Protein AF-A0A835HDX2-F1 (afdb_monomer_lite)

Organism: NCBI:txid261450

Secondary structure (DSSP, 8-state):
----------PPPPHHHHHHHHHHHHHHHHHHHHHHHHHHHHHHHHHHHHHHHHHHHHHHHHHHHHHHHHHHHHHHHHHHHHHHHHHHHHHHTTTTSSS--S------------------PPP----------------------PPP-PPPPPPPP----------------------PPPPPPPPPPS-------S------HHHHHHHHHHHTTTT--S---------THHHHHHHHHHHHHHHHHHHHHHHHHHSHHHHHHHHHHHHH---SSHHHHHHHHHHHHHHHTTSS-HHHHHTTTT--HHHHHHHHHHHHHHHHHHHHHHHHHH----TTTS-HHHHHHHHHHHHHHHHHHHHHHHHHHHHHHHHHHHTT---GGGSTHHHHHHHHHHHHHHHHHHHHHHHHSPSSHHHHHHHHHHHHHHHHHHHHHTS--HHHHHHHHHHHHHHHHHHHHHHHHHS--

Radius of gyration: 39.76 Å; chains: 1; bounding box: 101×126×122 Å

InterPro domains:
  IPR040265 Protein CHUP1/IPGA1-like [PTHR31342] (20-457)
  IPR060071 IPGAL1-like, C-terminal [PF26700] (315-457)

pLDDT: mean 71.46, std 24.69, range [24.67, 96.81]

Structure (mmCIF, N/CA/C/O backbone):
data_AF-A0A835HDX2-F1
#
_entry.id   AF-A0A835HDX2-F1
#
loop_
_atom_site.group_PDB
_atom_site.id
_atom_site.type_symbol
_atom_site.label_atom_id
_atom_site.label_alt_id
_atom_site.label_comp_id
_atom_site.label_asym_id
_atom_site.label_entity_id
_atom_site.label_seq_id
_atom_site.pdbx_PDB_ins_code
_atom_site.Cartn_x
_atom_site.Cartn_y
_atom_site.Cartn_z
_atom_site.occupancy
_atom_site.B_iso_or_equiv
_atom_site.auth_seq_id
_atom_site.auth_comp_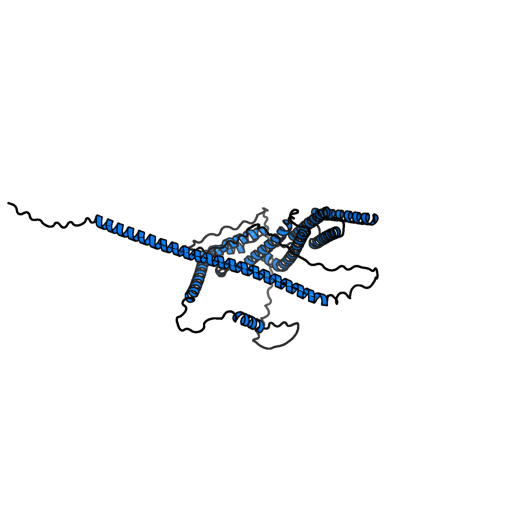id
_atom_site.auth_asym_id
_atom_site.auth_atom_id
_atom_site.pdbx_PDB_model_num
ATOM 1 N N . MET A 1 1 ? -49.239 80.882 80.056 1.00 40.47 1 MET A N 1
ATOM 2 C CA . MET A 1 1 ? -49.852 79.990 79.041 1.00 40.47 1 MET A CA 1
ATOM 3 C C . MET A 1 1 ? -48.914 78.820 78.750 1.00 40.47 1 MET A C 1
ATOM 5 O O . MET A 1 1 ? -47.714 79.039 78.749 1.00 40.47 1 MET A O 1
ATOM 9 N N . GLY A 1 2 ? -49.463 77.619 78.526 1.00 40.16 2 GLY A N 1
ATOM 10 C CA . GLY A 1 2 ? -48.867 76.474 77.805 1.00 40.16 2 GLY A CA 1
ATOM 11 C C . GLY A 1 2 ? -47.381 76.114 77.992 1.00 40.16 2 GLY A C 1
ATOM 12 O O . GLY A 1 2 ? -46.527 76.616 77.268 1.00 40.16 2 GLY A O 1
ATOM 13 N N . LYS A 1 3 ? -47.093 75.097 78.819 1.00 47.12 3 LYS A N 1
ATOM 14 C CA . LYS A 1 3 ? -45.857 74.298 78.695 1.00 47.12 3 LYS A CA 1
ATOM 15 C C . LYS A 1 3 ? -45.895 73.529 77.361 1.00 47.12 3 LYS A C 1
ATOM 17 O O . LYS A 1 3 ? -46.874 72.826 77.119 1.00 47.12 3 LYS A O 1
ATOM 22 N N . LYS A 1 4 ? -44.845 73.589 76.531 1.00 47.78 4 LYS A N 1
ATOM 23 C CA . LYS A 1 4 ? -44.650 72.651 75.405 1.00 47.78 4 LYS A CA 1
ATOM 24 C C . LYS A 1 4 ? -43.565 71.637 75.759 1.00 47.78 4 LYS A C 1
ATOM 26 O O . LYS A 1 4 ? -42.406 71.995 75.935 1.00 47.78 4 LYS A O 1
ATOM 31 N N . ILE A 1 5 ? -43.971 70.377 75.873 1.00 47.69 5 ILE A N 1
ATOM 32 C CA . ILE A 1 5 ? -43.093 69.232 76.122 1.00 47.69 5 ILE A CA 1
ATOM 33 C C . ILE A 1 5 ? -42.511 68.792 74.776 1.00 47.69 5 ILE A C 1
ATOM 35 O O . ILE A 1 5 ? -43.264 68.432 73.873 1.00 47.69 5 ILE A O 1
ATOM 39 N N . PHE A 1 6 ? -41.185 68.814 74.636 1.00 45.31 6 PHE A N 1
ATOM 40 C CA . PHE A 1 6 ? -40.494 68.276 73.462 1.00 45.31 6 PHE A CA 1
ATOM 41 C C . PHE A 1 6 ? -40.129 66.806 73.718 1.00 45.31 6 PHE A C 1
ATOM 43 O O . PHE A 1 6 ? -39.034 66.485 74.178 1.00 45.31 6 PHE A O 1
ATOM 50 N N . SER A 1 7 ? -41.072 65.899 73.462 1.00 46.72 7 SER A N 1
ATOM 51 C CA . SER A 1 7 ? -40.811 64.457 73.539 1.00 46.72 7 SER A CA 1
ATOM 52 C C . SER A 1 7 ? -39.985 64.004 72.334 1.00 46.72 7 SER A C 1
ATOM 54 O O . SER A 1 7 ? -40.396 64.192 71.190 1.00 46.72 7 SER A O 1
ATOM 56 N N . ARG A 1 8 ? -38.829 63.374 72.583 1.00 51.34 8 ARG A N 1
ATOM 57 C CA . ARG A 1 8 ? -38.027 62.703 71.545 1.00 51.34 8 ARG A CA 1
ATOM 58 C C . ARG A 1 8 ? -38.856 61.602 70.873 1.00 51.34 8 ARG A C 1
ATOM 60 O O . ARG A 1 8 ? -39.095 60.562 71.479 1.00 51.34 8 ARG A O 1
ATOM 67 N N . LEU A 1 9 ? -39.217 61.801 69.608 1.00 45.03 9 LEU A N 1
ATOM 68 C CA . LEU A 1 9 ? -39.692 60.735 68.728 1.00 45.03 9 LEU A CA 1
ATOM 69 C C . LEU A 1 9 ? -38.488 60.056 68.071 1.00 45.03 9 LEU A C 1
ATOM 71 O O . LEU A 1 9 ? -37.877 60.591 67.148 1.00 45.03 9 LEU A O 1
ATOM 75 N N . SER A 1 10 ? -38.145 58.866 68.557 1.00 54.44 10 SER A N 1
ATOM 76 C CA . SER A 1 10 ? -37.219 57.958 67.885 1.00 54.44 10 SER A CA 1
ATOM 77 C C . SER A 1 10 ? -37.876 57.400 66.617 1.00 54.44 10 SER A C 1
ATOM 79 O O . SER A 1 10 ? -38.695 56.482 66.693 1.00 54.44 10 SER A O 1
ATOM 81 N N . PHE A 1 11 ? -37.530 57.949 65.453 1.00 53.75 11 PHE A N 1
ATOM 82 C CA . PHE A 1 11 ? -37.959 57.401 64.166 1.00 53.75 11 PHE A CA 1
ATOM 83 C C . PHE A 1 11 ? -37.337 56.014 63.943 1.00 53.75 11 PHE A C 1
ATOM 85 O O . PHE A 1 11 ? -36.117 55.873 63.872 1.00 53.75 11 PHE A O 1
ATOM 92 N N . SER A 1 12 ? -38.182 54.989 63.825 1.00 60.31 12 SER A N 1
ATOM 93 C CA . SER A 1 12 ? -37.763 53.649 63.404 1.00 60.31 12 SER A CA 1
ATOM 94 C C . SER A 1 12 ? -37.561 53.643 61.884 1.00 60.31 12 SER A C 1
ATOM 96 O O . SER A 1 12 ? -38.440 54.111 61.158 1.00 60.31 12 SER A O 1
ATOM 98 N N . ARG A 1 13 ? -36.412 53.153 61.391 1.00 60.00 13 ARG A N 1
ATOM 99 C CA . ARG A 1 13 ? -36.147 53.067 59.941 1.00 60.00 13 ARG A CA 1
ATOM 100 C C . ARG A 1 13 ? -37.147 52.108 59.263 1.00 60.00 13 ARG A C 1
ATOM 102 O O . ARG A 1 13 ? -37.442 51.056 59.838 1.00 60.00 13 ARG A O 1
ATOM 109 N N . PRO A 1 14 ? -37.638 52.407 58.045 1.00 61.28 14 PRO A N 1
ATOM 110 C CA . PRO A 1 14 ? -38.486 51.484 57.297 1.00 61.28 14 PRO A CA 1
ATOM 111 C C . PRO A 1 14 ? -37.738 50.182 56.982 1.00 61.28 14 PRO A C 1
ATOM 113 O O . PRO A 1 14 ? -36.578 50.197 56.573 1.00 61.28 14 PRO A O 1
ATOM 116 N N . LYS A 1 15 ? -38.418 49.036 57.118 1.00 61.62 15 LYS A N 1
ATOM 117 C CA . LYS A 1 15 ? -37.826 47.706 56.861 1.00 61.62 15 LYS A CA 1
ATOM 118 C C . LYS A 1 15 ? -37.331 47.521 55.418 1.00 61.62 15 LYS A C 1
ATOM 120 O O . LYS A 1 15 ? -36.483 46.670 55.179 1.00 61.62 15 LYS A O 1
ATOM 125 N N . THR A 1 16 ? -37.854 48.300 54.472 1.00 63.88 16 THR A N 1
ATOM 126 C CA . THR A 1 16 ? -37.457 48.291 53.056 1.00 63.88 16 THR A CA 1
ATOM 127 C C . THR A 1 16 ? -36.025 48.765 52.845 1.00 63.88 16 THR A C 1
ATOM 129 O O . THR A 1 16 ? -35.303 48.171 52.049 1.00 63.88 16 THR A O 1
ATOM 132 N N . ASP A 1 17 ? -35.592 49.786 53.585 1.00 66.12 17 ASP A N 1
ATOM 133 C CA . ASP A 1 17 ? -34.292 50.427 53.364 1.00 66.12 17 ASP A CA 1
ATOM 134 C C . ASP A 1 17 ? -33.150 49.495 53.787 1.00 66.12 17 ASP A C 1
ATOM 136 O O . ASP A 1 17 ? -32.137 49.402 53.103 1.00 66.12 17 ASP A O 1
ATOM 140 N N . ILE A 1 18 ? -33.372 48.720 54.856 1.00 73.88 18 ILE A N 1
ATOM 141 C CA . ILE A 1 18 ? -32.441 47.704 55.369 1.00 73.88 18 ILE A CA 1
ATOM 142 C C . ILE A 1 18 ? -32.215 46.595 54.327 1.00 73.88 18 ILE A C 1
ATOM 144 O O . ILE A 1 18 ? -31.082 46.187 54.090 1.00 73.88 18 ILE A O 1
ATOM 148 N N . VAL A 1 19 ? -33.277 46.132 53.657 1.00 79.50 19 VAL A N 1
ATOM 149 C CA . VAL A 1 19 ? -33.172 45.093 52.615 1.00 79.50 19 VAL A CA 1
ATOM 150 C C . VAL A 1 19 ? -32.437 45.616 51.376 1.00 79.50 19 VAL A C 1
ATOM 152 O O . VAL A 1 19 ? -31.663 44.880 50.766 1.00 79.50 19 VAL A O 1
ATOM 155 N N . VAL A 1 20 ? -32.636 46.886 51.009 1.00 80.81 20 VAL A N 1
ATOM 156 C CA . VAL A 1 20 ? -31.916 47.525 49.893 1.00 80.81 20 VAL A CA 1
ATOM 157 C C . VAL A 1 20 ? -30.432 47.734 50.224 1.00 80.81 20 VAL A C 1
ATOM 159 O O . VAL A 1 20 ? -29.585 47.537 49.353 1.00 80.81 20 VAL A O 1
ATOM 162 N N . GLU A 1 21 ? -30.106 48.087 51.470 1.00 83.75 21 GLU A N 1
ATOM 163 C CA . GLU A 1 21 ? -28.729 48.204 51.973 1.00 83.75 21 GLU A CA 1
ATOM 164 C C . GLU A 1 21 ? -28.029 46.827 51.948 1.00 83.75 21 GLU A C 1
ATOM 166 O O . GLU A 1 21 ? -26.989 46.680 51.308 1.00 83.75 21 GLU A O 1
ATOM 171 N N . GLU A 1 22 ? -28.671 45.771 52.466 1.00 83.62 22 GLU A N 1
ATOM 172 C CA . GLU A 1 22 ? -28.162 44.391 52.376 1.00 83.62 22 GLU A CA 1
ATOM 173 C C . GLU A 1 22 ? -27.950 43.891 50.937 1.00 83.62 22 GLU A C 1
ATOM 175 O O . GLU A 1 22 ? -27.016 43.128 50.677 1.00 83.62 22 GLU A O 1
ATOM 180 N N . LEU A 1 23 ? -28.837 44.244 50.000 1.00 87.06 23 LEU A N 1
ATOM 181 C CA . LEU A 1 23 ? -28.697 43.847 48.595 1.00 87.06 23 LEU A CA 1
ATOM 182 C C . LEU A 1 23 ? -27.521 44.565 47.925 1.00 87.06 23 LEU A C 1
ATOM 184 O O . LEU A 1 23 ? -26.780 43.928 47.178 1.00 87.06 23 LEU A O 1
ATOM 188 N N . ARG A 1 24 ? -27.295 45.844 48.246 1.00 88.88 24 ARG A N 1
ATOM 189 C CA . ARG A 1 24 ? -26.133 46.617 47.781 1.00 88.88 24 ARG A CA 1
ATOM 190 C C . ARG A 1 24 ? -24.818 46.061 48.341 1.00 88.88 24 ARG A C 1
ATOM 192 O O . ARG A 1 24 ? -23.828 45.961 47.615 1.00 88.88 24 ARG A O 1
ATOM 199 N N . ASP A 1 25 ? -24.811 45.624 49.596 1.00 90.62 25 ASP A N 1
ATOM 200 C CA . ASP A 1 25 ? -23.651 44.969 50.214 1.00 90.62 25 ASP A CA 1
ATOM 201 C C . ASP A 1 25 ? -23.376 43.583 49.607 1.00 90.62 25 ASP A C 1
ATOM 203 O O . ASP A 1 25 ? -22.223 43.206 49.385 1.00 90.62 25 ASP A O 1
ATOM 207 N N . LYS A 1 26 ? -24.422 42.816 49.269 1.00 91.06 26 LYS A N 1
ATOM 208 C CA . LYS A 1 26 ? -24.283 41.545 48.534 1.00 91.06 26 LYS A CA 1
ATOM 209 C C . LYS A 1 26 ? -23.757 41.777 47.115 1.00 91.06 26 LYS A C 1
ATOM 211 O O . LYS A 1 26 ? -22.843 41.072 46.692 1.00 91.06 26 LYS A O 1
ATOM 216 N N . GLU A 1 27 ? -24.268 42.783 46.407 1.00 89.75 27 GLU A N 1
ATOM 217 C CA . GLU A 1 27 ? -23.805 43.148 45.064 1.00 89.75 27 GLU A CA 1
ATOM 218 C C . GLU A 1 27 ? -22.328 43.570 45.068 1.00 89.75 27 GLU A C 1
ATOM 220 O O . GLU A 1 27 ? -21.539 43.040 44.289 1.00 89.75 27 GLU A O 1
ATOM 225 N N . THR A 1 28 ? -21.915 44.458 45.976 1.00 92.75 28 THR A N 1
ATOM 226 C CA . THR A 1 28 ? -20.510 44.902 46.062 1.00 92.75 28 THR A CA 1
ATOM 227 C C . THR A 1 28 ? -19.554 43.774 46.461 1.00 92.75 28 THR A C 1
ATOM 229 O O . THR A 1 28 ? -18.434 43.719 45.944 1.00 92.75 28 THR A O 1
ATOM 232 N N . ARG A 1 29 ? -19.989 42.826 47.307 1.00 91.81 29 ARG A N 1
ATOM 233 C CA . ARG A 1 29 ? -19.226 41.602 47.611 1.00 91.81 29 ARG A CA 1
ATOM 234 C C . ARG A 1 29 ? -19.065 40.705 46.383 1.00 91.81 29 ARG A C 1
ATOM 236 O O . ARG A 1 29 ? -17.937 40.324 46.083 1.00 91.81 29 ARG A O 1
ATOM 243 N N . LEU A 1 30 ? -20.139 40.441 45.636 1.00 93.06 30 LEU A N 1
ATOM 244 C CA . LEU A 1 30 ? -20.081 39.651 44.398 1.00 93.06 30 LEU A CA 1
ATOM 245 C C . LEU A 1 30 ? -19.228 40.338 43.317 1.00 93.06 30 LEU A C 1
ATOM 247 O O . LEU A 1 30 ? -18.408 39.691 42.674 1.00 93.06 30 LEU A O 1
ATOM 251 N N . GLN A 1 31 ? -19.336 41.661 43.155 1.00 91.62 31 GLN A N 1
ATOM 252 C CA . GLN A 1 31 ? -18.483 42.438 42.243 1.00 91.62 31 GLN A CA 1
ATOM 253 C C . GLN A 1 31 ? -17.002 42.458 42.662 1.00 91.62 31 GLN A C 1
ATOM 255 O O . GLN A 1 31 ? -16.130 42.742 41.835 1.00 91.62 31 GLN A O 1
ATOM 260 N N . LYS A 1 32 ? -16.690 42.213 43.940 1.00 94.69 32 LYS A N 1
ATOM 261 C CA . LYS A 1 32 ? -15.313 41.993 44.392 1.00 94.69 32 LYS A CA 1
ATOM 262 C C . LYS A 1 32 ? -14.860 40.573 44.045 1.00 94.69 32 LYS A C 1
ATOM 264 O O . LYS A 1 32 ? -13.870 40.426 43.345 1.00 94.69 32 LYS A O 1
ATOM 269 N N . GLU A 1 33 ? -15.630 39.560 44.429 1.00 94.06 33 GLU A N 1
ATOM 270 C CA . GLU A 1 33 ? -15.327 38.145 44.170 1.00 94.06 33 GLU A CA 1
ATOM 271 C C . GLU A 1 33 ? -15.140 37.843 42.671 1.00 94.06 33 GLU A C 1
ATOM 273 O O . GLU A 1 33 ? -14.183 37.180 42.287 1.00 94.06 33 GLU A O 1
ATOM 278 N N . VAL A 1 34 ? -15.974 38.418 41.797 1.00 92.81 34 VAL A N 1
ATOM 279 C CA . VAL A 1 34 ? -15.828 38.306 40.333 1.00 92.81 34 VAL A CA 1
ATOM 280 C C . VAL A 1 34 ? -14.546 38.973 39.814 1.00 92.81 34 VAL A C 1
ATOM 282 O O . VAL A 1 34 ? -13.972 38.495 38.837 1.00 92.81 34 VAL A O 1
ATOM 285 N N . ARG A 1 35 ? -14.072 40.059 40.442 1.00 93.44 35 ARG A N 1
ATOM 286 C CA . ARG A 1 35 ? -12.787 40.686 40.079 1.00 93.44 35 ARG A CA 1
ATOM 287 C C . ARG A 1 35 ? -11.608 39.838 40.535 1.00 93.44 35 ARG A C 1
ATOM 289 O O . ARG A 1 35 ? -10.729 39.591 39.718 1.00 93.44 35 ARG A O 1
ATOM 296 N N . ASP A 1 36 ? -11.639 39.364 41.776 1.00 93.81 36 ASP A N 1
ATOM 297 C CA . ASP A 1 36 ? -10.578 38.541 42.362 1.00 93.81 36 ASP A CA 1
ATOM 298 C C . ASP A 1 36 ? -10.432 37.214 41.568 1.00 93.81 36 ASP A C 1
ATOM 300 O O . ASP A 1 36 ? -9.343 36.867 41.109 1.00 93.81 36 ASP A O 1
ATOM 304 N N . LEU A 1 37 ? -11.551 36.544 41.243 1.00 93.19 37 LEU A N 1
ATOM 305 C CA . LEU A 1 37 ? -11.573 35.360 40.367 1.00 93.19 37 LEU A CA 1
ATOM 306 C C . LEU A 1 37 ? -11.081 35.646 38.940 1.00 93.19 37 LEU A C 1
ATOM 308 O O . LEU A 1 37 ? -10.486 34.773 38.302 1.00 93.19 37 LEU A O 1
ATOM 312 N N . LYS A 1 38 ? -11.341 36.847 38.409 1.00 93.06 38 LYS A N 1
ATOM 313 C CA . LYS A 1 38 ? -10.859 37.242 37.081 1.00 93.06 38 LYS A CA 1
ATOM 314 C C . LYS A 1 38 ? -9.339 37.421 37.083 1.00 93.06 38 LYS A C 1
ATOM 316 O O . LYS A 1 38 ? -8.691 36.917 36.169 1.00 93.06 38 LYS A O 1
ATOM 321 N N . THR A 1 39 ? -8.770 38.073 38.099 1.00 93.56 39 THR A N 1
ATOM 322 C CA . THR A 1 39 ? -7.310 38.223 38.222 1.00 93.56 39 THR A CA 1
ATOM 323 C C . THR A 1 39 ? -6.613 36.875 38.391 1.00 93.56 39 THR A C 1
ATOM 325 O O . THR A 1 39 ? -5.655 36.605 37.669 1.00 93.56 39 THR A O 1
ATOM 328 N N . ASP A 1 40 ? -7.157 35.977 39.220 1.00 93.81 40 ASP A N 1
ATOM 329 C CA . ASP A 1 40 ? -6.618 34.622 39.393 1.00 93.81 40 ASP A CA 1
ATOM 330 C C . ASP A 1 40 ? -6.588 33.842 38.066 1.00 93.81 40 ASP A C 1
ATOM 332 O O . ASP A 1 40 ? -5.624 33.135 37.765 1.00 93.81 40 ASP A O 1
ATOM 336 N N . LYS A 1 41 ? -7.629 33.987 37.232 1.00 93.50 41 LYS A N 1
ATOM 337 C CA . LYS A 1 41 ? -7.698 33.339 35.913 1.00 93.50 41 LYS A CA 1
ATOM 338 C C . LYS A 1 41 ? -6.747 33.951 34.889 1.00 93.50 41 LYS A C 1
ATOM 340 O O . LYS A 1 41 ? -6.184 33.208 34.085 1.00 93.50 41 LYS A O 1
ATOM 345 N N . GLU A 1 42 ? -6.544 35.265 34.916 1.00 92.94 42 GLU A N 1
ATOM 346 C CA . GLU A 1 42 ? -5.560 35.938 34.062 1.00 92.94 42 GLU A CA 1
ATOM 347 C C . GLU A 1 42 ? -4.122 35.526 34.415 1.00 92.94 42 GLU A C 1
ATOM 349 O O . GLU A 1 42 ? -3.310 35.310 33.514 1.00 92.94 42 GLU A O 1
ATOM 354 N N . ASP A 1 43 ? -3.803 35.342 35.698 1.00 94.44 43 ASP A N 1
ATOM 355 C CA . ASP A 1 43 ? -2.477 34.887 36.131 1.00 94.44 43 ASP A CA 1
ATOM 356 C C . ASP A 1 43 ? -2.268 33.374 35.925 1.00 94.44 43 ASP A C 1
ATOM 358 O O . ASP A 1 43 ? -1.176 32.949 35.531 1.00 94.44 43 ASP A O 1
ATOM 362 N N . GLU A 1 44 ? -3.316 32.549 36.064 1.00 94.62 44 GLU A N 1
ATOM 363 C CA . GLU A 1 44 ? -3.281 31.137 35.654 1.00 94.62 44 GLU A CA 1
ATOM 364 C C . GLU A 1 44 ? -2.995 30.997 34.145 1.00 94.62 44 GLU A C 1
ATOM 366 O O . GLU A 1 44 ? -2.223 30.122 33.741 1.00 94.62 44 GLU A O 1
ATOM 371 N N . LEU A 1 45 ? -3.575 31.874 33.314 1.00 93.44 45 LEU A N 1
ATOM 372 C CA . LEU A 1 45 ? -3.346 31.903 31.868 1.00 93.44 45 LEU A CA 1
ATOM 373 C C . LEU A 1 45 ? -1.896 32.291 31.537 1.00 93.44 45 LEU A C 1
ATOM 375 O O . LEU A 1 45 ? -1.205 31.511 30.883 1.00 93.44 45 LEU A O 1
ATOM 379 N N . LYS A 1 46 ? -1.385 33.402 32.093 1.00 93.00 46 LYS A N 1
ATOM 380 C CA . LYS A 1 46 ? 0.029 33.814 31.940 1.00 93.00 46 LYS A CA 1
ATOM 381 C C . LYS A 1 46 ? 1.002 32.707 32.367 1.00 93.00 46 LYS A C 1
ATOM 383 O O . LYS A 1 46 ? 2.022 32.488 31.715 1.00 93.00 46 LYS A O 1
ATOM 388 N N . SER A 1 47 ? 0.688 31.977 33.444 1.00 95.25 47 SER A N 1
ATOM 389 C CA . SER A 1 47 ? 1.497 30.841 33.911 1.00 95.25 47 SER A CA 1
ATOM 390 C C . SER A 1 47 ? 1.522 29.679 32.909 1.00 95.25 47 SER A C 1
ATOM 392 O O . SER A 1 47 ? 2.555 29.021 32.753 1.00 95.25 47 SER A O 1
ATOM 394 N N . LYS A 1 48 ? 0.405 29.411 32.221 1.00 91.75 48 LYS A N 1
ATOM 395 C CA . LYS A 1 48 ? 0.327 28.388 31.166 1.00 91.75 48 LYS A CA 1
ATOM 396 C C . LYS A 1 48 ? 1.064 28.823 29.902 1.00 91.75 48 LYS A C 1
ATOM 398 O O . LYS A 1 48 ? 1.822 28.016 29.371 1.00 91.75 48 LYS A O 1
ATOM 403 N N . ASP A 1 49 ? 0.933 30.080 29.488 1.00 91.56 49 ASP A N 1
ATOM 404 C CA . ASP A 1 49 ? 1.638 30.621 28.319 1.00 91.56 49 ASP A CA 1
ATOM 405 C C . ASP A 1 49 ? 3.163 30.600 28.515 1.00 91.56 49 ASP A C 1
ATOM 407 O O . ASP A 1 49 ? 3.896 30.120 27.651 1.00 91.56 49 ASP A O 1
ATOM 411 N N . ALA A 1 50 ? 3.656 30.994 29.696 1.00 95.44 50 ALA A N 1
ATOM 412 C CA . ALA A 1 50 ? 5.082 30.917 30.026 1.00 95.44 50 ALA A CA 1
ATOM 413 C C . ALA A 1 50 ? 5.629 29.473 29.995 1.00 95.44 50 ALA A C 1
ATOM 415 O O . ALA A 1 50 ? 6.749 29.233 29.539 1.00 95.44 50 ALA A O 1
ATOM 416 N N . LYS A 1 51 ? 4.836 28.488 30.444 1.00 94.00 51 LYS A N 1
ATOM 417 C CA . LYS A 1 51 ? 5.193 27.061 30.335 1.00 94.00 51 LYS A CA 1
ATOM 418 C C . LYS A 1 51 ? 5.183 26.588 28.883 1.00 94.00 51 LYS A C 1
ATOM 420 O O . LYS A 1 51 ? 6.069 25.833 28.492 1.00 94.00 51 LYS A O 1
ATOM 425 N N . LEU A 1 52 ? 4.206 27.028 28.090 1.00 93.12 52 LEU A N 1
ATOM 426 C CA . LEU A 1 52 ? 4.083 26.676 26.678 1.00 93.12 52 LEU A CA 1
ATOM 427 C C . LEU A 1 52 ? 5.287 27.171 25.864 1.00 93.12 52 LEU A C 1
ATOM 429 O O . LEU A 1 52 ? 5.827 26.401 25.071 1.00 93.12 52 LEU A O 1
ATOM 433 N N . GLU A 1 53 ? 5.749 28.404 26.085 1.00 94.06 53 GLU A N 1
ATOM 434 C CA . GLU A 1 53 ? 6.957 28.914 25.421 1.00 94.06 53 GLU A CA 1
ATOM 435 C C . GLU A 1 53 ? 8.220 28.151 25.836 1.00 94.06 53 GLU A C 1
ATOM 437 O O . GLU A 1 53 ? 9.004 27.765 24.970 1.00 94.06 53 GLU A O 1
ATOM 442 N N . ASN A 1 54 ? 8.371 27.806 27.119 1.00 94.44 54 ASN A N 1
ATOM 443 C CA . ASN A 1 54 ? 9.483 26.968 27.582 1.00 94.44 54 ASN A CA 1
ATOM 444 C C . ASN A 1 54 ? 9.477 25.579 26.900 1.00 94.44 54 ASN A C 1
ATOM 446 O O . ASN A 1 54 ? 10.504 25.119 26.396 1.00 94.44 54 ASN A O 1
ATOM 450 N N . PHE A 1 55 ? 8.307 24.937 26.770 1.00 94.75 55 PHE A N 1
ATOM 451 C CA . PHE A 1 55 ? 8.182 23.685 26.014 1.00 94.75 55 PHE A CA 1
ATOM 452 C C . PHE A 1 55 ? 8.516 23.854 24.520 1.00 94.75 55 PHE A C 1
ATOM 454 O O . PHE A 1 55 ? 9.219 23.009 23.963 1.00 94.75 55 PHE A O 1
ATOM 461 N N . LYS A 1 56 ? 8.080 24.943 23.870 1.00 90.94 56 LYS A N 1
ATOM 462 C CA . LYS A 1 56 ? 8.433 25.252 22.469 1.00 90.94 56 LYS A CA 1
ATOM 463 C C . LYS A 1 56 ? 9.934 25.488 22.286 1.00 90.94 56 LYS A C 1
ATOM 465 O O . LYS A 1 56 ? 10.500 25.066 21.280 1.00 90.94 56 LYS A O 1
ATOM 470 N N . GLU A 1 57 ? 10.592 26.160 23.226 1.00 95.56 57 GLU A N 1
ATOM 471 C CA . GLU A 1 57 ? 12.050 26.336 23.229 1.00 95.56 57 GLU A CA 1
ATOM 472 C C . GLU A 1 57 ? 12.779 25.008 23.414 1.00 95.56 57 GLU A C 1
ATOM 474 O O . GLU A 1 57 ? 13.725 24.721 22.678 1.00 95.56 57 GLU A O 1
ATOM 479 N N . ARG A 1 58 ? 12.296 24.149 24.319 1.00 94.25 58 ARG A N 1
ATOM 480 C CA . ARG A 1 58 ? 12.865 22.813 24.512 1.00 94.25 58 ARG A CA 1
ATOM 481 C C . ARG A 1 58 ? 12.735 21.944 23.261 1.00 94.25 58 ARG A C 1
ATOM 483 O O . ARG A 1 58 ? 13.696 21.260 22.920 1.00 94.25 58 ARG A O 1
ATOM 490 N N . ILE A 1 59 ? 11.599 22.000 22.563 1.00 92.62 59 ILE A N 1
ATOM 491 C CA . ILE A 1 59 ? 11.394 21.306 21.281 1.00 92.62 59 ILE A CA 1
ATOM 492 C C . ILE A 1 59 ? 12.378 21.828 20.228 1.00 92.62 59 ILE A C 1
ATOM 494 O O . ILE A 1 59 ? 13.149 21.033 19.698 1.00 92.62 59 ILE A O 1
ATOM 498 N N . ARG A 1 60 ? 12.451 23.150 20.005 1.00 93.81 60 ARG A N 1
ATOM 499 C CA . ARG A 1 60 ? 13.405 23.756 19.052 1.00 93.81 60 ARG A CA 1
ATOM 500 C C . ARG A 1 60 ? 14.860 23.382 19.358 1.00 93.81 60 ARG A C 1
ATOM 502 O O . ARG A 1 60 ? 15.627 23.077 18.449 1.00 93.81 60 ARG A O 1
ATOM 509 N N . SER A 1 61 ? 15.245 23.366 20.635 1.00 94.25 61 SER A N 1
ATOM 510 C CA . SER A 1 61 ? 16.588 22.956 21.063 1.00 94.25 61 SER A CA 1
ATOM 511 C C . SER A 1 61 ? 16.872 21.481 20.755 1.00 94.25 61 SER A C 1
ATOM 513 O O . SER A 1 61 ? 17.953 21.173 20.256 1.00 94.25 61 SER A O 1
ATOM 515 N N . LEU A 1 62 ? 15.911 20.584 21.001 1.00 92.75 62 LEU A N 1
ATOM 516 C CA . LEU A 1 62 ? 16.035 19.158 20.680 1.00 92.75 62 LEU A CA 1
ATOM 517 C C . LEU A 1 62 ? 16.043 18.901 19.167 1.00 92.75 62 LEU A C 1
ATOM 519 O O . LEU A 1 62 ? 16.740 18.001 18.709 1.00 92.75 62 LEU A O 1
ATOM 523 N N . GLU A 1 63 ? 15.305 19.678 18.373 1.00 91.06 63 GLU A N 1
ATOM 524 C CA . GLU A 1 63 ? 15.320 19.592 16.906 1.00 91.06 63 GLU A CA 1
ATOM 525 C C . GLU A 1 63 ? 16.697 19.951 16.334 1.00 91.06 63 GLU A C 1
ATOM 527 O O . GLU A 1 63 ? 17.225 19.210 15.501 1.00 91.06 63 GLU A O 1
ATOM 532 N N . ILE A 1 64 ? 17.315 21.030 16.831 1.00 94.19 64 ILE A N 1
ATOM 533 C CA . ILE A 1 64 ? 18.680 21.437 16.463 1.00 94.19 64 ILE A CA 1
ATOM 534 C C . ILE A 1 64 ? 19.691 20.342 16.839 1.00 94.19 64 ILE A C 1
ATOM 536 O O . ILE A 1 64 ? 20.493 19.937 15.996 1.00 94.19 64 ILE A O 1
ATOM 540 N N . GLU A 1 65 ? 19.614 19.802 18.059 1.00 92.19 65 GLU A N 1
ATOM 541 C CA . GLU A 1 65 ? 20.474 18.698 18.509 1.00 92.19 65 GLU A CA 1
ATOM 542 C C . GLU A 1 65 ? 20.308 17.448 17.623 1.00 92.19 65 GLU A C 1
ATOM 544 O O . GLU A 1 65 ? 21.288 16.821 17.223 1.00 92.19 65 GLU A O 1
ATOM 549 N N . ASN A 1 66 ? 19.075 17.108 17.237 1.00 90.12 66 ASN A N 1
ATOM 550 C CA . ASN A 1 66 ? 18.780 15.958 16.379 1.00 90.12 66 ASN A CA 1
ATOM 551 C C . ASN A 1 66 ? 19.339 16.144 14.953 1.00 90.12 66 ASN A C 1
ATOM 553 O O . ASN A 1 66 ? 19.835 15.190 14.350 1.00 90.12 66 ASN A O 1
ATOM 557 N N . ILE A 1 67 ? 19.314 17.371 14.420 1.00 93.19 67 ILE A N 1
ATOM 558 C CA . ILE A 1 67 ? 19.968 17.725 13.150 1.00 93.19 67 ILE A CA 1
ATOM 559 C C . ILE A 1 67 ? 21.493 17.585 13.272 1.00 93.19 67 ILE A C 1
ATOM 561 O O . ILE A 1 67 ? 22.124 16.993 12.393 1.00 93.19 67 ILE A O 1
ATOM 565 N N . GLU A 1 68 ? 22.094 18.059 14.366 1.00 92.19 68 GLU A N 1
ATOM 566 C CA . GLU A 1 68 ? 23.541 17.954 14.580 1.00 92.19 68 GLU A CA 1
ATOM 567 C C . GLU A 1 68 ? 23.997 16.496 14.769 1.00 92.19 68 GLU A C 1
ATOM 569 O O . GLU A 1 68 ? 24.992 16.080 14.174 1.00 92.19 68 GLU A O 1
ATOM 574 N N . LEU A 1 69 ? 23.242 15.682 15.512 1.00 88.88 69 LEU A N 1
ATOM 575 C CA . LEU A 1 69 ? 23.503 14.247 15.676 1.00 88.88 69 LEU A CA 1
ATOM 576 C C . LEU A 1 69 ? 23.352 13.471 14.360 1.00 88.88 69 LEU A C 1
ATOM 578 O O . LEU A 1 69 ? 24.155 12.580 14.081 1.00 88.88 69 LEU A O 1
ATOM 582 N N . LYS A 1 70 ? 22.373 13.820 13.513 1.00 91.38 70 LYS A N 1
ATOM 583 C CA . LYS A 1 70 ? 22.260 13.261 12.153 1.00 91.38 70 LYS A CA 1
ATOM 584 C C . LYS A 1 70 ? 23.462 13.639 11.288 1.00 91.38 70 LYS A C 1
ATOM 586 O O . LYS A 1 70 ? 23.976 12.781 10.575 1.00 91.38 70 LYS A O 1
ATOM 591 N N . ARG A 1 71 ? 23.947 14.882 11.385 1.00 90.50 71 ARG A N 1
ATOM 592 C CA . ARG A 1 71 ? 25.158 15.333 10.683 1.00 90.50 71 ARG A CA 1
ATOM 593 C C . ARG A 1 71 ? 26.409 14.591 11.165 1.00 90.50 71 ARG A C 1
ATOM 595 O O . ARG A 1 71 ? 27.182 14.141 10.327 1.00 90.50 71 ARG A O 1
ATOM 602 N N . LYS A 1 72 ? 26.591 14.425 12.482 1.00 88.94 72 LYS A N 1
ATOM 603 C CA . LYS A 1 72 ? 27.717 13.668 13.064 1.00 88.94 72 LYS A CA 1
ATOM 604 C C . LYS A 1 72 ? 27.702 12.207 12.619 1.00 88.94 72 LYS A C 1
ATOM 606 O O . LYS A 1 72 ? 28.707 11.740 12.104 1.00 88.94 72 LYS A O 1
ATOM 611 N N . ARG A 1 73 ? 26.545 11.536 12.681 1.00 88.00 73 ARG A N 1
ATOM 612 C CA . ARG A 1 73 ? 26.374 10.165 12.166 1.00 88.00 73 ARG A CA 1
ATOM 613 C C . ARG A 1 73 ? 26.743 10.044 10.685 1.00 88.00 73 ARG A C 1
ATOM 615 O O . ARG A 1 73 ? 27.420 9.099 10.307 1.00 88.00 73 ARG A O 1
ATOM 622 N N . PHE A 1 74 ? 26.312 10.989 9.848 1.00 84.06 74 PHE A N 1
ATOM 623 C CA . PHE A 1 74 ? 26.635 10.969 8.418 1.00 84.06 74 PHE A CA 1
ATOM 624 C C . PHE A 1 74 ? 28.141 11.155 8.159 1.00 84.06 74 PHE A C 1
ATOM 626 O O . PHE A 1 74 ? 28.700 10.528 7.263 1.00 84.06 74 PHE A O 1
ATOM 633 N N . GLU A 1 75 ? 28.816 11.976 8.966 1.00 81.12 75 GLU A N 1
ATOM 634 C CA . GLU A 1 75 ? 30.272 12.138 8.910 1.00 81.12 75 GLU A CA 1
ATOM 635 C C . GLU A 1 75 ? 31.011 10.880 9.413 1.00 81.12 75 GLU A C 1
ATOM 637 O O . GLU A 1 75 ? 31.964 10.438 8.780 1.00 81.12 75 GLU A O 1
ATOM 642 N N . GLU A 1 76 ? 30.535 10.238 10.484 1.00 79.69 76 GLU A N 1
ATOM 643 C CA . GLU A 1 76 ? 31.051 8.949 10.978 1.00 79.69 76 GLU A CA 1
ATOM 644 C C . GLU A 1 76 ? 30.886 7.824 9.939 1.00 79.69 76 GLU A C 1
ATOM 646 O O . GLU A 1 76 ? 31.822 7.060 9.694 1.00 79.69 76 GLU A O 1
ATOM 651 N N . GLU A 1 77 ? 29.727 7.745 9.275 1.00 78.25 77 GLU A N 1
ATOM 652 C CA . GLU A 1 77 ? 29.480 6.816 8.165 1.00 78.25 77 GLU A CA 1
ATOM 653 C C . GLU A 1 77 ? 30.415 7.094 6.976 1.00 78.25 77 GLU A C 1
ATOM 655 O O . GLU A 1 77 ? 30.937 6.150 6.376 1.00 78.25 77 GLU A O 1
ATOM 660 N N . ARG A 1 78 ? 30.697 8.370 6.669 1.00 79.88 78 ARG A N 1
ATOM 661 C CA . ARG A 1 78 ? 31.653 8.766 5.622 1.00 79.88 78 ARG A CA 1
ATOM 662 C C . ARG A 1 78 ? 33.084 8.342 5.964 1.00 79.88 78 ARG A C 1
ATOM 664 O O . ARG A 1 78 ? 33.738 7.712 5.134 1.00 79.88 78 ARG A O 1
ATOM 671 N N . MET A 1 79 ? 33.536 8.603 7.191 1.00 71.44 79 MET A N 1
ATOM 672 C CA . MET A 1 79 ? 34.866 8.209 7.674 1.00 71.44 79 MET A CA 1
ATOM 673 C C . MET A 1 79 ? 35.039 6.680 7.681 1.00 71.44 79 MET A C 1
ATOM 675 O O . MET A 1 79 ? 36.054 6.174 7.202 1.00 71.44 79 MET A O 1
ATOM 679 N N . MET A 1 80 ? 34.023 5.918 8.113 1.00 66.81 80 MET A N 1
ATOM 680 C CA . MET A 1 80 ? 34.053 4.450 8.024 1.00 66.81 80 MET A CA 1
ATOM 681 C C . MET A 1 80 ? 34.044 3.927 6.578 1.00 66.81 80 MET A C 1
ATOM 683 O O . MET A 1 80 ? 34.561 2.836 6.315 1.00 66.81 80 MET A O 1
ATOM 687 N N . MET A 1 81 ? 33.481 4.675 5.624 1.00 65.00 81 MET A N 1
ATOM 688 C CA . MET A 1 81 ? 33.503 4.292 4.212 1.00 65.00 81 MET A CA 1
ATOM 689 C C . MET A 1 81 ? 34.897 4.460 3.589 1.00 65.00 81 MET A C 1
ATOM 691 O O . MET A 1 81 ? 35.300 3.596 2.806 1.00 65.00 81 MET A O 1
ATOM 695 N N . ASP A 1 82 ? 35.652 5.493 3.976 1.00 62.81 82 ASP A N 1
ATOM 696 C CA . ASP A 1 82 ? 37.042 5.686 3.538 1.00 62.81 82 ASP A CA 1
ATOM 697 C C . ASP A 1 82 ? 38.020 4.703 4.218 1.00 62.81 82 ASP A C 1
ATOM 699 O O . ASP A 1 82 ? 38.862 4.120 3.530 1.00 62.81 82 ASP A O 1
ATOM 703 N N . ASP A 1 83 ? 37.847 4.374 5.503 1.00 55.94 83 ASP A N 1
ATOM 704 C CA . ASP A 1 83 ? 38.623 3.306 6.171 1.00 55.94 83 ASP A CA 1
ATOM 705 C C . ASP A 1 83 ? 38.410 1.927 5.510 1.00 55.94 83 ASP A C 1
ATOM 707 O O . ASP A 1 83 ? 39.342 1.140 5.309 1.00 55.94 83 ASP A O 1
ATOM 711 N N . ASN A 1 84 ? 37.171 1.621 5.111 1.00 57.03 84 ASN A N 1
ATOM 712 C CA . ASN A 1 84 ? 36.848 0.390 4.386 1.00 57.03 84 ASN A CA 1
ATOM 713 C C . ASN A 1 84 ? 37.390 0.412 2.940 1.00 57.03 84 ASN A C 1
ATOM 715 O O . ASN A 1 84 ? 37.661 -0.637 2.351 1.00 57.03 84 ASN A O 1
ATOM 719 N N . LYS A 1 85 ? 37.598 1.601 2.363 1.00 58.31 85 LYS A N 1
ATOM 720 C CA . LYS A 1 85 ? 38.240 1.788 1.055 1.00 58.31 85 LYS A CA 1
ATOM 721 C C . LYS A 1 85 ? 39.743 1.511 1.138 1.00 58.31 85 LYS A C 1
ATOM 723 O O . LYS A 1 85 ? 40.245 0.764 0.301 1.00 58.31 85 LYS A O 1
ATOM 728 N N . LEU A 1 86 ? 40.408 1.994 2.193 1.00 49.78 86 LEU A N 1
ATOM 729 C CA . LEU A 1 86 ? 41.820 1.722 2.487 1.00 49.78 86 LEU A CA 1
ATOM 730 C C . LEU A 1 86 ? 42.085 0.224 2.740 1.00 49.78 86 LEU A C 1
ATOM 732 O O . LEU A 1 86 ? 43.068 -0.327 2.251 1.00 49.78 86 LEU A O 1
ATOM 736 N N . ARG A 1 87 ? 41.162 -0.483 3.409 1.00 51.72 87 ARG A N 1
ATOM 737 C CA . ARG A 1 87 ? 41.243 -1.951 3.578 1.00 51.72 87 ARG A CA 1
ATOM 738 C C . ARG A 1 87 ? 40.944 -2.744 2.299 1.00 51.72 87 ARG A C 1
ATOM 740 O O . ARG A 1 87 ? 41.442 -3.857 2.134 1.00 51.72 87 ARG A O 1
ATOM 747 N N . LYS A 1 88 ? 40.131 -2.206 1.382 1.00 49.69 88 LYS A N 1
ATOM 748 C CA . LYS A 1 88 ? 39.819 -2.868 0.102 1.00 49.69 88 LYS A CA 1
ATOM 749 C C . LYS A 1 88 ? 40.944 -2.767 -0.922 1.00 49.69 88 LYS A C 1
ATOM 751 O O . LYS A 1 88 ? 41.052 -3.676 -1.743 1.00 49.69 88 LYS A O 1
ATOM 756 N N . THR A 1 89 ? 41.788 -1.737 -0.872 1.00 45.28 89 THR A N 1
ATOM 757 C CA . THR A 1 89 ? 42.965 -1.641 -1.752 1.00 45.28 89 THR A CA 1
ATOM 758 C C . THR A 1 89 ? 43.942 -2.804 -1.555 1.00 45.28 89 THR A C 1
ATOM 760 O O . THR A 1 89 ? 44.402 -3.359 -2.551 1.00 45.28 89 THR A O 1
ATOM 763 N N . ASP A 1 90 ? 44.143 -3.276 -0.321 1.00 40.44 90 ASP A N 1
ATOM 764 C CA . ASP A 1 90 ? 45.027 -4.420 -0.044 1.00 40.44 90 ASP A CA 1
ATOM 765 C C . ASP A 1 90 ? 44.406 -5.773 -0.435 1.00 40.44 90 ASP A C 1
ATOM 767 O O . ASP A 1 90 ? 45.104 -6.687 -0.875 1.00 40.44 90 ASP A O 1
ATOM 771 N N . HIS A 1 91 ? 43.080 -5.924 -0.324 1.00 41.06 91 HIS A N 1
ATOM 772 C CA . HIS A 1 91 ? 42.416 -7.194 -0.650 1.00 41.06 91 HIS A CA 1
ATOM 773 C C . HIS A 1 91 ? 42.102 -7.366 -2.150 1.00 41.06 91 HIS A C 1
ATOM 775 O O . HIS A 1 91 ? 41.965 -8.492 -2.634 1.00 41.06 91 HIS A O 1
ATOM 781 N N . CYS A 1 92 ? 42.037 -6.271 -2.917 1.00 37.88 92 CYS A N 1
ATOM 782 C CA . CYS A 1 92 ? 41.744 -6.307 -4.354 1.00 37.88 92 CYS A CA 1
ATOM 783 C C . CYS A 1 92 ? 42.889 -6.912 -5.197 1.00 37.88 92 CYS A C 1
ATOM 785 O O . CYS A 1 92 ? 42.646 -7.431 -6.287 1.00 37.88 92 CYS A O 1
ATOM 787 N N . PHE A 1 93 ? 44.127 -6.937 -4.687 1.00 38.31 93 PHE A N 1
ATOM 788 C CA . PHE A 1 93 ? 45.270 -7.504 -5.420 1.00 38.31 93 PHE A CA 1
ATOM 789 C C . PHE A 1 93 ? 45.297 -9.048 -5.448 1.00 38.31 93 PHE A C 1
ATOM 791 O O . PHE A 1 93 ? 46.017 -9.638 -6.251 1.00 38.31 93 PHE A O 1
ATOM 798 N N . SER A 1 94 ? 44.502 -9.721 -4.606 1.00 48.75 94 SER A N 1
ATOM 799 C CA . SER A 1 94 ? 44.536 -11.188 -4.452 1.00 48.75 94 SER A CA 1
ATOM 800 C C . SER A 1 94 ? 43.506 -11.937 -5.316 1.00 48.75 94 SER A C 1
ATOM 802 O O . SER A 1 94 ? 43.732 -13.078 -5.717 1.00 48.75 94 SER A O 1
ATOM 804 N N . GLN A 1 95 ? 42.373 -11.311 -5.661 1.00 39.47 95 GLN A N 1
ATOM 805 C CA . GLN A 1 95 ? 41.233 -12.023 -6.268 1.00 39.47 95 GLN A CA 1
ATOM 806 C C . GLN A 1 95 ? 41.133 -11.911 -7.806 1.00 39.47 95 GLN A C 1
ATOM 808 O O . GLN A 1 95 ? 40.240 -12.504 -8.406 1.00 39.47 95 GLN A O 1
ATOM 813 N N . SER A 1 96 ? 42.072 -11.220 -8.465 1.00 35.53 96 SER A N 1
ATOM 814 C CA . SER A 1 96 ? 42.078 -11.018 -9.930 1.00 35.53 96 SER A CA 1
ATOM 815 C C . SER A 1 96 ? 42.876 -12.077 -10.723 1.00 35.53 96 SER A C 1
ATOM 817 O O . SER A 1 96 ? 43.027 -11.980 -11.937 1.00 35.53 96 SER A O 1
ATOM 819 N N . GLN A 1 97 ? 43.399 -13.121 -10.065 1.00 43.00 97 GLN A N 1
ATOM 820 C CA . GLN A 1 97 ? 44.350 -14.066 -10.678 1.00 43.00 97 GLN A CA 1
ATOM 821 C C . GLN A 1 97 ? 43.751 -15.405 -11.161 1.00 43.00 97 GLN A C 1
ATOM 823 O O . GLN A 1 97 ? 44.495 -16.362 -11.369 1.00 43.00 97 GLN A O 1
ATOM 828 N N . ARG A 1 98 ? 42.420 -15.516 -11.341 1.00 44.34 98 ARG A N 1
ATOM 829 C CA . ARG A 1 98 ? 41.776 -16.808 -11.689 1.00 44.34 98 ARG A CA 1
ATOM 830 C C . ARG A 1 98 ? 40.955 -16.890 -12.977 1.00 44.34 98 ARG A C 1
ATOM 832 O O . ARG A 1 98 ? 40.527 -17.989 -13.310 1.00 44.34 98 ARG A O 1
ATOM 839 N N . PHE A 1 99 ? 40.788 -15.802 -13.730 1.00 39.00 99 PHE A N 1
ATOM 840 C CA . PHE A 1 99 ? 40.164 -15.846 -15.061 1.00 39.00 99 PHE A CA 1
ATOM 841 C C . PHE A 1 99 ? 40.786 -14.831 -16.029 1.00 39.00 99 PHE A C 1
ATOM 843 O O . PHE A 1 99 ? 40.241 -13.752 -16.233 1.00 39.00 99 PHE A O 1
ATOM 850 N N . GLN A 1 100 ? 41.904 -15.212 -16.655 1.00 34.41 100 GLN A N 1
ATOM 851 C CA . GLN A 1 100 ? 42.206 -14.928 -18.068 1.00 34.41 100 GLN A CA 1
ATOM 852 C C . GLN A 1 100 ? 43.515 -15.614 -18.480 1.00 34.41 100 GLN A C 1
ATOM 854 O O . GLN A 1 100 ? 44.599 -15.255 -18.031 1.00 34.41 100 GLN A O 1
ATOM 859 N N . GLY A 1 101 ? 43.408 -16.603 -19.365 1.00 30.67 101 GLY A N 1
ATOM 860 C CA . GLY A 1 101 ? 44.542 -17.158 -20.094 1.00 30.67 101 GLY A CA 1
ATOM 861 C C . GLY A 1 101 ? 44.257 -17.070 -21.587 1.00 30.67 101 GLY A C 1
ATOM 862 O O . GLY A 1 101 ? 43.238 -17.605 -22.018 1.00 30.67 101 GLY A O 1
ATOM 863 N N . LYS A 1 102 ? 45.195 -16.476 -22.348 1.00 33.00 102 LYS A N 1
ATOM 864 C CA . LYS A 1 102 ? 45.134 -16.198 -23.806 1.00 33.00 102 LYS A CA 1
ATOM 865 C C . LYS A 1 102 ? 44.166 -15.030 -24.135 1.00 33.00 102 LYS A C 1
ATOM 867 O O . LYS A 1 102 ? 43.047 -15.027 -23.648 1.00 33.00 102 LYS A O 1
ATOM 872 N N . VAL A 1 103 ? 44.509 -14.002 -24.924 1.00 31.16 103 VAL A N 1
ATOM 873 C CA . VAL A 1 103 ? 45.662 -13.753 -25.825 1.00 31.16 103 VAL A CA 1
ATOM 874 C C . VAL A 1 103 ? 46.242 -12.338 -25.600 1.00 31.16 103 VAL A C 1
ATOM 876 O O . VAL A 1 103 ? 45.583 -11.453 -25.067 1.00 31.16 103 VAL A O 1
ATOM 879 N N . SER A 1 104 ? 47.507 -12.149 -25.978 1.00 27.12 104 SER A N 1
ATOM 880 C CA . SER A 1 104 ? 48.354 -10.973 -25.749 1.00 27.12 104 SER A CA 1
ATOM 881 C C . SER A 1 104 ? 48.214 -9.809 -26.748 1.00 27.12 104 SER A C 1
ATOM 883 O O . SER A 1 104 ? 47.999 -10.036 -27.934 1.00 27.12 104 SER A O 1
ATOM 885 N N . SER A 1 105 ? 48.603 -8.618 -26.269 1.00 27.61 105 SER A N 1
ATOM 886 C CA . SER A 1 105 ? 49.179 -7.476 -27.015 1.00 27.61 105 SER A CA 1
ATOM 887 C C . SER A 1 105 ? 48.266 -6.585 -27.872 1.00 27.61 105 SER A C 1
ATOM 889 O O . SER A 1 105 ? 48.016 -6.877 -29.033 1.00 27.61 105 SER A O 1
ATOM 891 N N . PHE A 1 106 ? 48.037 -5.357 -27.390 1.00 25.31 106 PHE A N 1
ATOM 892 C CA . PHE A 1 106 ? 48.753 -4.189 -27.934 1.00 25.31 106 PHE A CA 1
ATOM 893 C C . PHE A 1 106 ? 49.044 -3.164 -26.816 1.00 25.31 106 PHE A C 1
ATOM 895 O O . PHE A 1 106 ? 48.509 -3.276 -25.715 1.00 25.31 106 PHE A O 1
ATOM 902 N N . ARG A 1 107 ? 49.991 -2.242 -27.041 1.00 32.62 107 ARG A N 1
ATOM 903 C CA . ARG A 1 107 ? 50.664 -1.438 -25.994 1.00 32.62 107 ARG A CA 1
ATOM 904 C C . ARG A 1 107 ? 50.424 0.070 -26.165 1.00 32.62 107 ARG A C 1
ATOM 906 O O . ARG A 1 107 ? 50.264 0.518 -27.294 1.00 32.62 107 ARG A O 1
ATOM 913 N N . LYS A 1 108 ? 50.661 0.810 -25.067 1.00 30.52 108 LYS A N 1
ATOM 914 C CA . LYS A 1 108 ? 50.742 2.285 -24.918 1.00 30.52 108 LYS A CA 1
ATOM 915 C C . LYS A 1 108 ? 49.396 3.024 -24.906 1.00 30.52 108 LYS A C 1
ATOM 917 O O . LYS A 1 108 ? 48.479 2.613 -25.594 1.00 30.52 108 LYS A O 1
ATOM 922 N N . SER A 1 109 ? 49.243 4.178 -24.251 1.00 29.83 109 SER A N 1
ATOM 923 C CA . SER A 1 109 ? 49.852 4.779 -23.037 1.00 29.83 109 SER A CA 1
ATOM 924 C C . SER A 1 109 ? 49.262 6.188 -22.918 1.00 29.83 109 SER A C 1
ATOM 926 O O . SER A 1 109 ? 49.276 6.896 -23.918 1.00 29.83 109 SER A O 1
ATOM 928 N N . ASN A 1 110 ? 48.848 6.624 -21.724 1.00 29.08 110 ASN A N 1
ATOM 929 C CA . ASN A 1 110 ? 49.319 7.874 -21.099 1.00 29.08 110 ASN A CA 1
ATOM 930 C C . ASN A 1 110 ? 48.610 8.133 -19.762 1.00 29.08 110 ASN A C 1
ATOM 932 O O . ASN A 1 110 ? 47.399 7.982 -19.642 1.00 29.08 110 ASN A O 1
ATOM 936 N N . ASN A 1 111 ? 49.395 8.551 -18.768 1.00 29.20 111 ASN A N 1
ATOM 937 C CA . ASN A 1 111 ? 48.907 9.086 -17.499 1.00 29.20 111 ASN A CA 1
ATOM 938 C C . ASN A 1 111 ? 48.809 10.609 -17.612 1.00 29.20 111 ASN A C 1
ATOM 940 O O . ASN A 1 111 ? 49.748 11.207 -18.127 1.00 29.20 111 ASN A O 1
ATOM 944 N N . ILE A 1 112 ? 47.790 11.222 -17.008 1.00 28.73 112 ILE A N 1
ATOM 945 C CA . ILE A 1 112 ? 47.872 12.551 -16.376 1.00 28.73 112 ILE A CA 1
ATOM 946 C C . ILE A 1 112 ? 47.123 12.444 -15.041 1.00 28.73 112 ILE A C 1
ATOM 948 O O . ILE A 1 112 ? 46.098 11.769 -14.952 1.00 28.73 112 ILE A O 1
ATOM 952 N N . ALA A 1 113 ? 47.663 13.071 -13.999 1.00 29.41 113 ALA A N 1
ATOM 953 C CA . ALA A 1 113 ? 47.144 13.008 -12.640 1.00 29.41 113 ALA A CA 1
ATOM 954 C C . ALA A 1 113 ? 46.717 14.396 -12.136 1.00 29.41 113 ALA A C 1
ATOM 956 O O . ALA A 1 113 ? 47.308 15.396 -12.527 1.00 29.41 113 ALA A O 1
ATOM 957 N N . LEU A 1 114 ? 45.765 14.391 -11.196 1.00 28.72 114 LEU A N 1
ATOM 958 C CA . LEU A 1 114 ? 45.508 15.416 -10.173 1.00 28.72 114 LEU A CA 1
ATOM 959 C C . LEU A 1 114 ? 45.229 16.866 -10.620 1.00 28.72 114 LEU A C 1
ATOM 961 O O . LEU A 1 114 ? 46.140 17.629 -10.926 1.00 28.72 114 LEU A O 1
ATOM 965 N N . PHE A 1 115 ? 44.000 17.321 -10.353 1.00 24.91 115 PHE A N 1
ATOM 966 C CA . PHE A 1 115 ? 43.830 18.564 -9.592 1.00 24.91 115 PHE A CA 1
ATOM 967 C C . PHE A 1 115 ? 42.584 18.508 -8.693 1.00 24.91 115 PHE A C 1
ATOM 969 O O . PHE A 1 115 ? 41.568 17.923 -9.061 1.00 24.91 115 PHE A O 1
ATOM 976 N N . VAL A 1 116 ? 42.678 19.106 -7.504 1.00 29.25 116 VAL A N 1
ATOM 977 C CA . VAL A 1 116 ? 41.595 19.260 -6.517 1.00 29.25 116 VAL A CA 1
ATOM 978 C C . VAL A 1 116 ? 41.479 20.749 -6.205 1.00 29.25 116 VAL A C 1
ATOM 980 O O . VAL A 1 116 ? 42.501 21.379 -5.943 1.00 29.25 116 VAL A O 1
ATOM 983 N N . GLY A 1 117 ? 40.268 21.317 -6.175 1.00 25.23 117 GLY A N 1
ATOM 984 C CA . GLY A 1 117 ? 40.102 22.694 -5.701 1.00 25.23 117 GLY A CA 1
ATOM 985 C C . GLY A 1 117 ? 38.697 23.298 -5.802 1.00 25.23 117 GLY A C 1
ATOM 986 O O . GLY A 1 117 ? 38.203 23.539 -6.894 1.00 25.23 117 GLY A O 1
ATOM 987 N N . SER A 1 118 ? 38.150 23.651 -4.634 1.00 27.67 118 SER A N 1
ATOM 988 C CA . SER A 1 118 ? 37.230 24.782 -4.392 1.00 27.67 118 SER A CA 1
ATOM 989 C C . SER A 1 118 ? 35.772 24.741 -4.882 1.00 27.67 118 SER A C 1
ATOM 991 O O . SER A 1 118 ? 35.395 25.324 -5.892 1.00 27.67 118 SER A O 1
ATOM 993 N N . ASN A 1 119 ? 34.926 24.182 -4.013 1.00 26.09 119 ASN A N 1
ATOM 994 C CA . ASN A 1 119 ? 33.760 24.828 -3.383 1.00 26.09 119 ASN A CA 1
ATOM 995 C C . ASN A 1 119 ? 33.339 26.242 -3.859 1.00 26.09 119 ASN A C 1
ATOM 997 O O . ASN A 1 119 ? 34.122 27.187 -3.766 1.00 26.09 119 ASN A O 1
ATOM 1001 N N . ASN A 1 120 ? 32.029 26.431 -4.067 1.00 28.41 120 ASN A N 1
ATOM 1002 C CA . ASN A 1 120 ? 31.280 27.546 -3.460 1.00 28.41 120 ASN A CA 1
ATOM 1003 C C . ASN A 1 120 ? 29.791 27.143 -3.266 1.00 28.41 120 ASN A C 1
ATOM 1005 O O . ASN A 1 120 ? 29.359 26.179 -3.899 1.00 28.41 120 ASN A O 1
ATOM 1009 N N . PRO A 1 121 ? 29.015 27.781 -2.363 1.00 30.53 121 PRO A N 1
ATOM 1010 C CA . PRO A 1 121 ? 27.747 27.230 -1.878 1.00 30.53 121 PRO A CA 1
ATOM 1011 C C . PRO A 1 121 ? 26.514 27.689 -2.670 1.00 30.53 121 PRO A C 1
ATOM 1013 O O . PRO A 1 121 ? 26.383 28.861 -3.024 1.00 30.53 121 PRO A O 1
ATOM 1016 N N . GLU A 1 122 ? 25.543 26.790 -2.833 1.00 26.30 122 GLU A N 1
ATOM 1017 C CA . GLU A 1 122 ? 24.206 27.143 -3.314 1.00 26.30 122 GLU A CA 1
ATOM 1018 C C . GLU A 1 122 ? 23.302 27.625 -2.170 1.00 26.30 122 GLU A C 1
ATOM 1020 O O . GLU A 1 122 ? 23.183 26.991 -1.119 1.00 26.30 122 GLU A O 1
ATOM 1025 N N . LYS A 1 123 ? 22.613 28.750 -2.399 1.00 29.14 123 LYS A N 1
ATOM 1026 C CA . LYS A 1 123 ? 21.448 29.157 -1.604 1.00 29.14 123 LYS A CA 1
ATOM 1027 C C . LYS A 1 123 ? 20.307 28.180 -1.876 1.00 29.14 123 LYS A C 1
ATOM 1029 O O . LYS A 1 123 ? 19.818 28.141 -3.003 1.00 29.14 123 LYS A O 1
ATOM 1034 N N . LEU A 1 124 ? 19.811 27.492 -0.851 1.00 27.23 124 LEU A N 1
ATOM 1035 C CA . LEU A 1 124 ? 18.567 26.735 -0.973 1.00 27.23 124 LEU A CA 1
ATOM 1036 C C . LEU A 1 124 ? 17.389 27.595 -0.502 1.00 27.23 124 LEU A C 1
ATOM 1038 O O . LEU A 1 124 ? 17.319 28.014 0.651 1.00 27.23 124 LEU A O 1
ATOM 1042 N N . VAL A 1 125 ? 16.500 27.905 -1.444 1.00 29.09 125 VAL A N 1
ATOM 1043 C CA . VAL A 1 125 ? 15.278 28.687 -1.227 1.00 29.09 125 VAL A CA 1
ATOM 1044 C C . VAL A 1 125 ? 14.213 27.775 -0.621 1.00 29.09 125 VAL A C 1
ATOM 1046 O O . VAL A 1 125 ? 13.989 26.675 -1.125 1.00 29.09 125 VAL A O 1
ATOM 1049 N N . SER A 1 126 ? 13.548 28.230 0.442 1.00 29.45 126 SER A N 1
ATOM 1050 C CA . SER A 1 126 ? 12.436 27.503 1.059 1.00 29.45 126 SER A CA 1
ATOM 1051 C C . SER A 1 126 ? 11.298 27.272 0.065 1.00 29.45 126 SER A C 1
ATOM 1053 O O . SER A 1 126 ? 10.837 28.209 -0.585 1.00 29.45 126 SER A O 1
ATOM 1055 N N . VAL A 1 127 ? 10.805 26.036 0.003 1.00 29.14 127 VAL A N 1
ATOM 1056 C CA . VAL A 1 127 ? 9.510 25.703 -0.596 1.00 29.14 127 VAL A CA 1
ATOM 1057 C C . VAL A 1 127 ? 8.767 24.824 0.398 1.00 29.14 127 VAL A C 1
ATOM 1059 O O . VAL A 1 127 ? 9.179 23.696 0.669 1.00 29.14 127 VAL A O 1
ATOM 1062 N N . ASP A 1 128 ? 7.688 25.365 0.952 1.00 24.67 128 ASP A N 1
ATOM 1063 C CA . ASP A 1 128 ? 6.784 24.648 1.840 1.00 24.67 128 ASP A CA 1
ATOM 1064 C C . ASP A 1 128 ? 6.086 23.483 1.129 1.00 24.67 128 ASP A C 1
ATOM 1066 O O . ASP A 1 128 ? 5.655 23.600 -0.020 1.00 24.67 128 ASP A O 1
ATOM 1070 N N . ASN A 1 129 ? 5.871 22.387 1.860 1.00 26.03 129 ASN A N 1
ATOM 1071 C CA . ASN A 1 129 ? 4.555 21.752 1.890 1.00 26.03 129 ASN A CA 1
ATOM 1072 C C . ASN A 1 129 ? 4.382 20.885 3.156 1.00 26.03 129 ASN A C 1
ATOM 1074 O O . ASN A 1 129 ? 5.361 20.328 3.660 1.00 26.03 129 ASN A O 1
ATOM 1078 N N . PRO A 1 130 ? 3.159 20.793 3.713 1.00 29.30 130 PRO A N 1
ATOM 1079 C CA . PRO A 1 130 ? 2.964 20.399 5.105 1.00 29.30 130 PRO A CA 1
ATOM 1080 C C . PRO A 1 130 ? 2.767 18.889 5.291 1.00 29.30 130 PRO A C 1
ATOM 1082 O O . PRO A 1 130 ? 2.000 18.256 4.566 1.00 29.30 130 PRO A O 1
ATOM 1085 N N . ILE A 1 131 ? 3.356 18.330 6.353 1.00 27.47 131 ILE A N 1
ATOM 1086 C CA . ILE A 1 131 ? 2.940 17.030 6.900 1.00 27.47 131 ILE A CA 1
ATOM 1087 C C . ILE A 1 131 ? 2.109 17.272 8.160 1.00 27.47 131 ILE A C 1
ATOM 1089 O O . ILE A 1 131 ? 2.533 17.921 9.111 1.00 27.47 131 ILE A O 1
ATOM 1093 N N . HIS A 1 132 ? 0.890 16.748 8.126 1.00 32.28 132 HIS A N 1
ATOM 1094 C CA . HIS A 1 132 ? -0.171 17.014 9.084 1.00 32.28 132 HIS A CA 1
ATOM 1095 C C . HIS A 1 132 ? -0.033 16.117 10.330 1.00 32.28 132 HIS A C 1
ATOM 1097 O O . HIS A 1 132 ? -0.639 15.049 10.408 1.00 32.28 132 HIS A O 1
ATOM 1103 N N . THR A 1 133 ? 0.752 16.532 11.329 1.00 26.12 133 THR A N 1
ATOM 1104 C CA . THR A 1 133 ? 0.764 15.890 12.657 1.00 26.12 133 THR A CA 1
ATOM 1105 C C . THR A 1 133 ? -0.349 16.458 13.535 1.00 26.12 133 THR A C 1
ATOM 1107 O O . THR A 1 133 ? -0.195 17.454 14.241 1.00 26.12 133 THR A O 1
ATOM 1110 N N . ARG A 1 134 ? -1.507 15.792 13.484 1.00 27.81 134 ARG A N 1
ATOM 1111 C CA . ARG A 1 134 ? -2.694 16.084 14.297 1.00 27.81 134 ARG A CA 1
ATOM 1112 C C . ARG A 1 134 ? -2.407 15.798 15.777 1.00 27.81 134 ARG A C 1
ATOM 1114 O O . ARG A 1 134 ? -2.614 14.684 16.249 1.00 27.81 134 ARG A O 1
ATOM 1121 N N . SER A 1 135 ? -1.918 16.805 16.497 1.00 25.91 135 SER A N 1
ATOM 1122 C CA . SER A 1 135 ? -1.670 16.721 17.938 1.00 25.91 135 SER A CA 1
ATOM 1123 C C . SER A 1 135 ? -2.993 16.613 18.701 1.00 25.91 135 SER A C 1
ATOM 1125 O O . SER A 1 135 ? -3.809 17.537 18.687 1.00 25.91 135 SER A O 1
ATOM 1127 N N . THR A 1 136 ? -3.229 15.475 19.353 1.00 26.47 136 THR A N 1
ATOM 1128 C CA . THR A 1 136 ? -4.369 15.271 20.253 1.00 26.47 136 THR A CA 1
ATOM 1129 C C . THR A 1 136 ? -4.131 16.023 21.558 1.00 26.47 136 THR A C 1
ATOM 1131 O O . THR A 1 136 ? -3.480 15.516 22.471 1.00 26.47 136 THR A O 1
ATOM 1134 N N . SER A 1 137 ? -4.660 17.245 21.634 1.00 26.17 137 SER A N 1
ATOM 1135 C CA . SER A 1 137 ? -4.733 18.002 22.884 1.00 26.17 137 SER A CA 1
ATOM 1136 C C . SER A 1 137 ? -5.642 17.282 23.885 1.00 26.17 137 SER A C 1
ATOM 1138 O O . SER A 1 137 ? -6.712 16.795 23.520 1.00 26.17 137 SER A O 1
ATOM 1140 N N . LEU A 1 138 ? -5.213 17.221 25.146 1.00 33.78 138 LEU A N 1
ATOM 1141 C CA . LEU A 1 138 ? -5.964 16.602 26.235 1.00 33.78 138 LEU A CA 1
ATOM 1142 C C . LEU A 1 138 ? -7.122 17.512 26.660 1.00 33.78 138 LEU A C 1
ATOM 1144 O O . LEU A 1 138 ? -6.947 18.394 27.501 1.00 33.78 138 LEU A O 1
ATOM 1148 N N . GLU A 1 139 ? -8.312 17.281 26.108 1.00 28.00 139 GLU A N 1
ATOM 1149 C CA . GLU A 1 139 ? -9.536 17.847 26.673 1.00 28.00 139 GLU A CA 1
ATOM 1150 C C . GLU A 1 139 ? -10.000 17.024 27.880 1.00 28.00 139 GLU A C 1
ATOM 1152 O O . GLU A 1 139 ? -10.133 15.799 27.842 1.00 28.00 139 GLU A O 1
ATOM 1157 N N . GLN A 1 140 ? -10.222 17.724 28.988 1.00 32.53 140 GLN A N 1
ATOM 1158 C CA . GLN A 1 140 ? -10.520 17.154 30.293 1.00 32.53 140 GLN A CA 1
ATOM 1159 C C . GLN A 1 140 ? -12.000 16.737 30.359 1.00 32.53 140 GLN A C 1
ATOM 1161 O O . GLN A 1 140 ? -12.855 17.492 30.823 1.00 32.53 140 GLN A O 1
ATOM 1166 N N . VAL A 1 141 ? -12.318 15.541 29.854 1.00 28.14 141 VAL A N 1
ATOM 1167 C CA . VAL A 1 141 ? -13.705 15.058 29.757 1.00 28.14 141 VAL A CA 1
ATOM 1168 C C . VAL A 1 141 ? -14.302 14.797 31.141 1.00 28.14 141 VAL A C 1
ATOM 1170 O O . VAL A 1 141 ? -14.009 13.802 31.805 1.00 28.14 141 VAL A O 1
ATOM 1173 N N . TYR A 1 142 ? -15.230 15.668 31.538 1.00 29.50 142 TYR A N 1
ATOM 1174 C CA . TYR A 1 142 ? -16.215 15.382 32.578 1.00 29.50 142 TYR A CA 1
ATOM 1175 C C . TYR A 1 142 ? -17.023 14.145 32.156 1.00 29.50 142 TYR A C 1
ATOM 1177 O O . TYR A 1 142 ? -17.748 14.185 31.158 1.00 29.50 142 TYR A O 1
ATOM 1185 N N . VAL A 1 143 ? -16.905 13.036 32.893 1.00 30.59 143 VAL A N 1
ATOM 1186 C CA . VAL A 1 143 ? -17.604 11.784 32.561 1.00 30.59 143 VAL A CA 1
ATOM 1187 C C . VAL A 1 143 ? -19.097 11.927 32.859 1.00 30.59 143 VAL A C 1
ATOM 1189 O O . VAL A 1 143 ? -19.591 11.587 33.933 1.00 30.59 143 VAL A O 1
ATOM 1192 N N . ARG A 1 144 ? -19.840 12.426 31.869 1.00 29.78 144 ARG A N 1
ATOM 1193 C CA . ARG A 1 144 ? -21.285 12.221 31.773 1.00 29.78 144 ARG A CA 1
ATOM 1194 C C . ARG A 1 144 ? -21.528 10.733 31.475 1.00 29.78 144 ARG A C 1
ATOM 1196 O O . ARG A 1 144 ? -20.842 10.205 30.598 1.00 29.78 144 ARG A O 1
ATOM 1203 N N . PRO A 1 145 ? -22.492 10.055 32.126 1.00 36.31 145 PRO A N 1
ATOM 1204 C CA . PRO A 1 145 ? -22.828 8.676 31.783 1.00 36.31 145 PRO A CA 1
ATOM 1205 C C . PRO A 1 145 ? -23.184 8.563 30.293 1.00 36.31 145 PRO A C 1
ATOM 1207 O O . PRO A 1 145 ? -24.160 9.168 29.839 1.00 36.31 145 PRO A O 1
ATOM 1210 N N . LYS A 1 146 ? -22.377 7.825 29.520 1.00 44.62 146 LYS A N 1
ATOM 1211 C CA . LYS A 1 146 ? -22.701 7.488 28.129 1.00 44.62 146 LYS A CA 1
ATOM 1212 C C . LYS A 1 146 ? -23.835 6.462 28.151 1.00 44.62 146 LYS A C 1
ATOM 1214 O O . LYS A 1 146 ? -23.690 5.385 28.719 1.00 44.62 146 LYS A O 1
ATOM 1219 N N . VAL A 1 147 ? -24.963 6.812 27.541 1.00 38.81 147 VAL A N 1
ATOM 1220 C CA . VAL A 1 147 ? -26.072 5.880 27.291 1.00 38.81 147 VAL A CA 1
ATOM 1221 C C . VAL A 1 147 ? -25.602 4.827 26.285 1.00 38.81 147 VAL A C 1
ATOM 1223 O O . VAL A 1 147 ? -24.901 5.182 25.334 1.00 38.81 147 VAL A O 1
ATOM 1226 N N . ALA A 1 148 ? -25.997 3.565 26.477 1.00 40.53 148 ALA A N 1
ATOM 1227 C CA . ALA A 1 148 ? -25.744 2.494 25.516 1.00 40.53 148 ALA A CA 1
ATOM 1228 C C . ALA A 1 148 ? -26.204 2.920 24.110 1.00 40.53 148 ALA A C 1
ATOM 1230 O O . ALA A 1 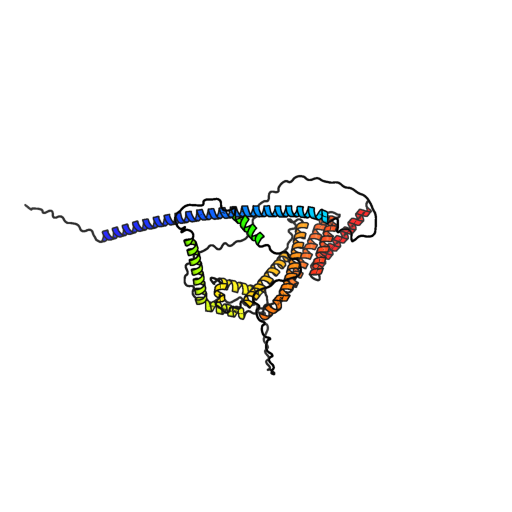148 ? -27.336 3.376 23.926 1.00 40.53 148 ALA A O 1
ATOM 1231 N N . ARG A 1 149 ? -25.310 2.816 23.124 1.00 54.84 149 ARG A N 1
ATOM 1232 C CA . ARG A 1 149 ? -25.603 3.134 21.725 1.00 54.84 149 ARG A CA 1
ATOM 1233 C C . ARG A 1 149 ? -25.661 1.865 20.897 1.00 54.84 149 ARG A C 1
ATOM 1235 O O . ARG A 1 149 ? -24.884 0.940 21.106 1.00 54.84 149 ARG A O 1
ATOM 1242 N N . LEU A 1 150 ? -26.565 1.875 19.924 1.00 46.22 150 LEU A N 1
ATOM 1243 C CA . LEU A 1 150 ? -26.542 0.911 18.838 1.00 46.22 150 LEU A CA 1
ATOM 1244 C C . LEU A 1 150 ? -25.393 1.291 17.879 1.00 46.22 150 LEU A C 1
ATOM 1246 O O . LEU A 1 150 ? -25.283 2.475 17.544 1.00 46.22 150 LEU A O 1
ATOM 1250 N N . PRO A 1 151 ? -24.548 0.331 17.465 1.00 53.16 151 PRO A N 1
ATOM 1251 C CA . PRO A 1 151 ? -23.496 0.555 16.470 1.00 53.16 151 PRO A CA 1
ATOM 1252 C C . PRO A 1 151 ? -24.090 0.960 15.118 1.00 53.16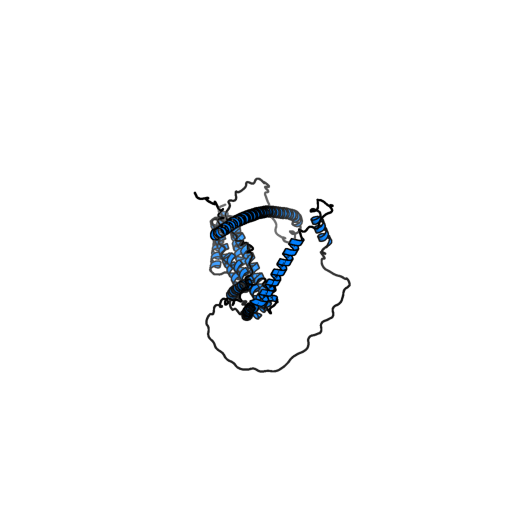 151 PRO A C 1
ATOM 1254 O O . PRO A 1 151 ? -25.223 0.585 14.790 1.00 53.16 151 PRO A O 1
ATOM 1257 N N . ASN A 1 152 ? -23.329 1.700 14.306 1.00 64.12 152 ASN A N 1
ATOM 1258 C CA . ASN A 1 152 ? -23.747 1.952 12.928 1.00 64.12 152 ASN A CA 1
ATOM 1259 C C . ASN A 1 152 ? -23.664 0.644 12.123 1.00 64.12 152 ASN A C 1
ATOM 1261 O O . ASN A 1 152 ? -22.753 -0.148 12.356 1.00 64.12 152 ASN A O 1
ATOM 1265 N N . PRO A 1 153 ? -24.572 0.396 11.164 1.00 60.31 153 PRO A N 1
ATOM 1266 C CA . PRO A 1 153 ? -24.475 -0.789 10.322 1.00 60.31 153 PRO A CA 1
ATOM 1267 C C . PRO A 1 153 ? -23.198 -0.734 9.461 1.00 60.31 153 PRO A C 1
ATOM 1269 O O . PRO A 1 153 ? -22.882 0.334 8.925 1.00 60.31 153 PRO A O 1
ATOM 1272 N N . PRO A 1 154 ? -22.494 -1.863 9.271 1.00 64.94 154 PRO A N 1
ATOM 1273 C CA . PRO A 1 154 ? -21.290 -1.906 8.448 1.00 64.94 154 PRO A CA 1
ATOM 1274 C C . PRO A 1 154 ? -21.590 -1.566 6.978 1.00 64.94 154 PRO A C 1
ATOM 1276 O O . PRO A 1 154 ? -22.723 -1.744 6.503 1.00 64.94 154 PRO A O 1
ATOM 1279 N N . PRO A 1 155 ? -20.579 -1.114 6.212 1.00 65.50 155 PRO A N 1
ATOM 1280 C CA . PRO A 1 155 ? -20.721 -0.911 4.776 1.00 65.50 155 PRO A CA 1
ATOM 1281 C C . PRO A 1 155 ? -21.108 -2.231 4.094 1.00 65.50 155 PRO A C 1
ATOM 1283 O O . PRO A 1 155 ? -20.410 -3.237 4.209 1.00 65.50 155 PRO A O 1
ATOM 1286 N N . LYS A 1 156 ? -22.240 -2.233 3.379 1.00 58.97 156 LYS A N 1
ATOM 1287 C CA . LYS A 1 156 ? -22.720 -3.423 2.661 1.00 58.97 156 LYS A CA 1
ATOM 1288 C C . LYS A 1 156 ? -21.734 -3.789 1.541 1.00 58.97 156 LYS A C 1
ATOM 1290 O O . LYS A 1 156 ? -21.422 -2.902 0.744 1.00 58.97 156 LYS A O 1
ATOM 1295 N N . PRO A 1 157 ? -21.306 -5.061 1.418 1.00 45.19 157 PRO A N 1
ATOM 1296 C CA . PRO A 1 157 ? -20.475 -5.491 0.299 1.00 45.19 157 PRO A CA 1
ATOM 1297 C C . PRO A 1 157 ? -21.229 -5.327 -1.026 1.00 45.19 157 PRO A C 1
ATOM 1299 O O . PRO A 1 157 ? -22.458 -5.452 -1.082 1.00 45.19 157 PRO A O 1
ATOM 1302 N N . SER A 1 158 ? -20.494 -5.046 -2.102 1.00 38.16 158 SER A N 1
ATOM 1303 C CA . SER A 1 158 ? -21.087 -4.782 -3.420 1.00 38.16 158 SER A CA 1
ATOM 1304 C C . SER A 1 158 ? -21.720 -6.041 -4.032 1.00 38.16 158 SER A C 1
ATOM 1306 O O . SER A 1 158 ? -21.045 -6.866 -4.648 1.00 38.16 158 SER A O 1
ATOM 1308 N N . SER A 1 159 ? -23.040 -6.184 -3.885 1.00 34.38 159 SER A N 1
ATOM 1309 C CA . SER A 1 159 ? -23.800 -7.326 -4.406 1.00 34.38 159 SER A CA 1
ATOM 1310 C C . SER A 1 159 ? -24.062 -7.234 -5.912 1.00 34.38 159 SER A C 1
ATOM 1312 O O . SER A 1 159 ? -25.059 -6.654 -6.347 1.00 34.38 159 SER A O 1
ATOM 1314 N N . THR A 1 160 ? -23.233 -7.906 -6.712 1.00 29.39 160 THR A N 1
ATOM 1315 C CA . THR A 1 160 ? -23.618 -8.297 -8.076 1.00 29.39 160 THR A CA 1
ATOM 1316 C C . THR A 1 160 ? -24.682 -9.391 -8.003 1.00 29.39 160 THR A C 1
ATOM 1318 O O . THR A 1 160 ? -24.449 -10.473 -7.466 1.00 29.39 160 THR A O 1
ATOM 1321 N N . VAL A 1 161 ? -25.867 -9.099 -8.536 1.00 36.94 161 VAL A N 1
ATOM 1322 C CA . VAL A 1 161 ? -27.043 -9.976 -8.488 1.00 36.94 161 VAL A CA 1
ATOM 1323 C C . VAL A 1 161 ? -26.846 -11.203 -9.384 1.00 36.94 161 VAL A C 1
ATOM 1325 O O . VAL A 1 161 ? -26.713 -11.035 -10.591 1.00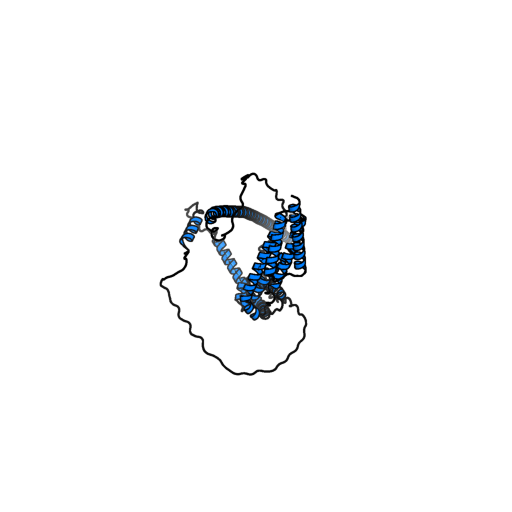 36.94 161 VAL A O 1
ATOM 1328 N N . LEU A 1 162 ? -26.922 -12.423 -8.838 1.00 31.00 162 LEU A N 1
ATOM 1329 C CA . LEU A 1 162 ? -27.293 -13.629 -9.594 1.00 31.00 162 LEU A CA 1
ATOM 1330 C C . LEU A 1 162 ? -28.095 -14.609 -8.725 1.00 31.00 162 LEU A C 1
ATOM 1332 O O . LEU A 1 162 ? -28.041 -14.583 -7.497 1.00 31.00 162 LEU A O 1
ATOM 1336 N N . LEU A 1 163 ? -28.920 -15.407 -9.403 1.00 30.88 163 LEU A N 1
ATOM 1337 C CA . LEU A 1 163 ? -30.108 -16.052 -8.848 1.00 30.88 163 LEU A CA 1
ATOM 1338 C C . LEU A 1 163 ? -29.855 -17.411 -8.178 1.00 30.88 163 LEU A C 1
ATOM 1340 O O . LEU A 1 163 ? -28.885 -18.118 -8.437 1.00 30.88 163 LEU A O 1
ATOM 1344 N N . SER A 1 164 ? -30.824 -17.781 -7.347 1.00 28.36 164 SER A N 1
ATOM 1345 C CA . SER A 1 164 ? -30.971 -19.068 -6.673 1.00 28.36 164 SER A CA 1
ATOM 1346 C C . SER A 1 164 ? -31.008 -20.281 -7.613 1.00 28.36 164 SER A C 1
ATOM 1348 O O . SER A 1 164 ? -31.730 -20.267 -8.609 1.00 28.36 164 SER A O 1
ATOM 1350 N N . SER A 1 165 ? -30.447 -21.404 -7.164 1.00 30.02 165 SER A N 1
ATOM 1351 C CA . SER A 1 165 ? -31.141 -22.695 -7.262 1.00 30.02 165 SER A CA 1
ATOM 1352 C C . SER A 1 165 ? -30.712 -23.611 -6.115 1.00 30.02 165 SER A C 1
ATOM 1354 O O . SER A 1 165 ? -29.539 -23.643 -5.748 1.00 30.02 165 SER A O 1
ATOM 1356 N N . ALA A 1 166 ? -31.666 -24.333 -5.529 1.00 32.72 166 ALA A N 1
ATOM 1357 C CA . ALA A 1 166 ? -31.439 -25.244 -4.415 1.00 32.72 166 ALA A CA 1
ATOM 1358 C C . ALA A 1 166 ? -31.824 -26.669 -4.820 1.00 32.72 166 ALA A C 1
ATOM 1360 O O . ALA A 1 166 ? -32.935 -26.887 -5.296 1.00 32.72 166 ALA A O 1
ATOM 1361 N N . LEU A 1 167 ? -30.955 -27.647 -4.548 1.00 30.03 167 LEU A N 1
ATOM 1362 C CA . LEU A 1 167 ? -31.307 -29.067 -4.574 1.00 30.03 167 LEU A CA 1
ATOM 1363 C C . LEU A 1 167 ? -30.702 -29.786 -3.361 1.00 30.03 167 LEU A C 1
ATOM 1365 O O . LEU A 1 167 ? -29.516 -29.661 -3.066 1.00 30.03 167 LEU A O 1
ATOM 1369 N N . LYS A 1 168 ? -31.554 -30.535 -2.654 1.00 31.30 168 LYS A N 1
ATOM 1370 C CA . LYS A 1 168 ? -31.204 -31.466 -1.570 1.00 31.30 168 LYS A CA 1
ATOM 1371 C C . LYS A 1 168 ? -31.135 -32.887 -2.132 1.00 31.30 168 LYS A C 1
ATOM 1373 O O . LYS A 1 168 ? -31.945 -33.198 -2.997 1.00 31.30 168 LYS A O 1
ATOM 1378 N N . ILE A 1 169 ? -30.299 -33.756 -1.553 1.00 33.69 169 ILE A N 1
ATOM 1379 C CA . ILE A 1 169 ? -30.509 -35.219 -1.430 1.00 33.69 169 ILE A CA 1
ATOM 1380 C C . ILE A 1 169 ? -29.501 -35.790 -0.386 1.00 33.69 169 ILE A C 1
ATOM 1382 O O . ILE A 1 169 ? -28.523 -35.100 -0.090 1.00 33.69 169 ILE A O 1
ATOM 1386 N N . PRO A 1 170 ? -29.783 -36.927 0.296 1.00 36.38 170 PRO A N 1
ATOM 1387 C CA . PRO A 1 170 ? -29.381 -37.143 1.701 1.00 36.38 170 PRO A CA 1
ATOM 1388 C C . PRO A 1 170 ? -28.231 -38.186 1.894 1.00 36.38 170 PRO A C 1
ATOM 1390 O O . PRO A 1 170 ? -27.654 -38.628 0.902 1.00 36.38 170 PRO A O 1
ATOM 1393 N N . PRO A 1 171 ? -27.812 -38.543 3.136 1.00 35.72 171 PRO A N 1
ATOM 1394 C CA . PRO A 1 171 ? -26.467 -39.073 3.405 1.00 35.72 171 PRO A CA 1
ATOM 1395 C C . PRO A 1 171 ? -26.347 -40.608 3.427 1.00 35.72 171 PRO A C 1
ATOM 1397 O O . PRO A 1 171 ? -27.315 -41.327 3.664 1.00 35.72 171 PRO A O 1
ATOM 1400 N N . MET A 1 172 ? -25.104 -41.100 3.337 1.00 34.59 172 MET A N 1
ATOM 1401 C CA . MET A 1 172 ? -24.711 -42.440 3.792 1.00 34.59 172 MET A CA 1
ATOM 1402 C C . MET A 1 172 ? -23.733 -42.346 4.967 1.00 34.59 172 MET A C 1
ATOM 1404 O O . MET A 1 172 ? -22.740 -41.626 4.909 1.00 34.59 172 MET A O 1
ATOM 1408 N N . ALA A 1 173 ? -24.001 -43.116 6.020 1.00 31.62 173 ALA A N 1
ATOM 1409 C CA . ALA A 1 173 ? -23.116 -43.276 7.169 1.00 31.62 173 ALA A CA 1
ATOM 1410 C C . ALA A 1 173 ? -22.344 -44.601 7.092 1.00 31.62 173 ALA A C 1
ATOM 1412 O O . ALA A 1 173 ? -22.907 -45.601 6.642 1.00 31.62 173 ALA A O 1
ATOM 1413 N N . LYS A 1 174 ? -21.111 -44.622 7.626 1.00 33.03 174 LYS A N 1
ATOM 1414 C CA . LYS A 1 174 ? -20.568 -45.722 8.456 1.00 33.03 174 LYS A CA 1
ATOM 1415 C C . LYS A 1 174 ? -19.208 -45.366 9.083 1.00 33.03 174 LYS A C 1
ATOM 1417 O O . LYS A 1 174 ? -18.190 -45.312 8.409 1.00 33.03 174 LYS A O 1
ATOM 1422 N N . SER A 1 175 ? -19.244 -45.143 10.398 1.00 29.53 175 SER A N 1
ATOM 1423 C CA . SER A 1 175 ? -18.269 -45.590 11.412 1.00 29.53 175 SER A CA 1
ATOM 1424 C C . SER A 1 175 ? -16.793 -45.839 11.027 1.00 29.53 175 SER A C 1
ATOM 1426 O O . SER A 1 175 ? -16.477 -46.889 10.467 1.00 29.53 175 SER A O 1
ATOM 1428 N N . SER A 1 176 ? -15.878 -45.026 11.569 1.00 29.56 176 SER A N 1
ATOM 1429 C CA . SER A 1 176 ? -14.838 -45.512 12.505 1.00 29.56 176 SER A CA 1
ATOM 1430 C C . SER A 1 176 ? -14.086 -44.359 13.196 1.00 29.56 176 SER A C 1
ATOM 1432 O O . SER A 1 176 ? -13.708 -43.375 12.570 1.00 29.56 176 SER A O 1
ATOM 1434 N N . ALA A 1 177 ? -13.878 -44.488 14.507 1.00 35.19 177 ALA A N 1
ATOM 1435 C CA . ALA A 1 177 ? -12.985 -43.673 15.337 1.00 35.19 177 ALA A CA 1
ATOM 1436 C C . ALA A 1 177 ? -12.724 -44.437 16.654 1.00 35.19 177 ALA A C 1
ATOM 1438 O O . ALA A 1 177 ? -13.590 -45.228 17.038 1.00 35.19 177 ALA A O 1
ATOM 1439 N N . PRO A 1 178 ? -11.652 -44.158 17.419 1.00 41.91 178 PRO A N 1
ATOM 1440 C CA . PRO A 1 178 ? -10.333 -43.623 17.053 1.00 41.91 178 PRO A CA 1
ATOM 1441 C C . PRO A 1 178 ? -9.188 -44.560 17.537 1.00 41.91 178 PRO A C 1
ATOM 1443 O O . PRO A 1 178 ? -9.448 -45.566 18.196 1.00 41.91 178 PRO A O 1
ATOM 1446 N N . PRO A 1 179 ? -7.907 -44.206 17.327 1.00 36.38 179 PRO A N 1
ATOM 1447 C CA . PRO A 1 179 ? -6.833 -44.559 18.260 1.00 36.38 179 PRO A CA 1
ATOM 1448 C C . PRO A 1 179 ? -6.368 -43.335 19.090 1.00 36.38 179 PRO A C 1
ATOM 1450 O O . PRO A 1 179 ? -6.465 -42.200 18.618 1.00 36.38 179 PRO A O 1
ATOM 1453 N N . PRO A 1 180 ? -5.886 -43.536 20.334 1.00 41.66 180 PRO A N 1
ATOM 1454 C CA . PRO A 1 180 ? -5.568 -42.456 21.274 1.00 41.66 180 PRO A CA 1
ATOM 1455 C C . PRO A 1 180 ? -4.236 -41.733 20.980 1.00 41.66 180 PRO A C 1
ATOM 1457 O O . PRO A 1 180 ? -3.356 -42.295 20.324 1.00 41.66 180 PRO A O 1
ATOM 1460 N N . PRO A 1 181 ? -4.046 -40.502 21.501 1.00 44.88 181 PRO A N 1
ATOM 1461 C CA . PRO A 1 181 ? -2.780 -39.780 21.400 1.00 44.88 181 PRO A CA 1
ATOM 1462 C C . PRO A 1 181 ? -1.673 -40.427 22.261 1.00 44.88 181 PRO A C 1
ATOM 1464 O O . PRO A 1 181 ? -1.959 -40.914 23.358 1.00 44.88 181 PRO A O 1
ATOM 1467 N N . PRO A 1 182 ? -0.400 -40.398 21.819 1.00 44.19 182 PRO A N 1
ATOM 1468 C CA . PRO A 1 182 ? 0.729 -40.820 22.644 1.00 44.19 182 PRO A CA 1
ATOM 1469 C C . PRO A 1 182 ? 0.971 -39.848 23.822 1.00 44.19 182 PRO A C 1
ATOM 1471 O O . PRO A 1 182 ? 0.719 -38.647 23.690 1.00 44.19 182 PRO A O 1
ATOM 1474 N N . PRO A 1 183 ? 1.464 -40.341 24.975 1.00 43.66 183 PRO A N 1
ATOM 1475 C CA . PRO A 1 183 ? 1.605 -39.548 26.197 1.00 43.66 183 PRO A CA 1
ATOM 1476 C C . PRO A 1 183 ? 2.754 -38.519 26.140 1.00 43.66 183 PRO A C 1
ATOM 1478 O O . PRO A 1 183 ? 3.755 -38.742 25.454 1.00 43.66 183 PRO A O 1
ATOM 1481 N N . PRO A 1 184 ? 2.658 -37.410 26.900 1.00 42.00 184 PRO A N 1
ATOM 1482 C CA . PRO A 1 184 ? 3.717 -36.408 26.988 1.00 42.00 184 PRO A CA 1
ATOM 1483 C C . PRO A 1 184 ? 4.931 -36.923 27.794 1.00 42.00 184 PRO A C 1
ATOM 1485 O O . PRO A 1 184 ? 4.748 -37.451 28.894 1.00 42.00 184 PRO A O 1
ATOM 1488 N N . PRO A 1 185 ? 6.175 -36.746 27.308 1.00 43.38 185 PRO A N 1
ATOM 1489 C CA . PRO A 1 185 ? 7.375 -37.058 28.082 1.00 43.38 185 PRO A CA 1
ATOM 1490 C C . PRO A 1 185 ? 7.620 -36.029 29.211 1.00 43.38 185 PRO A C 1
ATOM 1492 O O . PRO A 1 185 ? 7.265 -34.856 29.067 1.00 43.38 185 PRO A O 1
ATOM 1495 N N . PRO A 1 186 ? 8.233 -36.441 30.339 1.00 35.72 186 PRO A N 1
ATOM 1496 C CA . PRO A 1 186 ? 8.377 -35.610 31.536 1.00 35.72 186 PRO A CA 1
ATOM 1497 C C . PRO A 1 186 ? 9.455 -34.519 31.418 1.00 35.72 186 PRO A C 1
ATOM 1499 O O . PRO A 1 186 ? 10.451 -34.665 30.712 1.00 35.72 186 PRO A O 1
ATOM 1502 N N . MET A 1 187 ? 9.282 -33.442 32.191 1.00 37.38 187 MET A N 1
ATOM 1503 C CA . MET A 1 187 ? 10.260 -32.356 32.338 1.00 37.38 187 MET A CA 1
ATOM 1504 C C . MET A 1 187 ? 11.510 -32.816 33.117 1.00 37.38 187 MET A C 1
ATOM 1506 O O . MET A 1 187 ? 11.365 -33.286 34.247 1.00 37.38 187 MET A O 1
ATOM 1510 N N . PRO A 1 188 ? 12.739 -32.588 32.615 1.00 36.59 188 PRO A N 1
ATOM 1511 C CA . PRO A 1 188 ? 13.954 -32.688 33.419 1.00 36.59 188 PRO A CA 1
ATOM 1512 C C . PRO A 1 188 ? 14.277 -31.350 34.099 1.00 36.59 188 PRO A C 1
ATOM 1514 O O . PRO A 1 188 ? 14.417 -30.310 33.452 1.00 36.59 188 PRO A O 1
ATOM 1517 N N . VAL A 1 189 ? 14.450 -31.382 35.419 1.00 36.16 189 VAL A N 1
ATOM 1518 C CA . VAL A 1 189 ? 14.949 -30.246 36.206 1.00 36.16 189 VAL A CA 1
ATOM 1519 C C . VAL A 1 189 ? 16.468 -30.102 36.011 1.00 36.16 189 VAL A C 1
ATOM 1521 O O . VAL A 1 189 ? 17.185 -31.094 36.020 1.00 36.16 189 VAL A O 1
ATOM 1524 N N . LYS A 1 190 ? 16.938 -28.854 35.856 1.00 37.53 190 LYS A N 1
ATOM 1525 C CA . LYS A 1 190 ? 18.329 -28.342 35.967 1.00 37.53 190 LYS A CA 1
ATOM 1526 C C . LYS A 1 190 ? 19.506 -29.348 35.916 1.00 37.53 190 LYS A C 1
ATOM 1528 O O . LYS A 1 190 ? 19.785 -30.020 36.904 1.00 37.53 190 LYS A O 1
ATOM 1533 N N . GLY A 1 191 ? 20.395 -29.157 34.933 1.00 31.17 191 GLY A N 1
ATOM 1534 C CA . GLY A 1 191 ? 21.851 -29.230 35.167 1.00 31.17 191 GLY A CA 1
ATOM 1535 C C . GLY A 1 191 ? 22.694 -29.928 34.092 1.00 31.17 191 GLY A C 1
ATOM 1536 O O . GLY A 1 191 ? 22.296 -30.948 33.551 1.00 31.17 191 GLY A O 1
ATOM 1537 N N . GLY A 1 192 ? 23.906 -29.407 33.851 1.00 31.95 192 GLY A N 1
ATOM 1538 C CA . GLY A 1 192 ? 24.983 -30.123 33.143 1.00 31.95 192 GLY A CA 1
ATOM 1539 C C . GLY A 1 192 ? 25.396 -29.551 31.777 1.00 31.95 192 GLY A C 1
ATOM 1540 O O . GLY A 1 192 ? 24.568 -29.304 30.910 1.00 31.95 192 GLY A O 1
ATOM 1541 N N . LYS A 1 193 ? 26.707 -29.341 31.588 1.00 38.44 193 LYS A N 1
ATOM 1542 C CA . LYS A 1 193 ? 27.363 -28.972 30.309 1.00 38.44 193 LYS A CA 1
ATOM 1543 C C . LYS A 1 193 ? 27.582 -30.262 29.488 1.00 38.44 193 LYS A C 1
ATOM 1545 O O . LYS A 1 193 ? 27.839 -31.288 30.103 1.00 38.44 193 LYS A O 1
ATOM 1550 N N . ALA A 1 194 ? 27.503 -30.292 28.151 1.00 37.72 194 ALA A N 1
ATOM 1551 C CA . ALA A 1 194 ? 28.601 -30.046 27.182 1.00 37.72 194 ALA A CA 1
ATOM 1552 C C . ALA A 1 194 ? 28.240 -30.786 25.848 1.00 37.72 194 ALA A C 1
ATOM 1554 O O . ALA A 1 194 ? 27.379 -31.654 25.903 1.00 37.72 194 ALA A O 1
ATOM 1555 N N . VAL A 1 195 ? 28.808 -30.595 24.641 1.00 41.66 195 VAL A N 1
ATOM 1556 C CA . VAL A 1 195 ? 29.683 -29.579 23.996 1.00 41.66 195 VAL A CA 1
ATOM 1557 C C . VAL A 1 195 ? 29.571 -29.750 22.453 1.00 41.66 195 VAL A C 1
ATOM 1559 O O . VAL A 1 195 ? 29.218 -30.827 21.990 1.00 41.66 195 VAL A O 1
ATOM 1562 N N . GLY A 1 196 ? 29.926 -28.726 21.658 1.00 33.00 196 GLY A N 1
ATOM 1563 C CA . GLY A 1 196 ? 30.063 -28.803 20.183 1.00 33.00 196 GLY A CA 1
ATOM 1564 C C . GLY A 1 196 ? 28.882 -28.199 19.403 1.00 33.00 196 GLY A C 1
ATOM 1565 O O . GLY A 1 196 ? 27.752 -28.225 19.868 1.00 33.00 196 GLY A O 1
ATOM 1566 N N . GLY A 1 197 ? 29.059 -27.551 18.251 1.00 37.47 197 GLY A N 1
ATOM 1567 C CA . GLY A 1 197 ? 30.265 -27.075 17.562 1.00 37.47 197 GLY A CA 1
ATOM 1568 C C . GLY A 1 197 ? 29.813 -26.157 16.414 1.00 37.47 197 GLY A C 1
ATOM 1569 O O . GLY A 1 197 ? 28.793 -26.438 15.798 1.00 37.47 197 GLY A O 1
ATOM 1570 N N . GLY A 1 198 ? 30.488 -25.029 16.181 1.00 40.22 198 GLY A N 1
ATOM 1571 C CA . GLY A 1 198 ? 30.011 -23.980 15.264 1.00 40.22 198 GLY A CA 1
ATOM 1572 C C . GLY A 1 198 ? 30.058 -22.602 15.920 1.00 40.22 198 GLY A C 1
ATOM 1573 O O . GLY A 1 198 ? 29.625 -22.452 17.065 1.00 40.22 198 GLY A O 1
ATOM 1574 N N . ASP A 1 199 ? 30.663 -21.664 15.195 1.00 50.59 199 ASP A N 1
ATOM 1575 C CA . ASP A 1 199 ? 31.199 -20.362 15.607 1.00 50.59 199 ASP A CA 1
ATOM 1576 C C . ASP A 1 199 ? 30.448 -19.635 16.746 1.00 50.59 199 ASP A C 1
ATOM 1578 O O . ASP A 1 199 ? 29.232 -19.438 16.709 1.00 50.59 199 ASP A O 1
ATOM 1582 N N . LYS A 1 200 ? 31.179 -19.258 17.806 1.00 45.00 200 LYS A N 1
ATOM 1583 C CA . LYS A 1 200 ? 30.602 -18.796 19.083 1.00 45.00 200 LYS A CA 1
ATOM 1584 C C . LYS A 1 200 ? 31.043 -17.382 19.441 1.00 45.00 200 LYS A C 1
ATOM 1586 O O . LYS A 1 200 ? 31.790 -17.192 20.404 1.00 45.00 200 LYS A O 1
ATOM 1591 N N . VAL A 1 201 ? 30.459 -16.387 18.775 1.00 52.47 201 VAL A N 1
ATOM 1592 C CA . VAL A 1 201 ? 30.370 -15.029 19.335 1.00 52.47 201 VAL A CA 1
ATOM 1593 C C . VAL A 1 201 ? 29.479 -15.087 20.582 1.00 52.47 201 VAL A C 1
ATOM 1595 O O . VAL A 1 201 ? 28.253 -14.994 20.517 1.00 52.47 201 VAL A O 1
ATOM 1598 N N . LYS A 1 202 ? 30.091 -15.309 21.749 1.00 63.88 202 LYS A N 1
ATOM 1599 C CA . LYS A 1 202 ? 29.387 -15.261 23.034 1.00 63.88 202 LYS A CA 1
ATOM 1600 C C . LYS A 1 202 ? 29.098 -13.803 23.376 1.00 63.88 202 LYS A C 1
ATOM 1602 O O . LYS A 1 202 ? 30.015 -12.987 23.399 1.00 63.88 202 LYS A O 1
ATOM 1607 N N . ARG A 1 203 ? 27.846 -13.483 23.714 1.00 59.06 203 ARG A N 1
ATOM 1608 C CA . ARG A 1 203 ? 27.546 -12.208 24.378 1.00 59.06 203 ARG A CA 1
ATOM 1609 C C . ARG A 1 203 ? 28.289 -12.170 25.708 1.00 59.06 203 ARG A C 1
ATOM 1611 O O . ARG A 1 203 ? 28.134 -13.084 26.513 1.00 59.06 203 ARG A O 1
ATOM 1618 N N . VAL A 1 204 ? 29.063 -11.112 25.915 1.00 75.44 204 VAL A N 1
ATOM 1619 C CA . VAL A 1 204 ? 29.769 -10.815 27.162 1.00 75.44 204 VAL A CA 1
ATOM 1620 C C . VAL A 1 204 ? 28.902 -9.816 27.939 1.00 75.44 204 VAL A C 1
ATOM 1622 O O . VAL A 1 204 ? 28.857 -8.646 27.556 1.00 75.44 204 VAL A O 1
ATOM 1625 N N . PRO A 1 205 ? 28.164 -10.232 28.991 1.00 66.88 205 PRO A N 1
ATOM 1626 C CA . PRO A 1 205 ? 27.270 -9.328 29.722 1.00 66.88 205 PRO A CA 1
ATOM 1627 C C . PRO A 1 205 ? 28.033 -8.186 30.402 1.00 66.88 205 PRO A C 1
ATOM 1629 O O . PRO A 1 205 ? 27.493 -7.095 30.565 1.00 66.88 205 PRO A O 1
ATOM 1632 N N . GLU A 1 206 ? 29.310 -8.412 30.722 1.00 78.56 206 GLU A N 1
ATOM 1633 C CA . GLU A 1 206 ? 30.224 -7.406 31.267 1.00 78.56 206 GLU A CA 1
ATOM 1634 C C . GLU A 1 206 ? 30.424 -6.214 30.321 1.00 78.56 206 GLU A C 1
ATOM 1636 O O . GLU A 1 206 ? 30.626 -5.113 30.810 1.00 78.56 206 GLU A O 1
ATOM 1641 N N . VAL A 1 207 ? 30.303 -6.374 28.994 1.00 82.00 207 VAL A N 1
ATOM 1642 C CA . VAL A 1 207 ? 30.390 -5.243 28.045 1.00 82.00 207 VAL A CA 1
ATOM 1643 C C . VAL A 1 207 ? 29.182 -4.317 28.196 1.00 82.00 207 VAL A C 1
ATOM 1645 O O . VAL A 1 207 ? 29.337 -3.100 28.231 1.00 82.00 207 VAL A O 1
ATOM 1648 N N . VAL A 1 208 ? 27.983 -4.884 28.358 1.00 76.62 208 VAL A N 1
ATOM 1649 C CA . VAL A 1 208 ? 26.751 -4.119 28.622 1.00 76.62 208 VAL A CA 1
ATOM 1650 C C . VAL A 1 208 ? 26.806 -3.485 30.016 1.00 76.62 208 VAL A C 1
ATOM 1652 O O . VAL A 1 208 ? 26.457 -2.317 30.182 1.00 76.62 208 VAL A O 1
ATOM 1655 N N . GLY A 1 209 ? 27.318 -4.221 31.009 1.00 79.56 209 GLY A N 1
ATOM 1656 C CA . GLY A 1 209 ? 27.567 -3.709 32.357 1.00 79.56 209 GLY A CA 1
ATOM 1657 C C . GLY A 1 209 ? 28.557 -2.541 32.373 1.00 79.56 209 GLY A C 1
ATOM 1658 O O . GLY A 1 209 ? 28.257 -1.501 32.952 1.00 79.56 209 GLY A O 1
ATOM 1659 N N . LEU A 1 210 ? 29.698 -2.672 31.694 1.00 81.88 210 LEU A N 1
ATOM 1660 C CA . LEU A 1 210 ? 30.730 -1.641 31.573 1.00 81.88 210 LEU A CA 1
ATOM 1661 C C . LEU A 1 210 ? 30.210 -0.412 30.821 1.00 81.88 210 LEU A C 1
ATOM 1663 O O . LEU A 1 210 ? 30.425 0.705 31.283 1.00 81.88 210 LEU A O 1
ATOM 1667 N N . TYR A 1 211 ? 29.473 -0.607 29.724 1.00 77.38 211 TYR A N 1
ATOM 1668 C CA . TYR A 1 211 ? 28.836 0.471 28.966 1.00 77.38 211 TYR A CA 1
ATOM 1669 C C . TYR A 1 211 ? 27.858 1.277 29.833 1.00 77.38 211 TYR A C 1
ATOM 1671 O O . TYR A 1 211 ? 27.991 2.494 29.943 1.00 77.38 211 TYR A O 1
ATOM 1679 N N . HIS A 1 212 ? 26.932 0.613 30.535 1.00 85.12 212 HIS A N 1
ATOM 1680 C CA . HIS A 1 212 ? 26.034 1.298 31.470 1.00 85.12 212 HIS A CA 1
ATOM 1681 C C . HIS A 1 212 ? 26.769 1.905 32.671 1.00 85.12 212 HIS A C 1
ATOM 1683 O O . HIS A 1 212 ? 26.331 2.924 33.197 1.00 85.12 212 HIS A O 1
ATOM 1689 N N . SER A 1 213 ? 27.878 1.307 33.108 1.00 80.19 213 SER A N 1
ATOM 1690 C CA . SER A 1 213 ? 28.699 1.824 34.202 1.00 80.19 213 SER A CA 1
ATOM 1691 C C . SER A 1 213 ? 29.450 3.098 33.793 1.00 80.19 213 SER A C 1
ATOM 1693 O O . SER A 1 213 ? 29.535 4.026 34.590 1.00 80.19 213 SER A O 1
ATOM 1695 N N . LEU A 1 214 ? 29.966 3.179 32.563 1.00 71.81 214 LEU A N 1
ATOM 1696 C CA . LEU A 1 214 ? 30.563 4.396 32.002 1.00 71.81 214 LEU A CA 1
ATOM 1697 C C . LEU A 1 214 ? 29.496 5.481 31.813 1.00 71.81 214 LEU A C 1
ATOM 1699 O O . LEU A 1 214 ? 29.590 6.535 32.431 1.00 71.81 214 LEU A O 1
ATOM 1703 N N . MET A 1 215 ? 28.413 5.176 31.091 1.00 72.69 215 MET A N 1
ATOM 1704 C CA . MET A 1 215 ? 27.338 6.136 30.787 1.00 72.69 215 MET A CA 1
ATOM 1705 C C . MET A 1 215 ? 26.540 6.627 32.012 1.00 72.69 215 MET A C 1
ATOM 1707 O O . MET A 1 215 ? 25.743 7.550 31.883 1.00 72.69 215 MET A O 1
ATOM 1711 N N . ARG A 1 216 ? 26.720 6.030 33.202 1.00 66.38 216 ARG A N 1
ATOM 1712 C CA . ARG A 1 216 ? 26.121 6.505 34.467 1.00 66.38 216 ARG A CA 1
ATOM 1713 C C . ARG A 1 216 ? 27.082 7.264 35.387 1.00 66.38 216 ARG A C 1
ATOM 1715 O O . ARG A 1 216 ? 26.625 7.759 36.414 1.00 66.38 216 ARG A O 1
ATOM 1722 N N . ARG A 1 217 ? 28.380 7.362 35.069 1.00 53.06 217 ARG A N 1
ATOM 1723 C CA . ARG A 1 217 ? 29.334 8.139 35.889 1.00 53.06 217 ARG A CA 1
ATOM 1724 C C . ARG A 1 217 ? 29.343 9.632 35.559 1.00 53.06 217 ARG A C 1
ATOM 1726 O O . ARG A 1 217 ? 29.589 10.426 36.460 1.00 53.06 217 ARG A O 1
ATOM 1733 N N . ASP A 1 218 ? 28.984 10.017 34.338 1.00 40.78 218 ASP A N 1
ATOM 1734 C CA . ASP A 1 218 ? 29.062 11.416 33.887 1.00 40.78 218 ASP A CA 1
ATOM 1735 C C . ASP A 1 218 ? 27.862 12.299 34.299 1.00 40.78 218 ASP A C 1
ATOM 1737 O O . ASP A 1 218 ? 27.772 13.453 33.888 1.00 40.78 218 ASP A O 1
ATOM 1741 N N . THR A 1 219 ? 26.940 11.804 35.140 1.00 48.53 219 THR A N 1
ATOM 1742 C CA . THR A 1 219 ? 25.763 12.572 35.606 1.00 48.53 219 THR A CA 1
ATOM 1743 C C . THR A 1 219 ? 25.634 12.686 37.132 1.00 48.53 219 THR A C 1
ATOM 1745 O O . THR A 1 219 ? 24.526 12.866 37.636 1.00 48.53 219 THR A O 1
ATOM 1748 N N . GLN A 1 220 ? 26.736 12.605 37.890 1.00 43.59 220 GLN A N 1
ATOM 1749 C CA . GLN A 1 220 ? 26.772 13.080 39.283 1.00 43.59 220 GLN A CA 1
ATOM 1750 C C . GLN A 1 220 ? 28.046 13.873 39.615 1.00 43.59 220 GLN A C 1
ATOM 1752 O O . GLN A 1 220 ? 29.000 13.364 40.198 1.00 43.59 220 GLN A O 1
ATOM 1757 N N . GLN A 1 221 ? 27.985 15.179 39.355 1.00 38.72 221 GLN A N 1
ATOM 1758 C CA . GLN A 1 221 ? 28.591 16.181 40.231 1.00 38.72 221 GLN A CA 1
ATOM 1759 C C . GLN A 1 221 ? 27.534 17.224 40.609 1.00 38.72 221 GLN A C 1
ATOM 1761 O O . GLN A 1 221 ? 27.396 18.238 39.931 1.00 38.72 221 GLN A O 1
ATOM 1766 N N . LYS A 1 222 ? 26.813 16.991 41.713 1.00 37.50 222 LYS A N 1
ATOM 1767 C CA . LYS A 1 222 ? 27.023 17.792 42.929 1.00 37.50 222 LYS A CA 1
ATOM 1768 C C . LYS A 1 222 ? 26.210 17.314 44.138 1.00 37.50 222 LYS A C 1
ATOM 1770 O O . LYS A 1 222 ? 25.132 16.752 43.999 1.00 37.50 222 LYS A O 1
ATOM 1775 N N . ASP A 1 223 ? 26.785 17.626 45.295 1.00 36.88 223 ASP A N 1
ATOM 1776 C CA . ASP A 1 223 ? 26.159 17.829 46.603 1.00 36.88 223 ASP A CA 1
ATOM 1777 C C . ASP A 1 223 ? 25.516 16.610 47.295 1.00 36.88 223 ASP A C 1
ATOM 1779 O O . ASP A 1 223 ? 24.303 16.419 47.361 1.00 36.88 223 ASP A O 1
ATOM 1783 N N . SER A 1 224 ? 26.394 15.837 47.941 1.00 46.06 224 SER A N 1
ATOM 1784 C CA . SER A 1 224 ? 26.055 14.979 49.080 1.00 46.06 224 SER A CA 1
ATOM 1785 C C . SER A 1 224 ? 26.004 15.785 50.383 1.00 46.06 224 SER A C 1
ATOM 1787 O O . SER A 1 224 ? 26.946 16.514 50.685 1.00 46.06 224 SER A O 1
ATOM 1789 N N . GLY A 1 225 ? 24.999 15.521 51.225 1.00 41.16 225 GLY A N 1
ATOM 1790 C CA . GLY A 1 225 ? 25.072 15.761 52.675 1.00 41.16 225 GLY A CA 1
ATOM 1791 C C . GLY A 1 225 ? 24.312 16.981 53.206 1.00 41.16 225 GLY A C 1
ATOM 1792 O O . GLY A 1 225 ? 24.858 18.073 53.305 1.00 41.16 225 GLY A O 1
ATOM 1793 N N . GLY A 1 226 ? 23.081 16.758 53.671 1.00 33.03 226 GLY A N 1
ATOM 1794 C CA . GLY A 1 226 ? 22.310 17.733 54.445 1.00 33.03 226 GLY A CA 1
ATOM 1795 C C . GLY A 1 226 ? 21.065 17.088 55.052 1.00 33.03 226 GLY A C 1
ATOM 1796 O O . GLY A 1 226 ? 20.267 16.488 54.339 1.00 33.03 226 GLY A O 1
ATOM 1797 N N . VAL A 1 227 ? 20.915 17.162 56.376 1.00 42.34 227 VAL A N 1
ATOM 1798 C CA . VAL A 1 227 ? 19.750 16.617 57.093 1.00 42.34 227 VAL A CA 1
ATOM 1799 C C . VAL A 1 227 ? 18.526 17.494 56.830 1.00 42.34 227 VAL A C 1
ATOM 1801 O O . VAL A 1 227 ? 18.577 18.691 57.093 1.00 42.34 227 VAL A O 1
ATOM 1804 N N . GLY A 1 228 ? 17.403 16.897 56.422 1.00 40.56 228 GLY A N 1
ATOM 1805 C CA . GLY A 1 228 ? 16.101 17.557 56.531 1.00 40.56 228 GLY A CA 1
ATOM 1806 C C . GLY A 1 228 ? 15.086 17.210 55.446 1.00 40.56 228 GLY A C 1
ATOM 1807 O O . GLY A 1 228 ? 15.276 17.537 54.284 1.00 40.56 228 GLY A O 1
ATOM 1808 N N . MET A 1 229 ? 13.946 16.683 55.902 1.00 37.34 229 MET A N 1
ATOM 1809 C CA . MET A 1 229 ? 12.650 16.656 55.213 1.00 37.34 229 MET A CA 1
ATOM 1810 C C . MET A 1 229 ? 12.505 15.711 54.004 1.00 37.34 229 MET A C 1
ATOM 1812 O O . MET A 1 229 ? 13.223 15.765 53.011 1.00 37.34 229 MET A O 1
ATOM 1816 N N . LEU A 1 230 ? 11.488 14.848 54.089 1.00 43.69 230 LEU A N 1
ATOM 1817 C CA . LEU A 1 230 ? 11.022 14.015 52.981 1.00 43.69 230 LEU A CA 1
ATOM 1818 C C . LEU A 1 230 ? 10.635 14.908 51.794 1.00 43.69 230 LEU A C 1
ATOM 1820 O O . LEU A 1 230 ? 9.815 15.814 51.948 1.00 43.69 230 LEU A O 1
ATOM 1824 N N . SER A 1 231 ? 11.169 14.623 50.604 1.00 43.09 231 SER A N 1
ATOM 1825 C CA . SER A 1 231 ? 10.722 15.297 49.384 1.00 43.09 231 SER A CA 1
ATOM 1826 C C . SER A 1 231 ? 9.297 14.858 49.036 1.00 43.09 231 SER A C 1
ATOM 1828 O O . SER A 1 231 ? 9.069 13.808 48.435 1.00 43.09 231 SER A O 1
ATOM 1830 N N . VAL A 1 232 ? 8.330 15.708 49.382 1.00 51.12 232 VAL A N 1
ATOM 1831 C CA . VAL A 1 232 ? 6.907 15.596 49.003 1.00 51.12 232 VAL A CA 1
ATOM 1832 C C . VAL A 1 232 ? 6.700 15.807 47.482 1.00 51.12 232 VAL A C 1
ATOM 1834 O O . VAL A 1 232 ? 5.582 15.728 46.980 1.00 51.12 232 VAL A O 1
ATOM 1837 N N . GLY A 1 233 ? 7.775 16.026 46.711 1.00 52.25 233 GLY A N 1
ATOM 1838 C CA . GLY A 1 233 ? 7.726 16.193 45.255 1.00 52.25 233 GLY A CA 1
ATOM 1839 C C . GLY A 1 233 ? 7.327 14.927 44.487 1.00 52.25 233 GLY A C 1
ATOM 1840 O O . GLY A 1 233 ? 6.537 15.015 43.552 1.00 52.25 233 GLY A O 1
ATOM 1841 N N . ASN A 1 234 ? 7.810 13.746 44.892 1.00 57.38 234 ASN A N 1
ATOM 1842 C CA . ASN A 1 234 ? 7.547 12.495 44.161 1.00 57.38 234 ASN A CA 1
ATOM 1843 C C . ASN A 1 234 ? 6.250 11.789 44.570 1.00 57.38 234 ASN A C 1
ATOM 1845 O O . ASN A 1 234 ? 5.682 11.059 43.763 1.00 57.38 234 ASN A O 1
ATOM 1849 N N . THR A 1 235 ? 5.748 11.997 45.791 1.00 56.78 235 THR A N 1
ATOM 1850 C CA . THR A 1 235 ? 4.501 11.349 46.226 1.00 56.78 235 THR A CA 1
ATOM 1851 C C . THR A 1 235 ? 3.305 11.847 45.430 1.00 56.78 235 THR A C 1
ATOM 1853 O O . THR A 1 235 ? 2.447 11.045 45.090 1.00 56.78 235 THR A O 1
ATOM 1856 N N . ARG A 1 236 ? 3.254 13.135 45.069 1.00 62.16 236 ARG A N 1
ATOM 1857 C CA . ARG A 1 236 ? 2.150 13.698 44.275 1.00 62.16 236 ARG A CA 1
ATOM 1858 C C . ARG A 1 236 ? 2.130 13.191 42.829 1.00 62.16 236 ARG A C 1
ATOM 1860 O O . ARG A 1 236 ? 1.048 13.017 42.280 1.00 62.16 236 ARG A O 1
ATOM 1867 N N . ASP A 1 237 ? 3.297 12.919 42.251 1.00 73.00 237 ASP A N 1
ATOM 1868 C CA . ASP A 1 237 ? 3.438 12.331 40.913 1.00 73.00 237 ASP A CA 1
ATOM 1869 C C . ASP A 1 237 ? 3.056 10.840 40.924 1.00 73.00 237 ASP A C 1
ATOM 1871 O O . ASP A 1 237 ? 2.217 10.403 40.143 1.00 73.00 237 ASP A O 1
ATOM 1875 N N . MET A 1 238 ? 3.537 10.079 41.918 1.00 76.44 238 MET A N 1
ATOM 1876 C CA . MET A 1 238 ? 3.114 8.688 42.137 1.00 76.44 238 MET A CA 1
ATOM 1877 C C . MET A 1 238 ? 1.613 8.565 42.446 1.00 76.44 238 MET A C 1
ATOM 1879 O O . MET A 1 238 ? 0.968 7.638 41.965 1.00 76.44 238 MET A O 1
ATOM 1883 N N . ILE A 1 239 ? 1.041 9.484 43.231 1.00 72.44 239 ILE A N 1
ATOM 1884 C CA . ILE A 1 239 ? -0.402 9.529 43.515 1.00 72.44 239 ILE A CA 1
ATOM 1885 C C . ILE A 1 239 ? -1.174 9.875 42.243 1.00 72.44 239 ILE A C 1
ATOM 1887 O O . ILE A 1 239 ? -2.118 9.164 41.931 1.00 72.44 239 ILE A O 1
ATOM 1891 N N . GLY A 1 240 ? -0.749 10.879 41.469 1.00 76.56 240 GLY A N 1
ATOM 1892 C CA . GLY A 1 240 ? -1.375 11.214 40.187 1.00 76.56 240 GLY A CA 1
ATOM 1893 C C . GLY A 1 240 ? -1.319 10.061 39.181 1.00 76.56 240 GLY A C 1
ATOM 1894 O O . GLY A 1 240 ? -2.310 9.779 38.510 1.00 76.56 240 GLY A O 1
ATOM 1895 N N . GLU A 1 241 ? -0.203 9.330 39.120 1.00 76.75 241 GLU A N 1
ATOM 1896 C CA . GLU A 1 241 ? -0.076 8.130 38.292 1.00 76.75 241 GLU A CA 1
ATOM 1897 C C . GLU A 1 241 ? -0.989 6.992 38.784 1.00 76.75 241 GLU A C 1
ATOM 1899 O O . GLU A 1 241 ? -1.663 6.355 37.973 1.00 76.75 241 GLU A O 1
ATOM 1904 N N . ILE A 1 242 ? -1.058 6.738 40.096 1.00 75.69 242 ILE A N 1
ATOM 1905 C CA . ILE A 1 242 ? -1.950 5.726 40.686 1.00 75.69 242 ILE A CA 1
ATOM 1906 C C . ILE A 1 242 ? -3.420 6.101 40.469 1.00 75.69 242 ILE A C 1
ATOM 1908 O O . ILE A 1 242 ? -4.206 5.248 40.062 1.00 75.69 242 ILE A O 1
ATOM 1912 N N . GLU A 1 243 ? -3.796 7.359 40.688 1.00 76.81 243 GLU A N 1
ATOM 1913 C CA . GLU A 1 243 ? -5.148 7.872 40.470 1.00 76.81 243 GLU A CA 1
ATOM 1914 C C . GLU A 1 243 ? -5.539 7.761 38.996 1.00 76.81 243 GLU A C 1
ATOM 1916 O O . GLU A 1 243 ? -6.601 7.211 38.709 1.00 76.81 243 GLU A O 1
ATOM 1921 N N . ASN A 1 244 ? -4.663 8.156 38.066 1.00 78.50 244 ASN A N 1
ATOM 1922 C CA . ASN A 1 244 ? -4.887 8.037 36.624 1.00 78.50 244 ASN A CA 1
ATOM 1923 C C . ASN A 1 244 ? -4.966 6.573 36.149 1.00 78.50 244 ASN A C 1
ATOM 1925 O O . ASN A 1 244 ? -5.839 6.209 35.365 1.00 78.50 244 ASN A O 1
ATOM 1929 N N . ARG A 1 245 ? -4.110 5.684 36.668 1.00 79.69 245 ARG A N 1
ATOM 1930 C CA . ARG A 1 245 ? -4.228 4.236 36.418 1.00 79.69 245 ARG A CA 1
ATOM 1931 C C . ARG A 1 245 ? -5.535 3.681 37.001 1.00 79.69 245 ARG A C 1
ATOM 1933 O O . ARG A 1 245 ? -6.172 2.837 36.376 1.00 79.69 245 ARG A O 1
ATOM 1940 N N . SER A 1 246 ? -5.966 4.160 38.170 1.00 79.12 246 SER A N 1
ATOM 1941 C CA . SER A 1 246 ? -7.210 3.726 38.818 1.00 79.12 246 SER A CA 1
ATOM 1942 C C . SER A 1 246 ? -8.467 4.236 38.106 1.00 79.12 246 SER A C 1
ATOM 1944 O O . SER A 1 246 ? -9.462 3.511 38.045 1.00 79.12 246 SER A O 1
ATOM 1946 N N . SER A 1 247 ? -8.431 5.447 37.540 1.00 85.88 247 SER A N 1
ATOM 1947 C CA . SER A 1 247 ? -9.528 6.015 36.758 1.00 85.88 247 SER A CA 1
ATOM 1948 C C . SER A 1 247 ? -9.636 5.321 35.403 1.00 85.88 247 SER A C 1
ATOM 1950 O O . SER A 1 247 ? -10.743 4.939 35.035 1.00 85.88 247 SER A O 1
ATOM 1952 N N . HIS A 1 248 ? -8.509 5.038 34.735 1.00 87.62 248 HIS A N 1
ATOM 1953 C CA . HIS A 1 248 ? -8.456 4.225 33.512 1.00 87.62 248 HIS A CA 1
ATOM 1954 C C . HIS A 1 248 ? -9.047 2.828 33.735 1.00 87.62 248 HIS A C 1
ATOM 1956 O O . HIS A 1 248 ? -9.971 2.423 33.035 1.00 87.62 248 HIS A O 1
ATOM 1962 N N . LEU A 1 249 ? -8.610 2.116 34.782 1.00 87.06 249 LEU A N 1
ATOM 1963 C CA . LEU A 1 249 ? -9.159 0.799 35.138 1.00 87.06 249 LEU A CA 1
ATOM 1964 C C . LEU A 1 249 ? -10.655 0.847 35.489 1.00 87.06 249 LEU A C 1
ATOM 1966 O O . LEU A 1 249 ? -11.398 -0.077 35.152 1.00 87.06 249 LEU A O 1
ATOM 1970 N N . ARG A 1 250 ? -11.120 1.917 36.147 1.00 85.19 250 ARG A N 1
ATOM 1971 C CA . ARG A 1 250 ? -12.547 2.107 36.443 1.00 85.19 250 ARG A CA 1
ATOM 1972 C C . ARG A 1 250 ? -13.349 2.382 35.171 1.00 85.19 250 ARG A C 1
ATOM 1974 O O . ARG A 1 250 ? -14.428 1.822 35.032 1.00 85.19 250 ARG A O 1
ATOM 1981 N N . ALA A 1 251 ? -12.811 3.173 34.246 1.00 86.25 251 ALA A N 1
ATOM 1982 C CA . ALA A 1 251 ? -13.429 3.468 32.960 1.00 86.25 251 ALA A CA 1
ATOM 1983 C C . ALA A 1 251 ? -13.518 2.216 32.068 1.00 86.25 251 ALA A C 1
ATOM 1985 O O . ALA A 1 251 ? -14.595 1.931 31.555 1.00 86.25 251 ALA A O 1
ATOM 1986 N N . ILE A 1 252 ? -12.454 1.403 31.996 1.00 88.56 252 ILE A N 1
ATOM 1987 C CA . ILE A 1 252 ? -12.474 0.074 31.352 1.00 88.56 252 ILE A CA 1
ATOM 1988 C C . ILE A 1 252 ? -13.594 -0.789 31.934 1.00 88.56 252 ILE A C 1
ATOM 1990 O O . ILE A 1 252 ? -14.387 -1.357 31.188 1.00 88.56 252 ILE A O 1
ATOM 1994 N N . LYS A 1 253 ? -13.687 -0.881 33.267 1.00 88.25 253 LYS A N 1
ATOM 1995 C CA . LYS A 1 253 ? -14.735 -1.672 33.921 1.00 88.25 253 LYS A CA 1
ATOM 1996 C C . LYS A 1 253 ? -16.137 -1.152 33.576 1.00 88.25 253 LYS A C 1
ATOM 1998 O O . LYS A 1 253 ? -17.021 -1.955 33.296 1.00 88.25 253 LYS A O 1
ATOM 2003 N N . THR A 1 254 ? -16.332 0.167 33.554 1.00 87.62 254 THR A N 1
ATOM 2004 C CA . THR A 1 254 ? -17.599 0.786 33.137 1.00 87.62 254 THR A CA 1
ATOM 2005 C C . THR A 1 254 ? -17.937 0.474 31.678 1.00 87.62 254 THR A C 1
ATOM 2007 O O . THR A 1 254 ? -19.081 0.133 31.401 1.00 87.62 254 THR A O 1
ATOM 2010 N N . ASP A 1 255 ? -16.973 0.516 30.755 1.00 88.31 255 ASP A N 1
ATOM 2011 C CA . ASP A 1 255 ? -17.203 0.140 29.353 1.00 88.31 255 ASP A CA 1
ATOM 2012 C C . ASP A 1 255 ? -17.548 -1.351 29.200 1.00 88.31 255 ASP A C 1
ATOM 2014 O O . ASP A 1 255 ? -18.472 -1.682 28.462 1.00 88.31 255 ASP A O 1
ATOM 2018 N N . VAL A 1 256 ? -16.887 -2.253 29.937 1.00 88.00 256 VAL A N 1
ATOM 2019 C CA . VAL A 1 256 ? -17.222 -3.694 29.944 1.00 88.00 256 VAL A CA 1
ATOM 2020 C C . VAL A 1 256 ? -18.652 -3.941 30.448 1.00 88.00 256 VAL A C 1
ATOM 2022 O O . VAL A 1 256 ? -19.353 -4.803 29.918 1.00 88.00 256 VAL A O 1
ATOM 2025 N N . GLU A 1 257 ? -19.108 -3.191 31.455 1.00 86.31 257 GLU A N 1
ATOM 2026 C CA . GLU A 1 257 ? -20.461 -3.320 32.013 1.00 86.31 257 GLU A CA 1
ATOM 2027 C C . GLU A 1 257 ? -21.538 -2.685 31.112 1.00 86.31 257 GLU A C 1
ATOM 2029 O O . GLU A 1 257 ? -22.592 -3.286 30.904 1.00 86.31 257 GLU A O 1
ATOM 2034 N N . VAL A 1 258 ? -21.284 -1.495 30.553 1.00 87.25 258 VAL A N 1
ATOM 2035 C CA . VAL A 1 258 ? -22.278 -0.698 29.803 1.00 87.25 258 VAL A CA 1
ATOM 2036 C C . VAL A 1 258 ? -22.309 -1.032 28.308 1.00 87.25 258 VAL A C 1
ATOM 2038 O O . VAL A 1 258 ? -23.381 -1.034 27.707 1.00 87.25 258 VAL A O 1
ATOM 2041 N N . GLN A 1 259 ? -21.163 -1.326 27.688 1.00 84.31 259 GLN A N 1
ATOM 2042 C CA . GLN A 1 259 ? -21.051 -1.545 26.238 1.00 84.31 259 GLN A CA 1
ATOM 2043 C C . GLN A 1 259 ? -21.114 -3.028 25.835 1.00 84.31 259 GLN A C 1
ATOM 2045 O O . GLN A 1 259 ? -20.828 -3.376 24.690 1.00 84.31 259 GLN A O 1
ATOM 2050 N N . LYS A 1 260 ? -21.541 -3.920 26.741 1.00 87.94 260 LYS A N 1
ATOM 2051 C CA . LYS A 1 260 ? -21.671 -5.360 26.467 1.00 87.94 260 LYS A CA 1
ATOM 2052 C C . LYS A 1 260 ? -22.494 -5.662 25.210 1.00 87.94 260 LYS A C 1
ATOM 2054 O O . LYS A 1 260 ? -22.047 -6.438 24.375 1.00 87.94 260 LYS A O 1
ATOM 2059 N N . GLU A 1 261 ? -23.667 -5.052 25.043 1.00 87.50 261 GLU A N 1
ATOM 2060 C CA . GLU A 1 261 ? -24.528 -5.305 23.872 1.00 87.50 261 GLU A CA 1
ATOM 2061 C C . GLU A 1 261 ? -23.894 -4.822 22.557 1.00 87.50 261 GLU A C 1
ATOM 2063 O O . GLU A 1 261 ? -23.997 -5.497 21.533 1.00 87.50 261 GLU A O 1
ATOM 2068 N N . PHE A 1 262 ? -23.180 -3.695 22.605 1.00 88.94 262 PHE A N 1
ATOM 2069 C CA . PHE A 1 262 ? -22.415 -3.143 21.487 1.00 88.94 262 PHE A CA 1
ATOM 2070 C C . PHE A 1 262 ? -21.267 -4.082 21.074 1.00 88.94 262 PHE A C 1
ATOM 2072 O O . PHE A 1 262 ? -21.136 -4.420 19.900 1.00 88.94 262 PHE A O 1
ATOM 2079 N N . ILE A 1 263 ? -20.497 -4.599 22.036 1.00 90.31 263 ILE A N 1
ATOM 2080 C CA . ILE A 1 263 ? -19.386 -5.526 21.765 1.00 90.31 263 ILE A CA 1
ATOM 2081 C C . ILE A 1 263 ? -19.897 -6.894 21.289 1.00 90.31 263 ILE A C 1
ATOM 2083 O O . ILE A 1 263 ? -19.306 -7.490 20.392 1.00 90.31 263 ILE A O 1
ATOM 2087 N N . GLU A 1 264 ? -21.019 -7.385 21.822 1.00 90.25 264 GLU A N 1
ATOM 2088 C CA . GLU A 1 264 ? -21.675 -8.609 21.337 1.00 90.25 264 GLU A CA 1
ATOM 2089 C C . GLU A 1 264 ? -22.223 -8.455 19.904 1.00 90.25 264 GLU A C 1
ATOM 2091 O O . GLU A 1 264 ? -22.227 -9.429 19.147 1.00 90.25 264 GLU A O 1
ATOM 2096 N N . TYR A 1 265 ? -22.649 -7.252 19.496 1.00 90.88 265 TYR A N 1
ATOM 2097 C CA . TYR A 1 265 ? -22.951 -6.954 18.091 1.00 90.88 265 TYR A CA 1
ATOM 2098 C C . TYR A 1 265 ? -21.679 -6.976 17.237 1.00 90.88 265 TYR A C 1
ATOM 2100 O O . TYR A 1 265 ? -21.630 -7.716 16.256 1.00 90.88 265 TYR A O 1
ATOM 2108 N N . LEU A 1 266 ? -20.632 -6.234 17.629 1.00 91.88 266 LEU A N 1
ATOM 2109 C CA . LEU A 1 266 ? -19.369 -6.197 16.882 1.00 91.88 266 LEU A CA 1
ATOM 2110 C C . LEU A 1 266 ? -18.759 -7.599 16.732 1.00 91.88 266 LEU A C 1
ATOM 2112 O O . LEU A 1 266 ? -18.272 -7.933 15.654 1.00 91.88 266 LEU A O 1
ATOM 2116 N N . ARG A 1 267 ? -18.846 -8.450 17.769 1.00 91.75 267 ARG A N 1
ATOM 2117 C CA . ARG A 1 267 ? -18.404 -9.852 17.702 1.00 91.75 267 ARG A CA 1
ATOM 2118 C C . ARG A 1 267 ? -19.144 -10.598 16.598 1.00 91.75 267 ARG A C 1
ATOM 2120 O O . ARG A 1 267 ? -18.502 -11.171 15.725 1.00 91.75 267 ARG A O 1
ATOM 2127 N N . LYS A 1 268 ? -20.482 -10.568 16.619 1.00 91.12 268 LYS A N 1
ATOM 2128 C CA . LYS A 1 268 ? -21.317 -11.250 15.618 1.00 91.12 268 LYS A CA 1
ATOM 2129 C C . LYS A 1 268 ? -21.024 -10.756 14.211 1.00 91.12 268 LYS A C 1
ATOM 2131 O O . LYS A 1 268 ? -21.001 -11.567 13.292 1.00 91.12 268 LYS A O 1
ATOM 2136 N N . GLU A 1 269 ? -20.783 -9.462 14.040 1.00 92.19 269 GLU A N 1
ATOM 2137 C CA . GLU A 1 269 ? -20.454 -8.909 12.731 1.00 92.19 269 GLU A CA 1
ATOM 2138 C C . GLU A 1 269 ? -19.083 -9.403 12.246 1.00 92.19 269 GLU A C 1
ATOM 2140 O O . GLU A 1 269 ? -18.973 -9.883 11.122 1.00 92.19 269 GLU A O 1
ATOM 2145 N N . VAL A 1 270 ? -18.058 -9.416 13.110 1.00 92.88 270 VAL A N 1
ATOM 2146 C CA . VAL A 1 270 ? -16.744 -9.998 12.782 1.00 92.88 270 VAL A CA 1
ATOM 2147 C C . VAL A 1 270 ? -16.833 -11.504 12.525 1.00 92.88 270 VAL A C 1
ATOM 2149 O O . VAL A 1 270 ? -16.207 -11.983 11.582 1.00 92.88 270 VAL A O 1
ATOM 2152 N N . ASP A 1 271 ? -17.621 -12.265 13.285 1.00 91.25 271 ASP A N 1
ATOM 2153 C CA . ASP A 1 271 ? -17.802 -13.710 13.085 1.00 91.25 271 ASP A CA 1
ATOM 2154 C C . ASP A 1 271 ? -18.541 -14.032 11.778 1.00 91.25 271 ASP A C 1
ATOM 2156 O O . ASP A 1 271 ? -18.105 -14.917 11.034 1.00 91.25 271 ASP A O 1
ATOM 2160 N N . ASN A 1 272 ? -19.579 -13.264 11.437 1.00 90.25 272 ASN A N 1
ATOM 2161 C CA . ASN A 1 272 ? -20.329 -13.406 10.186 1.00 90.25 272 ASN A CA 1
ATOM 2162 C C . ASN A 1 272 ? -19.595 -12.829 8.964 1.00 90.25 272 ASN A C 1
ATOM 2164 O O . ASN A 1 272 ? -19.917 -13.205 7.838 1.00 90.25 272 ASN A O 1
ATOM 2168 N N . ALA A 1 273 ? -18.602 -11.953 9.163 1.00 91.00 273 ALA A N 1
ATOM 2169 C CA . ALA A 1 273 ? -17.864 -11.299 8.088 1.00 91.00 273 ALA A CA 1
ATOM 2170 C C . ALA A 1 273 ? -17.263 -12.312 7.096 1.00 91.00 273 ALA A C 1
ATOM 2172 O O . ALA A 1 273 ? -16.375 -13.097 7.438 1.00 91.00 273 ALA A O 1
ATOM 2173 N N . ALA A 1 274 ? -17.739 -12.286 5.856 1.00 90.75 274 ALA A N 1
ATOM 2174 C CA . ALA A 1 274 ? -17.249 -13.106 4.758 1.00 90.75 274 ALA A CA 1
ATOM 2175 C C . ALA A 1 274 ? -17.275 -12.254 3.489 1.00 90.75 274 ALA A C 1
ATOM 2177 O O . ALA A 1 274 ? -18.318 -11.708 3.129 1.00 90.75 274 ALA A O 1
ATOM 2178 N N . PHE A 1 275 ? -16.128 -12.126 2.825 1.00 91.62 275 PHE A N 1
ATOM 2179 C CA . PHE A 1 275 ? -15.950 -11.176 1.728 1.00 91.62 275 PHE A CA 1
ATOM 2180 C C . PHE A 1 275 ? -15.482 -11.873 0.453 1.00 91.62 275 PHE A C 1
ATOM 2182 O O . PHE A 1 275 ? -14.815 -12.907 0.492 1.00 91.62 275 PHE A O 1
ATOM 2189 N N . THR A 1 276 ? -15.816 -11.280 -0.692 1.00 90.56 276 THR A N 1
ATOM 2190 C CA . THR A 1 276 ? -15.373 -11.717 -2.025 1.00 90.56 276 THR A CA 1
ATOM 2191 C C . THR A 1 276 ? -14.281 -10.811 -2.596 1.00 90.56 276 THR A C 1
ATOM 2193 O O . THR A 1 276 ? -13.369 -11.312 -3.255 1.00 90.56 276 THR A O 1
ATOM 2196 N N . ASN A 1 277 ? -14.321 -9.510 -2.289 1.00 91.44 277 ASN A N 1
ATOM 2197 C CA . ASN A 1 277 ? -13.305 -8.524 -2.664 1.00 91.44 277 ASN A CA 1
ATOM 2198 C C . ASN A 1 277 ? -12.537 -8.048 -1.427 1.00 91.44 277 ASN A C 1
ATOM 2200 O O . ASN A 1 277 ? -13.091 -7.987 -0.330 1.00 91.44 277 ASN A O 1
ATOM 2204 N N . ILE A 1 278 ? -11.260 -7.703 -1.593 1.00 93.19 278 ILE A N 1
ATOM 2205 C CA . ILE A 1 278 ? -10.416 -7.227 -0.486 1.00 93.19 278 ILE A CA 1
ATOM 2206 C C . ILE A 1 278 ? -10.754 -5.778 -0.111 1.00 93.19 278 ILE A C 1
ATOM 2208 O O . ILE A 1 278 ? -10.642 -5.395 1.045 1.00 93.19 278 ILE A O 1
ATOM 2212 N N . GLU A 1 279 ? -11.245 -4.994 -1.066 1.00 93.44 279 GLU A N 1
ATOM 2213 C CA . GLU A 1 279 ? -11.682 -3.610 -0.897 1.00 93.44 279 GLU A CA 1
ATOM 2214 C C . GLU A 1 279 ? -12.849 -3.502 0.102 1.00 93.44 279 GLU A C 1
ATOM 2216 O O . GLU A 1 279 ? -12.852 -2.607 0.949 1.00 93.44 279 GLU A O 1
ATOM 2221 N N . ASP A 1 280 ? -13.782 -4.463 0.073 1.00 93.06 280 ASP A N 1
ATOM 2222 C CA . ASP A 1 280 ? -14.864 -4.574 1.059 1.00 93.06 280 ASP A CA 1
ATOM 2223 C C . ASP A 1 280 ? -14.298 -4.876 2.467 1.00 93.06 280 ASP A C 1
ATOM 2225 O O . ASP A 1 280 ? -14.773 -4.319 3.457 1.00 93.06 280 ASP A O 1
ATOM 2229 N N . VAL A 1 281 ? -13.223 -5.676 2.568 1.00 94.25 281 VAL A N 1
ATOM 2230 C CA . VAL A 1 281 ? -12.507 -5.934 3.837 1.00 94.25 281 VAL A CA 1
ATOM 2231 C C . VAL A 1 281 ? -11.828 -4.667 4.361 1.00 94.25 281 VAL A C 1
ATOM 2233 O O . VAL A 1 281 ? -11.872 -4.408 5.560 1.00 94.25 281 VAL A O 1
ATOM 2236 N N . VAL A 1 282 ? -11.211 -3.862 3.488 1.00 95.12 282 VAL A N 1
ATOM 2237 C CA . VAL A 1 282 ? -10.583 -2.583 3.872 1.00 95.12 282 VAL A CA 1
ATOM 2238 C C . VAL A 1 282 ? -11.635 -1.621 4.429 1.00 95.12 282 VAL A C 1
ATOM 2240 O O . VAL A 1 282 ? -11.410 -1.002 5.469 1.00 95.12 282 VAL A O 1
ATOM 2243 N N . ALA A 1 283 ? -12.799 -1.524 3.778 1.00 95.38 283 ALA A N 1
ATOM 2244 C CA . ALA A 1 283 ? -13.913 -0.705 4.251 1.00 95.38 283 ALA A CA 1
ATOM 2245 C C . ALA A 1 283 ? -14.481 -1.212 5.589 1.00 95.38 283 ALA A C 1
ATOM 2247 O O . ALA A 1 283 ? -14.702 -0.414 6.500 1.00 95.38 283 ALA A O 1
ATOM 2248 N N . PHE A 1 284 ? -14.661 -2.528 5.731 1.00 94.81 284 PHE A N 1
ATOM 2249 C CA . PHE A 1 284 ? -15.117 -3.155 6.971 1.00 94.81 284 PHE A CA 1
ATOM 2250 C C . PHE A 1 284 ? -14.133 -2.957 8.127 1.00 94.81 284 PHE A C 1
ATOM 2252 O O . PHE A 1 284 ? -14.546 -2.578 9.216 1.00 94.81 284 PHE A O 1
ATOM 2259 N N . MET A 1 285 ? -12.837 -3.178 7.899 1.00 94.81 285 MET A N 1
ATOM 2260 C CA . MET A 1 285 ? -11.813 -3.041 8.935 1.00 94.81 285 MET A CA 1
ATOM 2261 C C . MET A 1 285 ? -11.695 -1.590 9.402 1.00 94.81 285 MET A C 1
ATOM 2263 O O . MET A 1 285 ? -11.607 -1.341 10.598 1.00 94.81 285 MET A O 1
ATOM 2267 N N . LYS A 1 286 ? -11.793 -0.628 8.474 1.00 94.56 286 LYS A N 1
ATOM 2268 C CA . LYS A 1 286 ? -11.862 0.795 8.814 1.00 94.56 286 LYS A CA 1
ATOM 2269 C C . LYS A 1 286 ? -13.084 1.117 9.683 1.00 94.56 286 LYS A C 1
ATOM 2271 O O . LYS A 1 286 ? -12.927 1.794 10.690 1.00 94.56 286 LYS A O 1
ATOM 2276 N N . TRP A 1 287 ? -14.274 0.634 9.315 1.00 95.25 287 TRP A N 1
ATOM 2277 C CA . TRP A 1 287 ? -15.480 0.795 10.138 1.00 95.25 287 TRP A CA 1
ATOM 2278 C C . TRP A 1 287 ? -15.310 0.148 11.521 1.00 95.25 287 TRP A C 1
ATOM 2280 O O . TRP A 1 287 ? -15.652 0.755 12.528 1.00 95.25 287 TRP A O 1
ATOM 2290 N N . LEU A 1 288 ? -14.724 -1.049 11.584 1.00 93.94 288 LEU A N 1
ATOM 2291 C CA . LEU A 1 288 ? -14.499 -1.768 12.833 1.00 93.94 288 LEU A CA 1
ATOM 2292 C C . LEU A 1 288 ? -13.523 -1.029 13.758 1.00 93.94 288 LEU A C 1
ATOM 2294 O O . LEU A 1 288 ? -13.799 -0.923 14.946 1.00 93.94 288 LEU A O 1
ATOM 2298 N N . ASP A 1 289 ? -12.415 -0.501 13.235 1.00 92.88 289 ASP A N 1
ATOM 2299 C CA . ASP A 1 289 ? -11.480 0.309 14.024 1.00 92.88 289 ASP A CA 1
ATOM 2300 C C . ASP A 1 289 ? -12.119 1.661 14.435 1.00 92.88 289 ASP A C 1
ATOM 2302 O O . ASP A 1 289 ? -11.894 2.132 15.548 1.00 92.88 289 ASP A O 1
ATOM 2306 N N . GLU A 1 290 ? -12.981 2.264 13.602 1.00 93.62 290 GLU A N 1
ATOM 2307 C CA . GLU A 1 290 ? -13.768 3.456 13.970 1.00 93.62 290 GLU A CA 1
ATOM 2308 C C . GLU A 1 290 ? -14.761 3.167 15.115 1.00 93.62 290 GLU A C 1
ATOM 2310 O O . GLU A 1 290 ? -14.811 3.935 16.077 1.00 93.62 290 GLU A O 1
ATOM 2315 N N . GLU A 1 291 ? -15.499 2.052 15.078 1.00 91.44 291 GLU A N 1
ATOM 2316 C CA . GLU A 1 291 ? -16.419 1.657 16.156 1.00 91.44 291 GLU A CA 1
ATOM 2317 C C . GLU A 1 291 ? -15.661 1.235 17.433 1.00 91.44 291 GLU A C 1
ATOM 2319 O O . GLU A 1 291 ? -16.049 1.615 18.540 1.00 91.44 291 GLU A O 1
ATOM 2324 N N . LEU A 1 292 ? -14.539 0.514 17.315 1.00 89.75 292 LEU A N 1
ATOM 2325 C CA . LEU A 1 292 ? -13.700 0.153 18.465 1.00 89.75 292 LEU A CA 1
ATOM 2326 C C . LEU A 1 292 ? -13.085 1.386 19.149 1.00 89.75 292 LEU A C 1
ATOM 2328 O O . LEU A 1 292 ? -13.007 1.406 20.379 1.00 89.75 292 LEU A O 1
ATOM 2332 N N . SER A 1 293 ? -12.771 2.450 18.401 1.00 90.62 293 SER A N 1
ATOM 2333 C CA . SER A 1 293 ? -12.225 3.701 18.955 1.00 90.62 293 SER A CA 1
ATOM 2334 C C . SER A 1 293 ? -13.146 4.435 19.954 1.00 90.62 293 SER A C 1
ATOM 2336 O O . SER A 1 293 ? -12.710 5.371 20.629 1.00 90.62 293 SER A O 1
ATOM 2338 N N . TYR A 1 294 ? -14.417 4.026 20.089 1.00 87.88 294 TYR A N 1
ATOM 2339 C CA . TYR A 1 294 ? -15.327 4.542 21.121 1.00 87.88 294 TYR A CA 1
ATOM 2340 C C . TYR A 1 294 ? -15.081 3.976 22.531 1.00 87.88 294 TYR A C 1
ATOM 2342 O O . TYR A 1 294 ? -15.600 4.552 23.502 1.00 87.88 294 TYR A O 1
A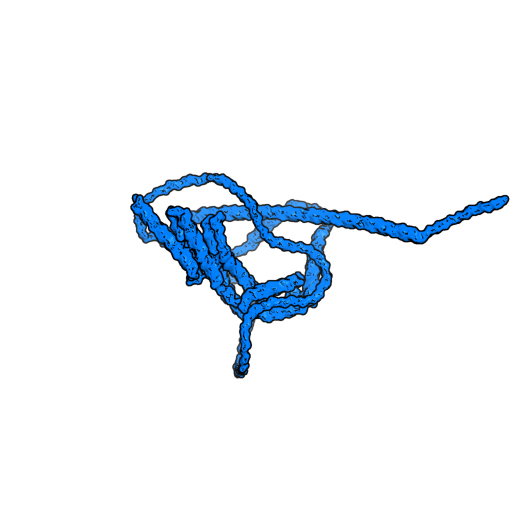TOM 2350 N N . LEU A 1 295 ? -14.320 2.881 22.641 1.00 88.50 295 LEU A N 1
ATOM 2351 C CA . LEU A 1 295 ? -13.904 2.245 23.893 1.00 88.50 295 LEU A CA 1
ATOM 2352 C C . LEU A 1 295 ? -12.708 2.980 24.513 1.00 88.50 295 LEU A C 1
ATOM 2354 O O . LEU A 1 295 ? -11.818 3.452 23.811 1.00 88.50 295 LEU A O 1
ATOM 2358 N N . VAL A 1 296 ? -12.647 3.036 25.844 1.00 85.62 296 VAL A N 1
ATOM 2359 C CA . VAL A 1 296 ? -11.543 3.694 26.571 1.00 85.62 296 VAL A CA 1
ATOM 2360 C C . VAL A 1 296 ? -10.202 2.961 26.408 1.00 85.62 296 VAL A C 1
ATOM 2362 O O . VAL A 1 296 ? -9.145 3.590 26.411 1.00 85.62 296 VAL A O 1
ATOM 2365 N N . ASP A 1 297 ? -10.234 1.637 26.253 1.00 88.00 297 ASP A N 1
ATOM 2366 C CA . ASP A 1 297 ? -9.068 0.801 25.952 1.00 88.00 297 ASP A CA 1
ATOM 2367 C C . ASP A 1 297 ? -9.549 -0.468 25.242 1.00 88.00 297 ASP A C 1
ATOM 2369 O O . ASP A 1 297 ? -10.025 -1.408 25.882 1.00 88.00 297 ASP A O 1
ATOM 2373 N N . GLU A 1 298 ? -9.464 -0.486 23.911 1.00 88.81 298 GLU A N 1
ATOM 2374 C CA . GLU A 1 298 ? -9.954 -1.590 23.076 1.00 88.81 298 GLU A CA 1
ATOM 2375 C C . GLU A 1 298 ? -9.463 -2.955 23.570 1.00 88.81 298 GLU A C 1
ATOM 2377 O O . GLU A 1 298 ? -10.248 -3.883 23.750 1.00 88.81 298 GLU A O 1
ATOM 2382 N N . ARG A 1 299 ? -8.159 -3.084 23.842 1.00 86.50 299 ARG A N 1
ATOM 2383 C CA . ARG A 1 299 ? -7.543 -4.362 24.222 1.00 86.50 299 ARG A CA 1
ATOM 2384 C C . ARG A 1 299 ? -7.945 -4.792 25.626 1.00 86.50 299 ARG A C 1
ATOM 2386 O O . ARG A 1 299 ? -8.207 -5.975 25.843 1.00 86.50 299 ARG A O 1
ATOM 2393 N N . ALA A 1 300 ? -7.991 -3.865 26.581 1.00 88.25 300 ALA A N 1
ATOM 2394 C CA . ALA A 1 300 ? -8.389 -4.194 27.944 1.00 88.25 300 ALA A CA 1
ATOM 2395 C C . ALA A 1 300 ? -9.889 -4.505 28.046 1.00 88.25 300 ALA A C 1
ATOM 2397 O O . ALA A 1 300 ? -10.265 -5.419 28.781 1.00 88.25 300 ALA A O 1
ATOM 2398 N N . VAL A 1 301 ? -10.739 -3.797 27.295 1.00 88.00 301 VAL A N 1
ATOM 2399 C CA . VAL A 1 301 ? -12.183 -4.055 27.247 1.00 88.00 301 VAL A CA 1
ATOM 2400 C C . VAL A 1 301 ? -12.462 -5.384 26.538 1.00 88.00 301 VAL A C 1
ATOM 2402 O O . VAL A 1 301 ? -13.036 -6.274 27.165 1.00 88.00 301 VAL A O 1
ATOM 2405 N N . LEU A 1 302 ? -11.999 -5.574 25.293 1.00 89.06 302 LEU A N 1
ATOM 2406 C CA . LEU A 1 302 ? -12.284 -6.773 24.484 1.00 89.06 302 LEU A CA 1
ATOM 2407 C C . LEU A 1 302 ? -11.837 -8.084 25.147 1.00 89.06 302 LEU A C 1
ATOM 2409 O O . LEU A 1 302 ? -12.503 -9.099 24.973 1.00 89.06 302 LEU A O 1
ATOM 2413 N N . LYS A 1 303 ? -10.784 -8.064 25.976 1.00 90.31 303 LYS A N 1
ATOM 2414 C CA . LYS A 1 303 ? -10.320 -9.228 26.752 1.00 90.31 303 LYS A CA 1
ATOM 2415 C C . LYS A 1 303 ? -11.383 -9.833 27.690 1.00 90.31 303 LYS A C 1
ATOM 2417 O O . LYS A 1 303 ? -11.265 -10.994 28.075 1.00 90.31 303 LYS A O 1
ATOM 2422 N N . HIS A 1 304 ? -12.400 -9.068 28.087 1.00 87.31 304 HIS A N 1
ATOM 2423 C CA . HIS A 1 304 ? -13.498 -9.551 28.941 1.00 87.31 304 HIS A CA 1
ATOM 2424 C C . HIS A 1 304 ? -14.614 -10.261 28.152 1.00 87.31 304 HIS A C 1
ATOM 2426 O O . HIS A 1 304 ? -15.601 -10.707 28.736 1.00 87.31 304 HIS A O 1
ATOM 2432 N N . PHE A 1 305 ? -14.454 -10.368 26.834 1.00 86.56 305 PHE A N 1
ATOM 2433 C CA . PHE A 1 305 ? -15.406 -10.927 25.886 1.00 86.56 305 PHE A CA 1
ATOM 2434 C C . PHE A 1 305 ? -14.726 -12.045 25.081 1.00 86.56 305 PHE A C 1
ATOM 2436 O O . PHE A 1 305 ? -13.510 -12.040 24.909 1.00 86.56 305 PHE A O 1
ATOM 2443 N N . GLU A 1 306 ? -15.495 -12.990 24.535 1.00 88.19 306 GLU A N 1
ATOM 2444 C CA . GLU A 1 306 ? -14.974 -14.026 23.624 1.00 88.19 306 GLU A CA 1
ATOM 2445 C C . GLU A 1 306 ? -14.690 -13.426 22.233 1.00 88.19 306 GLU A C 1
ATOM 2447 O O . GLU A 1 306 ? -15.334 -13.759 21.243 1.00 88.19 306 GLU A O 1
ATOM 2452 N N . TRP A 1 307 ? -13.814 -12.425 22.153 1.00 90.88 307 TRP A N 1
ATOM 2453 C CA . TRP A 1 307 ? -13.527 -11.728 20.904 1.00 90.88 307 TRP A CA 1
ATOM 2454 C C . TRP A 1 307 ? -12.789 -12.653 19.915 1.00 90.88 307 TRP A C 1
ATOM 2456 O O . TRP A 1 307 ? -11.824 -13.309 20.315 1.00 90.88 307 TRP A O 1
ATOM 2466 N N . PRO A 1 308 ? -13.170 -12.705 18.622 1.00 91.50 308 PRO A N 1
ATOM 2467 C CA . PRO A 1 308 ? -12.504 -13.521 17.608 1.00 91.50 308 PRO A CA 1
ATOM 2468 C C . PRO A 1 308 ? -11.168 -12.894 17.171 1.00 91.50 308 PRO A C 1
ATOM 2470 O O . PRO A 1 308 ? -10.973 -12.549 16.003 1.00 91.50 308 PRO A O 1
ATOM 2473 N N . GLU A 1 309 ? -10.224 -12.766 18.111 1.00 91.56 309 GLU A N 1
ATOM 2474 C CA . GLU A 1 309 ? -8.890 -12.172 17.927 1.00 91.56 309 GLU A CA 1
ATOM 2475 C C . GLU A 1 309 ? -8.201 -12.713 16.671 1.00 91.56 309 GLU A C 1
ATOM 2477 O O . GLU A 1 309 ? -7.786 -11.946 15.808 1.00 91.56 309 GLU A O 1
ATOM 2482 N N . HIS A 1 310 ? -8.172 -14.038 16.496 1.00 91.94 310 HIS A N 1
ATOM 2483 C CA . HIS A 1 310 ? -7.535 -14.671 15.339 1.00 91.94 310 HIS A CA 1
ATOM 2484 C C . HIS A 1 310 ? -8.140 -14.267 13.988 1.00 91.94 310 HIS A C 1
ATOM 2486 O O . HIS A 1 310 ? -7.405 -14.229 12.999 1.00 91.94 310 HIS A O 1
ATOM 2492 N N . LYS A 1 311 ? -9.449 -13.975 13.934 1.00 92.50 311 LYS A N 1
ATOM 2493 C CA . LYS A 1 311 ? -10.136 -13.527 12.716 1.00 92.50 311 LYS A CA 1
ATOM 2494 C C . LYS A 1 311 ? -9.933 -12.030 12.502 1.00 92.50 311 LYS A C 1
ATOM 2496 O O . LYS A 1 311 ? -9.545 -11.636 11.407 1.00 92.50 311 LYS A O 1
ATOM 2501 N N . GLY A 1 312 ? -10.103 -11.215 13.546 1.00 92.31 312 GLY A N 1
ATOM 2502 C CA . GLY A 1 312 ? -9.823 -9.776 13.505 1.00 92.31 312 GLY A CA 1
ATOM 2503 C C . GLY A 1 312 ? -8.384 -9.478 13.074 1.00 92.31 312 GLY A C 1
ATOM 2504 O O . GLY A 1 312 ? -8.156 -8.686 12.165 1.00 92.31 312 GLY A O 1
ATOM 2505 N N . ASP A 1 313 ? -7.411 -10.191 13.635 1.00 92.81 313 ASP A N 1
ATOM 2506 C CA . ASP A 1 313 ? -6.004 -10.038 13.267 1.00 92.81 313 ASP A CA 1
ATOM 2507 C C . ASP A 1 313 ? -5.703 -10.577 11.863 1.00 92.81 313 ASP A C 1
ATOM 2509 O O . ASP A 1 313 ? -4.851 -10.023 11.177 1.00 92.81 313 ASP A O 1
ATOM 2513 N N . ALA A 1 314 ? -6.417 -11.606 11.385 1.00 93.94 314 ALA A N 1
ATOM 2514 C CA . ALA A 1 314 ? -6.330 -12.037 9.986 1.00 93.94 314 ALA A CA 1
ATOM 2515 C C . ALA A 1 314 ? -6.831 -10.956 9.012 1.00 93.94 314 ALA A C 1
ATOM 2517 O O . ALA A 1 314 ? -6.220 -10.747 7.966 1.00 93.94 314 ALA A O 1
ATOM 2518 N N . LEU A 1 315 ? -7.927 -10.270 9.359 1.00 94.12 315 LEU A N 1
ATOM 2519 C CA . LEU A 1 315 ? -8.492 -9.174 8.569 1.00 94.12 315 LEU A CA 1
ATOM 2520 C C . LEU A 1 315 ? -7.530 -7.976 8.545 1.00 94.12 315 LEU A C 1
ATOM 2522 O O . LEU A 1 315 ? -7.211 -7.483 7.465 1.00 94.12 315 LEU A O 1
ATOM 2526 N N . ARG A 1 316 ? -6.985 -7.572 9.702 1.00 94.56 316 ARG A N 1
ATOM 2527 C CA . ARG A 1 316 ? -5.963 -6.511 9.805 1.00 94.56 316 ARG A CA 1
ATOM 2528 C C . ARG A 1 316 ? -4.697 -6.834 9.012 1.00 94.56 316 ARG A C 1
ATOM 2530 O O . ARG A 1 316 ? -4.207 -5.980 8.279 1.00 94.56 316 ARG A O 1
ATOM 2537 N N . GLU A 1 317 ? -4.184 -8.060 9.125 1.00 93.88 317 GLU A N 1
ATOM 2538 C CA . GLU A 1 317 ? -3.007 -8.541 8.386 1.00 93.88 317 GLU A CA 1
ATOM 2539 C C . GLU A 1 317 ? -3.238 -8.492 6.865 1.00 93.88 317 GLU A C 1
ATOM 2541 O O . GLU A 1 317 ? -2.392 -7.987 6.123 1.00 93.88 317 GLU A O 1
ATOM 2546 N N . ALA A 1 318 ? -4.412 -8.935 6.399 1.00 94.31 318 ALA A N 1
ATOM 2547 C CA . ALA A 1 318 ? -4.786 -8.892 4.988 1.00 94.31 318 ALA A CA 1
ATOM 2548 C C . ALA A 1 318 ? -4.936 -7.454 4.462 1.00 94.31 318 ALA A C 1
ATOM 2550 O O . ALA A 1 318 ? -4.404 -7.131 3.400 1.00 94.31 318 ALA A O 1
ATOM 2551 N N . VAL A 1 319 ? -5.607 -6.578 5.219 1.00 95.00 319 VAL A N 1
ATOM 2552 C CA . VAL A 1 319 ? -5.784 -5.157 4.878 1.00 95.00 319 VAL A CA 1
ATOM 2553 C C . VAL A 1 319 ? -4.443 -4.430 4.825 1.00 95.00 319 VAL A C 1
ATOM 2555 O O . VAL A 1 319 ? -4.178 -3.718 3.858 1.00 95.00 319 VAL A O 1
ATOM 2558 N N . PHE A 1 320 ? -3.564 -4.641 5.808 1.00 92.75 320 PHE A N 1
ATOM 2559 C CA . PHE A 1 320 ? -2.230 -4.042 5.810 1.00 92.75 320 PHE A CA 1
ATOM 2560 C C . PHE A 1 320 ? -1.399 -4.514 4.608 1.00 92.75 320 PHE A C 1
ATOM 2562 O O . PHE A 1 320 ? -0.841 -3.688 3.885 1.00 92.75 320 PHE A O 1
ATOM 2569 N N . GLY A 1 321 ? -1.376 -5.827 4.347 1.00 92.38 321 GLY A N 1
ATOM 2570 C CA . GLY A 1 321 ? -0.661 -6.412 3.212 1.00 92.38 321 GLY A CA 1
ATOM 2571 C C . GLY A 1 321 ? -1.162 -5.909 1.853 1.00 92.38 321 GLY A C 1
ATOM 2572 O O . GLY A 1 321 ? -0.350 -5.625 0.973 1.00 92.38 321 GLY A O 1
ATOM 2573 N N . TYR A 1 322 ? -2.478 -5.749 1.683 1.00 93.94 322 TYR A N 1
ATOM 2574 C CA . TYR A 1 322 ? -3.069 -5.174 0.472 1.00 93.94 322 TYR A CA 1
ATOM 2575 C C . TYR A 1 322 ? -2.727 -3.687 0.308 1.00 93.94 322 TYR A C 1
ATOM 2577 O O . TYR A 1 322 ? -2.293 -3.270 -0.766 1.00 93.94 322 TYR A O 1
ATOM 2585 N N . CYS A 1 323 ? -2.882 -2.884 1.363 1.00 93.06 323 CYS A N 1
ATOM 2586 C CA . CYS A 1 323 ? -2.619 -1.446 1.317 1.00 93.06 323 CYS A CA 1
ATOM 2587 C C . CYS A 1 323 ? -1.144 -1.126 1.030 1.00 93.06 323 CYS A C 1
ATOM 2589 O O . CYS A 1 323 ? -0.864 -0.224 0.238 1.00 93.06 323 CYS A O 1
ATOM 2591 N N . ASP A 1 324 ? -0.202 -1.871 1.614 1.00 92.06 324 ASP A N 1
ATOM 2592 C CA . ASP A 1 324 ? 1.230 -1.701 1.336 1.00 92.06 324 ASP A CA 1
ATOM 2593 C C . ASP A 1 324 ? 1.579 -2.091 -0.112 1.00 92.06 324 ASP A C 1
ATOM 2595 O O . ASP A 1 324 ? 2.244 -1.336 -0.828 1.00 92.06 324 ASP A O 1
ATOM 2599 N N . LEU A 1 325 ? 1.017 -3.200 -0.609 1.00 92.19 325 LEU A N 1
ATOM 2600 C CA . LEU A 1 325 ? 1.151 -3.610 -2.009 1.00 92.19 325 LEU A CA 1
ATOM 2601 C C . LEU A 1 325 ? 0.617 -2.532 -2.969 1.00 92.19 325 LEU A C 1
ATOM 2603 O O . LEU A 1 325 ? 1.305 -2.134 -3.913 1.00 92.19 325 LEU A O 1
ATOM 2607 N N . LYS A 1 326 ? -0.587 -2.010 -2.694 1.00 93.31 326 LYS A N 1
ATOM 2608 C CA . LYS A 1 326 ? -1.246 -0.973 -3.501 1.00 93.31 326 LYS A CA 1
ATOM 2609 C C . LYS A 1 326 ? -0.476 0.347 -3.484 1.00 93.31 326 LYS A C 1
ATOM 2611 O O . LYS A 1 326 ? -0.447 1.060 -4.489 1.00 93.31 326 LYS A O 1
ATOM 2616 N N . LYS A 1 327 ? 0.191 0.667 -2.374 1.00 93.88 327 LYS A N 1
ATOM 2617 C CA . LYS A 1 327 ? 1.062 1.839 -2.246 1.00 93.88 327 LYS A CA 1
ATOM 2618 C C . LYS A 1 327 ? 2.280 1.736 -3.168 1.00 93.88 327 LYS A C 1
ATOM 2620 O O . LYS A 1 327 ? 2.537 2.678 -3.907 1.00 93.88 327 LYS A O 1
ATOM 2625 N N . VAL A 1 328 ? 2.986 0.603 -3.194 1.00 93.00 328 VAL A N 1
ATOM 2626 C CA . VAL A 1 328 ? 4.151 0.426 -4.090 1.00 93.00 328 VAL A CA 1
ATOM 2627 C C . VAL A 1 328 ? 3.721 0.362 -5.563 1.00 93.00 328 VAL A C 1
ATOM 2629 O O . VAL A 1 328 ? 4.354 0.979 -6.421 1.00 93.00 328 VAL A O 1
ATOM 2632 N N . GLU A 1 329 ? 2.607 -0.314 -5.863 1.00 93.88 329 GLU A N 1
ATOM 2633 C CA . GLU A 1 329 ? 2.009 -0.342 -7.205 1.00 93.88 329 GLU A CA 1
ATOM 2634 C C . GLU A 1 329 ? 1.661 1.077 -7.701 1.00 93.88 329 GLU A C 1
ATOM 2636 O O . GLU A 1 329 ? 2.038 1.467 -8.810 1.00 93.88 329 GLU A O 1
ATOM 2641 N N . SER A 1 330 ? 0.986 1.879 -6.871 1.00 93.25 330 SER A N 1
ATOM 2642 C CA . SER A 1 330 ? 0.606 3.253 -7.217 1.00 93.25 330 SER A CA 1
ATOM 2643 C C . SER A 1 330 ? 1.794 4.214 -7.260 1.00 93.25 330 SER A C 1
ATOM 2645 O O . SER A 1 330 ? 1.799 5.078 -8.132 1.00 93.25 330 SER A O 1
ATOM 2647 N N . GLU A 1 331 ? 2.836 4.047 -6.437 1.00 93.19 331 GLU A N 1
ATOM 2648 C CA . GLU A 1 331 ? 4.086 4.823 -6.532 1.00 93.19 331 GLU A CA 1
ATOM 2649 C C . GLU A 1 331 ? 4.734 4.648 -7.923 1.00 93.19 331 GLU A C 1
ATOM 2651 O O . GLU A 1 331 ? 5.101 5.626 -8.575 1.00 93.19 331 GLU A O 1
ATOM 2656 N N . ALA A 1 332 ? 4.781 3.417 -8.444 1.00 91.19 332 ALA A N 1
ATOM 2657 C CA . ALA A 1 332 ? 5.334 3.131 -9.770 1.00 91.19 332 ALA A CA 1
ATOM 2658 C C . ALA A 1 332 ? 4.416 3.566 -10.932 1.00 91.19 332 ALA A C 1
ATOM 2660 O O . ALA A 1 332 ? 4.884 4.119 -11.934 1.00 91.19 332 ALA A O 1
ATOM 2661 N N . ILE A 1 333 ? 3.099 3.356 -10.814 1.00 90.56 333 ILE A N 1
ATOM 2662 C CA . ILE A 1 333 ? 2.133 3.755 -11.854 1.00 90.56 333 ILE A CA 1
ATOM 2663 C C . ILE A 1 333 ? 1.978 5.279 -11.923 1.00 90.56 333 ILE A C 1
ATOM 2665 O O . ILE A 1 333 ? 1.863 5.815 -13.027 1.00 90.56 333 ILE A O 1
ATOM 2669 N N . SER A 1 334 ? 2.023 5.990 -10.794 1.00 88.31 334 SER A N 1
ATOM 2670 C CA . SER A 1 334 ? 1.922 7.457 -10.757 1.00 88.31 334 SER A CA 1
ATOM 2671 C C . SER A 1 334 ? 3.232 8.168 -11.101 1.00 88.31 334 SER A C 1
ATOM 2673 O O . SER A 1 334 ? 3.178 9.337 -11.484 1.00 88.31 334 SER A O 1
ATOM 2675 N N . PHE A 1 335 ? 4.384 7.475 -11.046 1.00 86.06 335 PHE A N 1
ATOM 2676 C CA . PHE A 1 335 ? 5.694 8.055 -11.357 1.00 86.06 335 PHE A CA 1
ATOM 2677 C C . PHE A 1 335 ? 5.659 8.834 -12.674 1.00 86.06 335 PHE A C 1
ATOM 2679 O O . PHE A 1 335 ? 5.521 8.254 -13.754 1.00 86.06 335 PHE A O 1
ATOM 2686 N N . SER A 1 336 ? 5.773 10.149 -12.577 1.00 73.19 336 SER A N 1
ATOM 2687 C CA . SER A 1 336 ? 5.782 11.067 -13.707 1.00 73.19 336 SER A CA 1
ATOM 2688 C C . SER A 1 336 ? 7.126 11.773 -13.689 1.00 73.19 336 SER A C 1
ATOM 2690 O O . SER A 1 336 ? 7.586 12.192 -12.627 1.00 73.19 336 SER A O 1
ATOM 2692 N N . ASP A 1 337 ? 7.786 11.830 -14.842 1.00 68.88 337 ASP A N 1
ATOM 2693 C CA . ASP A 1 337 ? 9.064 12.517 -14.940 1.00 68.88 337 ASP A CA 1
ATOM 2694 C C . ASP A 1 337 ? 8.815 13.998 -15.226 1.00 68.88 337 ASP A C 1
ATOM 2696 O O . ASP A 1 337 ? 8.260 14.355 -16.268 1.00 68.88 337 ASP A O 1
ATOM 2700 N N . ASP A 1 338 ? 9.227 14.861 -14.300 1.00 63.16 338 ASP A N 1
ATOM 2701 C CA . ASP A 1 338 ? 9.267 16.299 -14.539 1.00 63.16 338 ASP A CA 1
ATOM 2702 C C . ASP A 1 338 ? 10.443 16.594 -15.477 1.00 63.16 338 ASP A C 1
ATOM 2704 O O . ASP A 1 338 ? 11.516 17.026 -15.044 1.00 63.16 338 ASP A O 1
ATOM 2708 N N . HIS A 1 339 ? 10.224 16.384 -16.778 1.00 61.16 339 HIS A N 1
ATOM 2709 C CA . HIS A 1 339 ? 11.201 16.597 -17.854 1.00 61.16 339 HIS A CA 1
ATOM 2710 C C . HIS A 1 339 ? 11.901 17.972 -17.799 1.00 61.16 339 HIS A C 1
ATOM 2712 O O . HIS A 1 339 ? 13.015 18.116 -18.292 1.00 61.16 339 HIS A O 1
ATOM 2718 N N . LEU A 1 340 ? 11.258 18.973 -17.186 1.00 55.78 340 LEU A N 1
ATOM 2719 C CA . LEU A 1 340 ? 11.748 20.346 -17.013 1.00 55.78 340 LEU A CA 1
ATOM 2720 C C . LEU A 1 340 ? 12.550 20.585 -15.717 1.00 55.78 340 LEU A C 1
ATOM 2722 O O . LEU A 1 340 ? 13.133 21.655 -15.562 1.00 55.78 340 LEU A O 1
ATOM 2726 N N . ARG A 1 341 ? 12.550 19.645 -14.760 1.00 55.50 341 ARG A N 1
ATOM 2727 C CA . ARG A 1 341 ? 13.181 19.803 -13.432 1.00 55.50 341 ARG A CA 1
ATOM 2728 C C . ARG A 1 341 ? 14.163 18.699 -13.042 1.00 55.50 341 ARG A C 1
ATOM 2730 O O . ARG A 1 341 ? 14.910 18.905 -12.089 1.00 55.50 341 ARG A O 1
ATOM 2737 N N . GLN A 1 342 ? 14.162 17.539 -13.702 1.00 66.00 342 GLN A N 1
ATOM 2738 C CA . GLN A 1 342 ? 14.994 16.398 -13.297 1.00 66.00 342 GLN A CA 1
ATOM 2739 C C . GLN A 1 342 ? 16.004 15.989 -14.377 1.00 66.00 342 GLN A C 1
ATOM 2741 O O . GLN A 1 342 ? 15.640 15.593 -15.485 1.00 66.00 342 GLN A O 1
ATOM 2746 N N . ASN A 1 343 ? 17.293 16.009 -14.020 1.00 74.94 343 ASN A N 1
ATOM 2747 C CA . ASN A 1 343 ? 18.367 15.423 -14.825 1.00 74.94 343 ASN A CA 1
ATOM 2748 C C . ASN A 1 343 ? 18.058 13.939 -15.083 1.00 74.94 343 ASN A C 1
ATOM 2750 O O . ASN A 1 343 ? 17.751 13.211 -14.130 1.00 74.94 343 ASN A O 1
ATOM 2754 N N . CYS A 1 344 ? 18.198 13.474 -16.329 1.00 81.50 344 CYS A N 1
ATOM 2755 C CA . CYS A 1 344 ? 17.781 12.131 -16.749 1.00 81.50 344 CYS A CA 1
ATOM 2756 C C . CYS A 1 344 ? 18.327 11.017 -15.843 1.00 81.50 344 CYS A C 1
ATOM 2758 O O . CYS A 1 344 ? 17.553 10.224 -15.309 1.00 81.50 344 CYS A O 1
ATOM 2760 N N . GLY A 1 345 ? 19.632 11.018 -15.543 1.00 84.25 345 GLY A N 1
ATOM 2761 C CA . GLY A 1 345 ? 20.242 10.024 -14.649 1.00 84.25 345 GLY A CA 1
ATOM 2762 C C . GLY A 1 345 ? 19.599 9.943 -13.252 1.00 84.25 345 GLY A C 1
ATOM 2763 O O . GLY A 1 345 ? 19.533 8.862 -12.667 1.00 84.25 345 GLY A O 1
ATOM 2764 N N . SER A 1 346 ? 19.054 11.049 -12.728 1.00 86.31 346 SER A N 1
ATOM 2765 C CA . SER A 1 346 ? 18.336 11.058 -11.444 1.00 86.31 346 SER A CA 1
ATOM 2766 C C . SER A 1 346 ? 16.948 10.413 -11.545 1.00 86.31 346 SER A C 1
ATOM 2768 O O . SER A 1 346 ? 16.569 9.647 -10.656 1.00 86.31 346 SER A O 1
ATOM 2770 N N . ALA A 1 347 ? 16.226 10.645 -12.646 1.00 88.06 347 ALA A N 1
ATOM 2771 C CA . ALA A 1 347 ? 14.940 10.012 -12.926 1.00 88.06 347 ALA A CA 1
ATOM 2772 C C . ALA A 1 347 ? 15.110 8.502 -13.164 1.00 88.06 347 ALA A C 1
ATOM 2774 O O . ALA A 1 347 ? 14.435 7.700 -12.517 1.00 88.06 347 ALA A O 1
ATOM 2775 N N . LEU A 1 348 ? 16.084 8.097 -13.988 1.00 90.38 348 LEU A N 1
ATOM 2776 C CA . LEU A 1 348 ? 16.399 6.684 -14.233 1.00 90.38 348 LEU A CA 1
ATOM 2777 C C . LEU A 1 348 ? 16.799 5.953 -12.939 1.00 90.38 348 LEU A C 1
ATOM 2779 O O . LEU A 1 348 ? 16.335 4.839 -12.696 1.00 90.38 348 LEU A O 1
ATOM 2783 N N . LYS A 1 349 ? 17.586 6.586 -12.057 1.00 92.69 349 LYS A N 1
ATOM 2784 C CA . LYS A 1 349 ? 17.944 6.014 -10.746 1.00 92.69 349 LYS A CA 1
ATOM 2785 C C . LYS A 1 349 ? 16.732 5.856 -9.816 1.00 92.69 349 LYS A C 1
ATOM 2787 O O . LYS A 1 349 ? 16.638 4.852 -9.112 1.00 92.69 349 LYS A O 1
ATOM 2792 N N . LYS A 1 350 ? 15.773 6.792 -9.833 1.00 92.44 350 LYS A N 1
ATOM 2793 C CA . LYS A 1 350 ? 14.495 6.642 -9.106 1.00 92.44 350 LYS A CA 1
ATOM 2794 C C . LYS A 1 350 ? 13.669 5.479 -9.660 1.00 92.44 350 LYS A C 1
ATOM 2796 O O . LYS A 1 350 ? 13.181 4.669 -8.879 1.00 92.44 350 LYS A O 1
ATOM 2801 N N . MET A 1 351 ? 13.564 5.347 -10.985 1.00 93.94 351 MET A N 1
ATOM 2802 C CA . MET A 1 351 ? 12.873 4.215 -11.617 1.00 93.94 351 MET A CA 1
ATOM 2803 C C . MET A 1 351 ? 13.540 2.863 -11.294 1.00 93.94 351 MET A C 1
ATOM 2805 O O . MET A 1 351 ? 12.841 1.873 -11.100 1.00 93.94 351 MET A O 1
ATOM 2809 N N . GLN A 1 352 ? 14.872 2.810 -11.170 1.00 94.19 352 GLN A N 1
ATOM 2810 C CA . GLN A 1 352 ? 15.590 1.620 -10.686 1.00 94.19 352 GLN A CA 1
ATOM 2811 C C . GLN A 1 352 ? 15.210 1.266 -9.242 1.00 94.19 352 GLN A C 1
ATOM 2813 O O . GLN A 1 352 ? 14.812 0.132 -8.991 1.00 94.19 352 GLN A O 1
ATOM 2818 N N . GLY A 1 353 ? 15.217 2.236 -8.322 1.00 95.44 353 GLY A N 1
ATOM 2819 C CA . GLY A 1 353 ? 14.769 2.006 -6.942 1.00 95.44 353 GLY A CA 1
ATOM 2820 C C . GLY A 1 353 ? 13.292 1.594 -6.835 1.00 95.44 353 GLY A C 1
ATOM 2821 O O . GLY A 1 353 ? 12.937 0.777 -5.988 1.00 95.44 353 GLY A O 1
ATOM 2822 N N . LEU A 1 354 ? 12.423 2.102 -7.715 1.00 95.00 354 LEU A N 1
ATOM 2823 C CA . LEU A 1 354 ? 11.025 1.662 -7.809 1.00 95.00 354 LEU A CA 1
ATOM 2824 C C . LEU A 1 354 ? 10.902 0.212 -8.294 1.00 95.00 354 LEU A C 1
ATOM 2826 O O . LEU A 1 354 ? 10.094 -0.536 -7.748 1.00 95.00 354 LEU A O 1
ATOM 2830 N N . LEU A 1 355 ? 11.712 -0.210 -9.269 1.00 95.50 355 LEU A N 1
ATOM 2831 C CA . LEU A 1 355 ? 11.747 -1.608 -9.701 1.00 95.50 355 LEU A CA 1
ATOM 2832 C C . LEU A 1 355 ? 12.209 -2.535 -8.567 1.00 95.50 355 LEU A C 1
ATOM 2834 O O . LEU A 1 355 ? 11.581 -3.563 -8.337 1.00 95.50 355 LEU A O 1
ATOM 2838 N N . GLU A 1 356 ? 13.240 -2.152 -7.814 1.00 96.44 356 GLU A N 1
ATOM 2839 C CA . GLU A 1 356 ? 13.716 -2.922 -6.655 1.00 96.44 356 GLU A CA 1
ATOM 2840 C C . GLU A 1 356 ? 12.639 -3.045 -5.561 1.00 96.44 356 GLU A C 1
ATOM 2842 O O . GLU A 1 356 ? 12.435 -4.134 -5.019 1.00 96.44 356 GLU A O 1
ATOM 2847 N N . LYS A 1 357 ? 11.882 -1.970 -5.284 1.00 95.75 357 LYS A N 1
ATOM 2848 C CA . LYS A 1 357 ? 10.706 -2.020 -4.394 1.00 95.75 357 LYS A CA 1
ATOM 2849 C C . LYS A 1 357 ? 9.626 -2.979 -4.909 1.00 95.75 357 LYS A C 1
ATOM 2851 O O . LYS A 1 357 ? 9.073 -3.737 -4.116 1.00 95.75 357 LYS A O 1
ATOM 2856 N N . LEU A 1 358 ? 9.317 -2.956 -6.209 1.00 95.56 358 LEU A N 1
ATOM 2857 C CA . LEU A 1 358 ? 8.321 -3.842 -6.827 1.00 95.56 358 LEU A CA 1
ATOM 2858 C C . LEU A 1 358 ? 8.754 -5.316 -6.752 1.00 95.56 358 LEU A C 1
ATOM 2860 O O . LEU A 1 358 ? 7.963 -6.168 -6.351 1.00 95.56 358 LEU A O 1
ATOM 2864 N N . GLU A 1 359 ? 10.012 -5.623 -7.073 1.00 94.31 359 GLU A N 1
ATOM 2865 C CA . GLU A 1 359 ? 10.576 -6.975 -6.955 1.00 94.31 359 GLU A CA 1
ATOM 2866 C C . GLU A 1 359 ? 10.535 -7.479 -5.502 1.00 94.31 359 GLU A C 1
ATOM 2868 O O . GLU A 1 359 ? 10.106 -8.608 -5.245 1.00 94.31 359 GLU A O 1
ATOM 2873 N N . HIS A 1 360 ? 10.908 -6.630 -4.536 1.00 94.62 360 HIS A N 1
ATOM 2874 C CA . HIS A 1 360 ? 10.831 -6.961 -3.113 1.00 94.62 360 HIS A CA 1
ATOM 2875 C C . HIS A 1 360 ? 9.382 -7.172 -2.645 1.00 94.62 360 HIS A C 1
ATOM 2877 O O . HIS A 1 360 ? 9.100 -8.137 -1.932 1.00 94.62 360 HIS A O 1
ATOM 2883 N N . GLY A 1 361 ? 8.451 -6.327 -3.098 1.00 92.44 361 GLY A N 1
ATOM 2884 C CA . GLY A 1 361 ? 7.018 -6.451 -2.826 1.00 92.44 361 GLY A CA 1
ATOM 2885 C C . GLY A 1 361 ? 6.425 -7.756 -3.364 1.00 92.44 361 GLY A C 1
ATOM 2886 O O . GLY A 1 361 ? 5.711 -8.443 -2.637 1.00 92.44 361 GLY A O 1
ATOM 2887 N N . ALA A 1 362 ? 6.772 -8.162 -4.590 1.00 92.81 362 ALA A N 1
ATOM 2888 C CA . ALA A 1 362 ? 6.348 -9.448 -5.153 1.00 92.81 362 ALA A CA 1
ATOM 2889 C C . ALA A 1 362 ? 6.928 -10.651 -4.387 1.00 92.81 362 ALA A C 1
ATOM 2891 O O . ALA A 1 362 ? 6.211 -11.621 -4.124 1.00 92.81 362 ALA A O 1
ATOM 2892 N N . PHE A 1 363 ? 8.201 -10.589 -3.979 1.00 91.88 363 PHE A N 1
ATOM 2893 C CA . PHE A 1 363 ? 8.809 -11.631 -3.149 1.00 91.88 363 PHE A CA 1
ATOM 2894 C C . PHE A 1 363 ? 8.117 -11.744 -1.782 1.00 91.88 363 PHE A C 1
ATOM 2896 O O . PHE A 1 363 ? 7.742 -12.845 -1.371 1.00 91.88 363 PHE A O 1
ATOM 2903 N N . HIS A 1 364 ? 7.888 -10.613 -1.106 1.00 91.44 364 HIS A N 1
ATOM 2904 C CA . HIS A 1 364 ? 7.156 -10.560 0.159 1.00 91.44 364 HIS A CA 1
ATOM 2905 C C . HIS A 1 364 ? 5.731 -11.117 0.009 1.00 91.44 364 HIS A C 1
ATOM 2907 O O . HIS A 1 364 ? 5.311 -11.956 0.806 1.00 91.44 364 HIS A O 1
ATOM 2913 N N . LEU A 1 365 ? 5.022 -10.741 -1.062 1.00 91.25 365 LEU A N 1
ATOM 2914 C CA . LEU A 1 365 ? 3.683 -11.238 -1.374 1.00 91.25 365 LEU A CA 1
ATOM 2915 C C . LEU A 1 365 ? 3.655 -12.763 -1.555 1.00 91.25 365 LEU A C 1
ATOM 2917 O O . LEU A 1 365 ? 2.777 -13.415 -0.993 1.00 91.25 365 LEU A O 1
ATOM 2921 N N . SER A 1 366 ? 4.622 -13.357 -2.273 1.00 90.50 366 SER A N 1
ATOM 2922 C CA . SER A 1 366 ? 4.690 -14.823 -2.415 1.00 90.50 366 SER A CA 1
ATOM 2923 C C . SER A 1 366 ? 4.923 -15.513 -1.071 1.00 90.50 366 SER A C 1
ATOM 2925 O O . SER A 1 366 ? 4.226 -16.478 -0.755 1.00 90.50 366 SER A O 1
ATOM 2927 N N . ARG A 1 367 ? 5.844 -14.990 -0.249 1.00 90.75 367 ARG A N 1
ATOM 2928 C CA . ARG A 1 367 ? 6.136 -15.534 1.087 1.00 90.75 367 ARG A CA 1
ATOM 2929 C C . ARG A 1 367 ? 4.932 -15.455 2.025 1.00 90.75 367 ARG A C 1
ATOM 2931 O O . ARG A 1 367 ? 4.600 -16.446 2.669 1.00 90.75 367 ARG A O 1
ATOM 2938 N N . MET A 1 368 ? 4.250 -14.311 2.058 1.00 88.62 368 MET A N 1
ATOM 2939 C CA . MET A 1 368 ? 3.013 -14.124 2.822 1.00 88.62 368 MET A CA 1
ATOM 2940 C C . MET A 1 368 ? 1.894 -15.041 2.312 1.00 88.62 368 MET A C 1
ATOM 2942 O O . MET A 1 368 ? 1.152 -15.615 3.102 1.00 88.62 368 MET A O 1
ATOM 2946 N N . ARG A 1 369 ? 1.772 -15.234 0.994 1.00 90.81 369 ARG A N 1
ATOM 2947 C CA . ARG A 1 369 ? 0.786 -16.150 0.405 1.00 90.81 369 ARG A CA 1
ATOM 2948 C C . ARG A 1 369 ? 1.028 -17.596 0.835 1.00 90.81 369 ARG A C 1
ATOM 2950 O O . ARG A 1 369 ? 0.063 -18.275 1.184 1.00 90.81 369 ARG A O 1
ATOM 2957 N N . GLU A 1 370 ? 2.274 -18.065 0.838 1.00 86.94 370 GLU A N 1
ATOM 2958 C CA . GLU A 1 370 ? 2.638 -19.428 1.260 1.00 86.94 370 GLU A CA 1
ATOM 2959 C C . GLU A 1 370 ? 2.201 -19.734 2.706 1.00 86.94 370 GLU A C 1
ATOM 2961 O O . GLU A 1 370 ? 1.673 -20.816 2.963 1.00 86.94 370 GLU A O 1
ATOM 2966 N N . SER A 1 371 ? 2.350 -18.782 3.634 1.00 85.69 371 SER A N 1
ATOM 2967 C CA . SER A 1 371 ? 1.966 -18.950 5.044 1.00 85.69 371 SER A CA 1
ATOM 2968 C C . SER A 1 371 ? 0.488 -18.641 5.330 1.00 85.69 371 SER A C 1
ATOM 2970 O O . SER A 1 371 ? -0.179 -19.405 6.032 1.00 85.69 371 SER A O 1
ATOM 2972 N N . ALA A 1 372 ? -0.054 -17.548 4.786 1.00 89.12 372 ALA A N 1
ATOM 2973 C CA . ALA A 1 372 ? -1.362 -17.018 5.173 1.00 89.12 372 ALA A CA 1
ATOM 2974 C C . ALA A 1 372 ? -2.550 -17.605 4.387 1.00 89.12 372 ALA A C 1
ATOM 2976 O O . ALA A 1 372 ? -3.666 -17.606 4.905 1.00 89.12 372 ALA A O 1
ATOM 2977 N N . THR A 1 373 ? -2.355 -18.176 3.186 1.00 89.69 373 THR A N 1
ATOM 2978 C CA . THR A 1 373 ? -3.477 -18.662 2.341 1.00 89.69 373 THR A CA 1
ATOM 2979 C C . THR A 1 373 ? -4.407 -19.635 3.074 1.00 89.69 373 THR A C 1
ATOM 2981 O O . THR A 1 373 ? -5.624 -19.571 2.903 1.00 89.69 373 THR A O 1
ATOM 2984 N N . LYS A 1 374 ? -3.868 -20.539 3.906 1.00 89.00 374 LYS A N 1
ATOM 2985 C CA . LYS A 1 374 ? -4.693 -21.481 4.682 1.00 89.00 374 LYS A CA 1
ATOM 2986 C C . LYS A 1 374 ? -5.512 -20.759 5.760 1.00 89.00 374 LYS A C 1
ATOM 2988 O O . LYS A 1 374 ? -6.695 -21.048 5.898 1.00 89.00 374 LYS A O 1
ATOM 2993 N N . LYS A 1 375 ? -4.901 -19.805 6.475 1.00 91.56 375 LYS A N 1
ATOM 2994 C CA . LYS A 1 375 ? -5.539 -18.967 7.507 1.00 91.56 375 LYS A CA 1
ATOM 2995 C C . LYS A 1 375 ? -6.679 -18.135 6.907 1.00 91.56 375 LYS A C 1
ATOM 2997 O O . LYS A 1 375 ? -7.796 -18.177 7.409 1.00 91.56 375 LYS A O 1
ATOM 3002 N N . TYR A 1 376 ? -6.421 -17.453 5.793 1.00 93.06 376 TYR A N 1
ATOM 3003 C CA . TYR A 1 376 ? -7.402 -16.607 5.108 1.00 93.06 376 TYR A CA 1
ATOM 3004 C C . TYR A 1 376 ? -8.593 -17.403 4.560 1.00 93.06 376 TYR A C 1
ATOM 3006 O O . TYR A 1 376 ? -9.732 -16.982 4.743 1.00 93.06 376 TYR A O 1
ATOM 3014 N N . LYS A 1 377 ? -8.363 -18.601 4.001 1.00 90.00 377 LYS A N 1
ATOM 3015 C CA . LYS A 1 377 ? -9.450 -19.501 3.577 1.00 90.00 377 LYS A CA 1
ATOM 3016 C C . LYS A 1 377 ? -10.347 -19.950 4.734 1.00 90.00 377 LYS A C 1
ATOM 3018 O O . LYS A 1 377 ? -11.556 -19.995 4.552 1.00 90.00 377 LYS A O 1
ATOM 3023 N N . THR A 1 378 ? -9.787 -20.245 5.911 1.00 91.69 378 THR A N 1
ATOM 3024 C CA . THR A 1 378 ? -10.581 -20.583 7.109 1.00 91.69 378 THR A CA 1
ATOM 3025 C C . THR A 1 378 ? -11.472 -19.423 7.563 1.00 91.69 378 THR A C 1
ATOM 3027 O O . THR A 1 378 ? -12.565 -19.656 8.067 1.00 91.69 378 THR A O 1
ATOM 3030 N N . PHE A 1 379 ? -11.025 -18.179 7.375 1.00 91.50 379 PHE A N 1
ATOM 3031 C CA . PHE A 1 379 ? -11.735 -16.974 7.813 1.00 91.50 379 PHE A CA 1
ATOM 3032 C C . PHE A 1 379 ? -12.567 -16.282 6.721 1.00 91.50 379 PHE A C 1
ATOM 3034 O O . PHE A 1 379 ? -13.032 -15.167 6.945 1.00 91.50 379 PHE A O 1
ATOM 3041 N N . SER A 1 380 ? -12.769 -16.919 5.560 1.00 92.12 380 SER A N 1
ATOM 3042 C CA . SER A 1 380 ? -13.490 -16.341 4.410 1.00 92.12 380 SER A CA 1
ATOM 3043 C C . SER A 1 380 ? -12.929 -14.987 3.943 1.00 92.12 380 SER A C 1
ATOM 3045 O O . SER A 1 380 ? -13.672 -14.092 3.537 1.00 92.12 380 SER A O 1
ATOM 3047 N N . ILE A 1 381 ? -11.600 -14.845 4.001 1.00 93.06 381 ILE A N 1
ATOM 3048 C CA . ILE A 1 381 ? -10.861 -13.679 3.507 1.00 93.06 381 ILE A CA 1
ATOM 3049 C C . ILE A 1 381 ? -10.410 -13.963 2.062 1.00 93.06 381 ILE A C 1
ATOM 3051 O O . ILE A 1 381 ? -9.790 -15.007 1.818 1.00 93.06 381 ILE A O 1
ATOM 3055 N N . PRO A 1 382 ? -10.668 -13.057 1.099 1.00 91.44 382 PRO A N 1
ATOM 3056 C CA . PRO A 1 382 ? -10.197 -13.197 -0.276 1.00 91.44 382 PRO A CA 1
ATOM 3057 C C . PRO A 1 382 ? -8.678 -13.378 -0.358 1.00 91.44 382 PRO A C 1
ATOM 3059 O O . PRO A 1 382 ? -7.926 -12.714 0.350 1.00 91.44 382 PRO A O 1
ATOM 3062 N N . THR A 1 383 ? -8.210 -14.245 -1.260 1.00 91.19 383 THR A N 1
ATOM 3063 C CA . THR A 1 383 ? -6.771 -14.456 -1.535 1.00 91.19 383 THR A CA 1
ATOM 3064 C C . THR A 1 383 ? -6.379 -14.113 -2.978 1.00 91.19 383 THR A C 1
ATOM 3066 O O . THR A 1 383 ? -5.237 -14.315 -3.377 1.00 91.19 383 THR A O 1
ATOM 3069 N N . ASN A 1 384 ? -7.322 -13.618 -3.783 1.00 88.88 384 ASN A N 1
ATOM 3070 C CA . ASN A 1 384 ? -7.130 -13.198 -5.178 1.00 88.88 384 ASN A CA 1
ATOM 3071 C C . ASN A 1 384 ? -6.199 -11.981 -5.314 1.00 88.88 384 ASN A C 1
ATOM 3073 O O . ASN A 1 384 ? -5.424 -11.907 -6.262 1.00 88.88 384 ASN A O 1
ATOM 3077 N N . TRP A 1 385 ? -6.223 -11.061 -4.349 1.00 90.62 385 TRP A N 1
ATOM 3078 C CA . TRP A 1 385 ? -5.307 -9.917 -4.286 1.00 90.62 385 TRP A CA 1
ATOM 3079 C C . TRP A 1 385 ? -3.846 -10.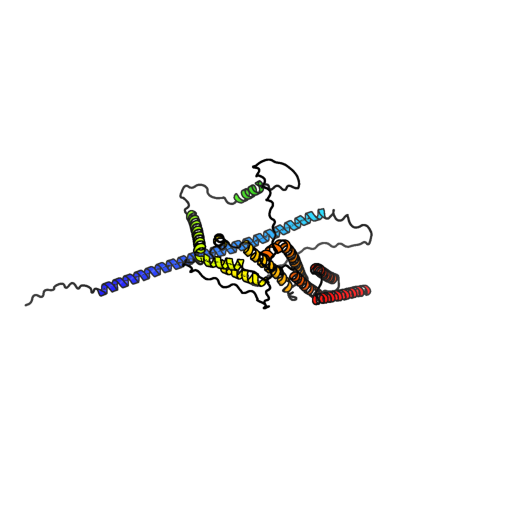316 -4.020 1.00 90.62 385 TRP A C 1
ATOM 3081 O O . TRP A 1 385 ? -2.941 -9.528 -4.267 1.00 90.62 385 TRP A O 1
ATOM 3091 N N . MET A 1 386 ? -3.597 -11.553 -3.568 1.00 90.69 386 MET A N 1
ATOM 3092 C CA . MET A 1 386 ? -2.251 -12.093 -3.328 1.00 90.69 386 MET A CA 1
ATOM 3093 C C . MET A 1 386 ? -1.561 -12.596 -4.611 1.00 90.69 386 MET A C 1
ATOM 3095 O O . MET A 1 386 ? -0.584 -13.348 -4.552 1.00 90.69 386 MET A O 1
ATOM 3099 N N . LEU A 1 387 ? -2.092 -12.236 -5.782 1.00 89.06 387 LEU A N 1
ATOM 3100 C CA . LEU A 1 387 ? -1.492 -12.499 -7.085 1.00 89.06 387 LEU A CA 1
ATOM 3101 C C . LEU A 1 387 ? -0.553 -11.350 -7.469 1.00 89.06 387 LEU A C 1
ATOM 3103 O O . LEU A 1 387 ? -0.883 -10.176 -7.326 1.00 89.06 387 LEU A O 1
ATOM 3107 N N . ASP A 1 388 ? 0.611 -11.685 -8.019 1.00 88.62 388 ASP A N 1
ATOM 3108 C CA . ASP A 1 388 ? 1.656 -10.715 -8.372 1.00 88.62 388 ASP A CA 1
ATOM 3109 C C . ASP A 1 388 ? 1.368 -9.919 -9.665 1.00 88.62 388 ASP A C 1
ATOM 3111 O O . ASP A 1 388 ? 2.130 -9.019 -10.021 1.00 88.62 388 ASP A O 1
ATOM 3115 N N . ASN A 1 389 ? 0.238 -10.185 -10.331 1.00 89.25 389 ASN A N 1
ATOM 3116 C CA . ASN A 1 389 ? -0.188 -9.543 -11.579 1.00 89.25 389 ASN A CA 1
ATOM 3117 C C . ASN A 1 389 ? -0.195 -8.004 -11.512 1.00 89.25 389 ASN A C 1
ATOM 3119 O O . ASN A 1 389 ? 0.219 -7.360 -12.472 1.00 89.25 389 ASN A O 1
ATOM 3123 N N . GLY A 1 390 ? -0.634 -7.405 -10.396 1.00 89.56 390 GLY A N 1
ATOM 3124 C CA . GLY A 1 390 ? -0.642 -5.942 -10.232 1.00 89.56 390 GLY A CA 1
ATOM 3125 C C . GLY A 1 390 ? 0.771 -5.351 -10.217 1.00 89.56 390 GLY A C 1
ATOM 3126 O O . GLY A 1 390 ? 1.067 -4.406 -10.945 1.00 89.56 390 GLY A O 1
ATOM 3127 N N . ILE A 1 391 ? 1.679 -5.978 -9.465 1.00 93.81 391 ILE A N 1
ATOM 3128 C CA . ILE A 1 391 ? 3.088 -5.574 -9.360 1.00 93.81 391 ILE A CA 1
ATOM 3129 C C . ILE A 1 391 ? 3.840 -5.788 -10.680 1.00 93.81 391 ILE A C 1
ATOM 3131 O O . ILE A 1 391 ? 4.616 -4.924 -11.090 1.00 93.81 391 ILE A O 1
ATOM 3135 N N . LYS A 1 392 ? 3.570 -6.891 -11.388 1.00 94.25 392 LYS A N 1
ATOM 3136 C CA . LYS A 1 392 ? 4.092 -7.134 -12.744 1.00 94.25 392 LYS A CA 1
ATOM 3137 C C . LYS A 1 392 ? 3.559 -6.111 -13.752 1.00 94.25 392 LYS A C 1
ATOM 3139 O O . LYS A 1 392 ? 4.323 -5.580 -14.549 1.00 94.25 392 LYS A O 1
ATOM 3144 N N . GLY A 1 393 ? 2.274 -5.764 -13.688 1.00 93.81 393 GLY A N 1
ATOM 3145 C CA . GLY A 1 393 ? 1.694 -4.705 -14.519 1.00 93.81 393 GLY A CA 1
ATOM 3146 C C . GLY A 1 393 ? 2.311 -3.328 -14.242 1.00 93.81 393 GLY A C 1
ATOM 3147 O O . GLY A 1 393 ? 2.582 -2.567 -15.173 1.00 93.81 393 GLY A O 1
ATOM 3148 N N . ALA A 1 394 ? 2.589 -3.013 -12.974 1.00 95.06 394 ALA A N 1
ATOM 3149 C CA . ALA A 1 394 ? 3.266 -1.781 -12.581 1.00 95.06 394 ALA A CA 1
ATOM 3150 C C . ALA A 1 394 ? 4.731 -1.735 -13.054 1.00 95.06 394 ALA A C 1
ATOM 3152 O O . ALA A 1 394 ? 5.165 -0.694 -13.549 1.00 95.06 394 ALA A O 1
ATOM 3153 N N . SER A 1 395 ? 5.480 -2.843 -12.975 1.00 96.12 395 SER A N 1
ATOM 3154 C CA . SER A 1 395 ? 6.868 -2.894 -13.460 1.00 96.12 395 SER A CA 1
ATOM 3155 C C . SER A 1 395 ? 6.959 -2.775 -14.986 1.00 96.12 395 SER A C 1
ATOM 3157 O O . SER A 1 395 ? 7.811 -2.037 -15.478 1.00 96.12 395 SER A O 1
ATOM 3159 N N . VAL A 1 396 ? 6.042 -3.396 -15.739 1.00 96.50 396 VAL A N 1
ATOM 3160 C CA . VAL A 1 396 ? 5.934 -3.244 -17.205 1.00 96.50 396 VAL A CA 1
ATOM 3161 C C . VAL A 1 396 ? 5.655 -1.784 -17.588 1.00 96.50 396 VAL A C 1
ATOM 3163 O O . VAL A 1 396 ? 6.410 -1.196 -18.365 1.00 96.50 396 VAL A O 1
ATOM 3166 N N . LYS A 1 397 ? 4.668 -1.135 -16.951 1.00 95.12 397 LYS A N 1
ATOM 3167 C CA . LYS A 1 397 ? 4.392 0.304 -17.149 1.00 95.12 397 LYS A CA 1
ATOM 3168 C C . LYS A 1 397 ? 5.583 1.196 -16.783 1.00 95.12 397 LYS A C 1
ATOM 3170 O O . LYS A 1 397 ? 5.818 2.209 -17.444 1.00 95.12 397 LYS A O 1
ATOM 3175 N N . LEU A 1 398 ? 6.348 0.831 -15.755 1.00 95.56 398 LEU A N 1
ATOM 3176 C CA . LEU A 1 398 ? 7.571 1.533 -15.367 1.00 95.56 398 LEU A CA 1
ATOM 3177 C C . LEU A 1 398 ? 8.680 1.365 -16.423 1.00 95.56 398 LEU A C 1
ATOM 3179 O O . LEU A 1 398 ? 9.323 2.351 -16.773 1.00 95.56 398 LEU A O 1
ATOM 3183 N N . ALA A 1 399 ? 8.853 0.170 -17.002 1.00 95.81 399 ALA A N 1
ATOM 3184 C CA . ALA A 1 399 ? 9.787 -0.067 -18.110 1.00 95.81 399 ALA A CA 1
ATOM 3185 C C . ALA A 1 399 ? 9.434 0.727 -19.366 1.00 95.81 399 ALA A C 1
ATOM 3187 O O . ALA A 1 399 ? 10.327 1.293 -19.993 1.00 95.81 399 ALA A O 1
ATOM 3188 N N . MET A 1 400 ? 8.151 0.845 -19.706 1.00 95.06 400 MET A N 1
ATOM 3189 C CA . MET A 1 400 ? 7.720 1.723 -20.790 1.00 95.06 400 MET A CA 1
ATOM 3190 C C . MET A 1 400 ? 8.160 3.173 -20.557 1.00 95.06 400 MET A C 1
ATOM 3192 O O . MET A 1 400 ? 8.743 3.786 -21.451 1.00 95.06 400 MET A O 1
ATOM 3196 N N . LYS A 1 401 ? 7.904 3.727 -19.363 1.00 93.75 401 LYS A N 1
ATOM 3197 C CA . LYS A 1 401 ? 8.318 5.097 -19.010 1.00 93.75 401 LYS A CA 1
ATOM 3198 C C . LYS A 1 401 ? 9.837 5.253 -19.050 1.00 93.75 401 LYS A C 1
ATOM 3200 O O . LYS A 1 401 ? 10.326 6.236 -19.599 1.00 93.75 401 LYS A O 1
ATOM 3205 N N . TYR A 1 402 ? 10.570 4.259 -18.552 1.00 93.88 402 TYR A N 1
ATOM 3206 C CA . TYR A 1 402 ? 12.030 4.205 -18.603 1.00 93.88 402 TYR A CA 1
ATOM 3207 C C . TYR A 1 402 ? 12.551 4.277 -20.040 1.00 93.88 402 TYR A C 1
ATOM 3209 O O . TYR A 1 402 ? 13.370 5.133 -20.369 1.00 93.88 402 TYR A O 1
ATOM 3217 N N . MET A 1 403 ? 12.047 3.412 -20.923 1.00 94.00 403 MET A N 1
ATOM 3218 C CA . MET A 1 403 ? 12.485 3.351 -22.318 1.00 94.00 403 MET A CA 1
ATOM 3219 C C . MET A 1 403 ? 12.089 4.598 -23.106 1.00 94.00 403 MET A C 1
ATOM 3221 O O . MET A 1 403 ? 12.907 5.086 -23.882 1.00 94.00 403 MET A O 1
ATOM 3225 N N . LYS A 1 404 ? 10.895 5.162 -22.870 1.00 92.00 404 LYS A N 1
ATOM 3226 C CA . LYS A 1 404 ? 10.490 6.460 -23.438 1.00 92.00 404 LYS A CA 1
ATOM 3227 C C . LYS A 1 404 ? 11.419 7.585 -22.961 1.00 92.00 404 LYS A C 1
ATOM 3229 O O . LYS A 1 404 ? 11.858 8.389 -23.777 1.00 92.00 404 LYS A O 1
ATOM 3234 N N . ARG A 1 405 ? 11.801 7.614 -21.675 1.00 90.88 405 ARG A N 1
ATOM 3235 C CA . ARG A 1 405 ? 12.706 8.644 -21.134 1.00 90.88 405 ARG A CA 1
ATOM 3236 C C . ARG A 1 405 ? 14.130 8.541 -21.678 1.00 90.88 405 ARG A C 1
ATOM 3238 O O . ARG A 1 405 ? 14.691 9.568 -22.056 1.00 90.88 405 ARG A O 1
ATOM 3245 N N . VAL A 1 406 ? 14.684 7.328 -21.762 1.00 91.25 406 VAL A N 1
ATOM 3246 C CA . VAL A 1 406 ? 15.970 7.071 -22.436 1.00 91.25 406 VAL A CA 1
ATOM 3247 C C . VAL A 1 406 ? 15.878 7.490 -23.903 1.00 91.25 406 VAL A C 1
ATOM 3249 O O . VAL A 1 406 ? 16.735 8.220 -24.383 1.00 91.25 406 VAL A O 1
ATOM 3252 N N . SER A 1 407 ? 14.810 7.100 -24.604 1.00 90.44 407 SER A N 1
ATOM 3253 C CA . SER A 1 407 ? 14.613 7.431 -26.020 1.00 90.44 407 SER A CA 1
ATOM 3254 C C . SER A 1 407 ? 14.521 8.936 -26.278 1.00 90.44 407 SER A C 1
ATOM 3256 O O . SER A 1 407 ? 15.017 9.378 -27.310 1.00 90.44 407 SER A O 1
ATOM 3258 N N . ALA A 1 408 ? 13.941 9.716 -25.362 1.00 88.75 408 ALA A N 1
ATOM 3259 C CA . ALA A 1 408 ? 13.948 11.177 -25.426 1.00 88.75 408 ALA A CA 1
ATOM 3260 C C . ALA A 1 408 ? 15.344 11.766 -25.141 1.00 88.75 408 ALA A C 1
ATOM 3262 O O . ALA A 1 408 ? 15.798 12.643 -25.864 1.00 88.75 408 ALA A O 1
ATOM 3263 N N . GLU A 1 409 ? 16.071 11.263 -24.137 1.00 88.06 409 GLU A N 1
ATOM 3264 C CA . GLU A 1 409 ? 17.424 11.758 -23.822 1.00 88.06 409 GLU A CA 1
ATOM 3265 C C . GLU A 1 409 ? 18.413 11.532 -24.984 1.00 88.06 409 GLU A C 1
ATOM 3267 O O . GLU A 1 409 ? 19.247 12.388 -25.274 1.00 88.06 409 GLU A O 1
ATOM 3272 N N . LEU A 1 410 ? 18.260 10.424 -25.721 1.00 87.56 410 LEU A N 1
ATOM 3273 C CA . LEU A 1 410 ? 19.035 10.110 -26.931 1.00 87.56 410 LEU A CA 1
ATOM 3274 C C . LEU A 1 410 ? 18.816 11.101 -28.098 1.00 87.56 410 LEU A C 1
ATOM 3276 O O . LEU A 1 410 ? 19.523 11.010 -29.103 1.00 87.56 410 LEU A O 1
ATOM 3280 N N . GLU A 1 411 ? 17.865 12.033 -28.008 1.00 83.94 411 GLU A N 1
ATOM 3281 C CA . GLU A 1 411 ? 17.694 13.122 -28.984 1.00 83.94 411 GLU A CA 1
ATOM 3282 C C . GLU A 1 411 ? 18.519 14.367 -28.617 1.00 83.94 411 GLU A C 1
ATOM 3284 O O . GLU A 1 411 ? 18.931 15.102 -29.512 1.00 83.94 411 GLU A O 1
ATOM 3289 N N . TYR A 1 412 ? 18.828 14.563 -27.329 1.00 80.06 412 TYR A N 1
ATOM 3290 C CA . TYR A 1 412 ? 19.591 15.710 -26.819 1.00 80.06 412 TYR A CA 1
ATOM 3291 C C . TYR A 1 412 ? 21.079 15.401 -26.588 1.00 80.06 412 TYR A C 1
ATOM 3293 O O . TYR A 1 412 ? 21.922 16.285 -26.734 1.00 80.06 412 TYR A O 1
ATOM 3301 N N . VAL A 1 413 ? 21.417 14.156 -26.240 1.00 76.62 413 VAL A N 1
ATOM 3302 C CA . VAL A 1 413 ? 22.803 13.722 -25.993 1.00 76.62 413 VAL A CA 1
ATOM 3303 C C . VAL A 1 413 ? 23.583 13.625 -27.304 1.00 76.62 413 VAL A C 1
ATOM 3305 O O . VAL A 1 413 ? 23.114 13.039 -28.283 1.00 76.62 413 VAL A O 1
ATOM 3308 N N . GLY A 1 414 ? 24.802 14.170 -27.321 1.00 64.31 414 GLY A N 1
ATOM 3309 C CA . GLY A 1 414 ? 25.711 14.109 -28.468 1.00 64.31 414 GLY A CA 1
ATOM 3310 C C . GLY A 1 414 ? 26.084 12.677 -28.892 1.00 64.31 414 GLY A C 1
ATOM 3311 O O . GLY A 1 414 ? 25.750 11.687 -28.240 1.00 64.31 414 GLY A O 1
ATOM 3312 N N . GLY A 1 415 ? 26.769 12.537 -30.027 1.00 67.69 415 GLY A N 1
ATOM 3313 C CA . GLY A 1 415 ? 27.336 11.242 -30.424 1.00 67.69 415 GLY A CA 1
ATOM 3314 C C . GLY A 1 415 ? 28.483 10.816 -29.496 1.00 67.69 415 GLY A C 1
ATOM 3315 O O . GLY A 1 415 ? 29.228 11.666 -29.014 1.00 67.69 415 GLY A O 1
ATOM 3316 N N . GLY A 1 416 ? 28.646 9.508 -29.270 1.00 74.81 416 GLY A N 1
ATOM 3317 C CA . GLY A 1 416 ? 29.757 8.940 -28.494 1.00 74.81 416 GLY A CA 1
ATOM 3318 C C . GLY A 1 416 ? 29.325 7.993 -27.368 1.00 74.81 416 GLY A C 1
ATOM 3319 O O . GLY A 1 416 ? 28.189 7.523 -27.331 1.00 74.81 416 GLY A O 1
ATOM 3320 N N . SER A 1 417 ? 30.248 7.722 -26.439 1.00 76.75 417 SER A N 1
ATOM 3321 C CA . SER A 1 417 ? 30.111 6.684 -25.398 1.00 76.75 417 SER A CA 1
ATOM 3322 C C . SER A 1 417 ? 28.910 6.869 -24.458 1.00 76.75 417 SER A C 1
ATOM 3324 O O . SER A 1 417 ? 28.358 5.882 -23.980 1.00 76.75 417 SER A O 1
ATOM 3326 N N . GLU A 1 418 ? 28.489 8.108 -24.189 1.00 81.19 418 GLU A N 1
ATOM 3327 C CA . GLU A 1 418 ? 27.342 8.416 -23.317 1.00 81.19 418 GLU A CA 1
ATOM 3328 C C . GLU A 1 418 ? 26.017 7.903 -23.912 1.00 81.19 418 GLU A C 1
ATOM 3330 O O . GLU A 1 418 ? 25.172 7.335 -23.218 1.00 81.19 418 GLU A O 1
ATOM 3335 N N . ARG A 1 419 ? 25.873 8.020 -25.238 1.00 83.69 419 ARG A N 1
ATOM 3336 C CA . ARG A 1 419 ? 24.727 7.512 -26.001 1.00 83.69 419 ARG A CA 1
ATOM 3337 C C . ARG A 1 419 ? 24.644 5.983 -25.925 1.00 83.69 419 ARG A C 1
ATOM 3339 O O . ARG A 1 419 ? 23.560 5.433 -25.733 1.00 83.69 419 ARG A O 1
ATOM 3346 N N . GLU A 1 420 ? 25.784 5.303 -26.038 1.00 85.94 420 GLU A N 1
ATOM 3347 C CA . GLU A 1 420 ? 25.877 3.842 -25.920 1.00 85.94 420 GLU A CA 1
ATOM 3348 C C . GLU A 1 420 ? 25.579 3.355 -24.494 1.00 85.94 420 GLU A C 1
ATOM 3350 O O . GLU A 1 420 ? 24.867 2.362 -24.322 1.00 85.94 420 GLU A O 1
ATOM 3355 N N . GLU A 1 421 ? 26.049 4.072 -23.467 1.00 88.94 421 GLU A N 1
ATOM 3356 C CA . GLU A 1 421 ? 25.760 3.750 -22.067 1.00 88.94 421 GLU A CA 1
ATOM 3357 C C . GLU A 1 421 ? 24.263 3.882 -21.749 1.00 88.94 421 GLU A C 1
ATOM 3359 O O . GLU A 1 421 ? 23.679 2.950 -21.188 1.00 88.94 421 GLU A O 1
ATOM 3364 N N . LEU A 1 422 ? 23.609 4.967 -22.183 1.00 89.81 422 LEU A N 1
ATOM 3365 C CA . LEU A 1 422 ? 22.162 5.162 -22.021 1.00 89.81 422 LEU A CA 1
ATOM 3366 C C . LEU A 1 422 ? 21.341 4.061 -22.710 1.00 89.81 422 LEU A C 1
ATOM 3368 O O . LEU A 1 422 ? 20.406 3.518 -22.111 1.00 89.81 422 LEU A O 1
ATOM 3372 N N . ILE A 1 423 ? 21.709 3.677 -23.939 1.00 90.44 423 ILE A N 1
ATOM 3373 C CA . ILE A 1 423 ? 21.092 2.544 -24.649 1.00 90.44 423 ILE A CA 1
ATOM 3374 C C . ILE A 1 423 ? 21.264 1.252 -23.844 1.00 90.44 423 ILE A C 1
ATOM 3376 O O . ILE A 1 423 ? 20.288 0.536 -23.602 1.00 90.44 423 ILE A O 1
ATOM 3380 N N . LEU A 1 424 ? 22.485 0.954 -23.394 1.00 91.88 424 LEU A N 1
ATOM 3381 C CA . LEU A 1 424 ? 22.785 -0.255 -22.631 1.00 91.88 424 LEU A CA 1
ATOM 3382 C C . LEU A 1 424 ? 22.024 -0.288 -21.298 1.00 91.88 424 LEU A C 1
ATOM 3384 O O . LEU A 1 424 ? 21.542 -1.346 -20.891 1.00 91.88 424 LEU A O 1
ATOM 3388 N N . GLN A 1 425 ? 21.874 0.858 -20.631 1.00 93.50 425 GLN A N 1
ATOM 3389 C CA . GLN A 1 425 ? 21.088 1.010 -19.409 1.00 93.50 425 GLN A CA 1
ATOM 3390 C C . GLN A 1 425 ? 19.592 0.762 -19.677 1.00 93.50 425 GLN A C 1
ATOM 3392 O O . GLN A 1 425 ? 18.952 0.032 -18.919 1.00 93.50 425 GLN A O 1
ATOM 3397 N N . GLY A 1 426 ? 19.053 1.299 -20.779 1.00 93.50 426 GLY A N 1
ATOM 3398 C CA . GLY A 1 426 ? 17.686 1.053 -21.253 1.00 93.50 426 GLY A CA 1
ATOM 3399 C C . GLY A 1 426 ? 17.406 -0.420 -21.548 1.00 93.50 426 GLY A C 1
ATOM 3400 O O . GLY A 1 426 ? 16.443 -0.982 -21.026 1.00 93.50 426 GLY A O 1
ATOM 3401 N N . VAL A 1 427 ? 18.279 -1.077 -22.316 1.00 94.81 427 VAL A N 1
ATOM 3402 C CA . VAL A 1 427 ? 18.138 -2.499 -22.670 1.00 94.81 427 VAL A CA 1
ATOM 3403 C C . VAL A 1 427 ? 18.291 -3.404 -21.441 1.00 94.81 427 VAL A C 1
ATOM 3405 O O . VAL A 1 427 ? 17.504 -4.335 -21.280 1.00 94.81 427 VAL A O 1
ATOM 3408 N N . LYS A 1 428 ? 19.235 -3.120 -20.530 1.00 95.19 428 LYS A N 1
ATOM 3409 C CA . LYS A 1 428 ? 19.376 -3.856 -19.257 1.00 95.19 428 LYS A CA 1
ATOM 3410 C C . LYS A 1 428 ? 18.130 -3.728 -18.377 1.00 95.19 428 LYS A C 1
ATOM 3412 O O . LYS A 1 428 ? 17.693 -4.727 -17.808 1.00 95.19 428 LYS A O 1
ATOM 3417 N N . PHE A 1 429 ? 17.554 -2.527 -18.273 1.00 96.12 429 PHE A N 1
ATOM 3418 C CA . PHE A 1 429 ? 16.326 -2.299 -17.507 1.00 96.12 429 PHE A CA 1
ATOM 3419 C C . PHE A 1 429 ? 15.144 -3.060 -18.116 1.00 96.12 429 PHE A C 1
ATOM 3421 O O . PHE A 1 429 ? 14.471 -3.817 -17.418 1.00 96.12 429 PHE A O 1
ATOM 3428 N N . ALA A 1 430 ? 14.944 -2.922 -19.431 1.00 96.19 430 ALA A N 1
ATOM 3429 C CA . ALA A 1 430 ? 13.906 -3.628 -20.170 1.00 96.19 430 ALA A CA 1
ATOM 3430 C C . ALA A 1 430 ? 14.028 -5.151 -19.999 1.00 96.19 430 ALA A C 1
ATOM 3432 O O . ALA A 1 430 ? 13.054 -5.808 -19.640 1.00 96.19 430 ALA A O 1
ATOM 3433 N N . PHE A 1 431 ? 15.231 -5.710 -20.165 1.00 96.12 431 PHE A N 1
ATOM 3434 C CA . PHE A 1 431 ? 15.477 -7.139 -19.971 1.00 96.12 431 PHE A CA 1
ATOM 3435 C C . PHE A 1 431 ? 15.157 -7.600 -18.541 1.00 96.12 431 PHE A C 1
ATOM 3437 O O . PHE A 1 431 ? 14.477 -8.610 -18.372 1.00 96.12 431 PHE A O 1
ATOM 3444 N N . ARG A 1 432 ? 15.573 -6.854 -17.506 1.00 96.81 432 ARG A N 1
ATOM 3445 C CA . ARG A 1 432 ? 15.258 -7.196 -16.107 1.00 96.81 432 ARG A CA 1
ATOM 3446 C C . ARG A 1 432 ? 13.749 -7.239 -15.860 1.00 96.81 432 ARG A C 1
ATOM 3448 O O . ARG A 1 432 ? 13.258 -8.223 -15.311 1.00 96.81 432 ARG A O 1
ATOM 3455 N N . VAL A 1 433 ? 13.009 -6.228 -16.321 1.00 96.69 433 VAL A N 1
ATOM 3456 C CA . VAL A 1 433 ? 11.544 -6.203 -16.185 1.00 96.69 433 VAL A CA 1
ATOM 3457 C C . VAL A 1 433 ? 10.884 -7.319 -16.992 1.00 96.69 433 VAL A C 1
ATOM 3459 O O . VAL A 1 433 ? 9.984 -7.969 -16.474 1.00 96.69 433 VAL A O 1
ATOM 3462 N N . HIS A 1 434 ? 11.353 -7.602 -18.208 1.00 95.62 434 HIS A N 1
ATOM 3463 C CA . HIS A 1 434 ? 10.848 -8.709 -19.021 1.00 95.62 434 HIS A CA 1
ATOM 3464 C C . HIS A 1 434 ? 11.012 -10.061 -18.305 1.00 95.62 434 HIS A C 1
ATOM 3466 O O . HIS A 1 434 ? 10.063 -10.839 -18.231 1.00 95.62 434 HIS A O 1
ATOM 3472 N N . GLN A 1 435 ? 12.185 -10.321 -17.713 1.00 96.38 435 GLN A N 1
ATOM 3473 C CA . GLN A 1 435 ? 12.443 -11.541 -16.936 1.00 96.38 435 GLN A CA 1
ATOM 3474 C C . GLN A 1 435 ? 11.598 -11.628 -15.654 1.00 96.38 435 GLN A C 1
ATOM 3476 O O . GLN A 1 435 ? 11.213 -12.724 -15.257 1.00 96.38 435 GLN A O 1
ATOM 3481 N N . PHE A 1 436 ? 11.300 -10.495 -15.011 1.00 94.56 436 PHE A N 1
ATOM 3482 C CA . PHE A 1 436 ? 10.484 -10.433 -13.793 1.00 94.56 436 PHE A CA 1
ATOM 3483 C C . PHE A 1 436 ? 8.973 -10.570 -14.064 1.00 94.56 436 PHE A C 1
ATOM 3485 O O . PHE A 1 436 ? 8.270 -11.299 -13.363 1.00 94.56 436 PHE A O 1
ATOM 3492 N N . ALA A 1 437 ? 8.463 -9.877 -15.083 1.00 93.75 437 ALA A N 1
ATOM 3493 C CA . ALA A 1 437 ? 7.046 -9.869 -15.439 1.00 93.75 437 ALA A CA 1
ATOM 3494 C C . ALA A 1 437 ? 6.628 -11.065 -16.312 1.00 93.75 437 ALA A C 1
ATOM 3496 O O . ALA A 1 437 ? 5.454 -11.433 -16.309 1.00 93.75 437 ALA A O 1
ATOM 3497 N N . GLY A 1 438 ? 7.573 -11.684 -17.029 1.00 92.94 438 GLY A N 1
ATOM 3498 C CA . GLY A 1 438 ? 7.319 -12.772 -17.979 1.00 92.94 438 GLY A CA 1
ATOM 3499 C C . GLY A 1 438 ? 6.913 -12.304 -19.382 1.00 92.94 438 GLY A C 1
ATOM 3500 O O . GLY A 1 438 ? 6.463 -13.119 -20.182 1.00 92.94 438 GLY A O 1
ATOM 3501 N N . GLY A 1 439 ? 7.048 -11.010 -19.682 1.00 93.62 439 GLY A N 1
ATOM 3502 C CA . GLY A 1 439 ? 6.687 -10.417 -20.969 1.00 93.62 439 GLY A CA 1
ATOM 3503 C C . GLY A 1 439 ? 6.419 -8.915 -20.876 1.00 93.62 439 GLY A C 1
ATOM 3504 O O . GLY A 1 439 ? 6.558 -8.307 -19.814 1.00 93.62 439 GLY A O 1
ATOM 3505 N N . PHE A 1 440 ? 6.010 -8.327 -21.999 1.00 96.19 440 PHE A N 1
ATOM 3506 C CA . PHE A 1 440 ? 5.579 -6.933 -22.118 1.00 96.19 440 PHE A CA 1
ATOM 3507 C C . PHE A 1 440 ? 4.163 -6.845 -22.693 1.00 96.19 440 PHE A C 1
ATOM 3509 O O . PHE A 1 440 ? 3.724 -7.727 -23.429 1.00 96.19 440 PHE A O 1
ATOM 3516 N N . ASP A 1 441 ? 3.466 -5.750 -22.386 1.00 94.81 441 ASP A N 1
ATOM 3517 C CA . ASP A 1 441 ? 2.251 -5.370 -23.103 1.00 94.81 441 ASP A CA 1
ATOM 3518 C C . ASP A 1 441 ? 2.584 -4.714 -24.459 1.00 94.81 441 ASP A C 1
ATOM 3520 O O . ASP A 1 441 ? 3.747 -4.486 -24.819 1.00 94.81 441 ASP A O 1
ATOM 3524 N N . THR A 1 442 ? 1.552 -4.431 -25.252 1.00 95.50 442 THR A N 1
ATOM 3525 C CA . THR A 1 442 ? 1.700 -3.880 -26.607 1.00 95.50 442 THR A CA 1
ATOM 3526 C C . THR A 1 442 ? 2.321 -2.480 -26.616 1.00 95.50 442 THR A C 1
ATOM 3528 O O . THR A 1 442 ? 3.079 -2.157 -27.532 1.00 95.50 442 THR A O 1
ATOM 3531 N N . GLU A 1 443 ? 2.058 -1.655 -25.597 1.00 94.00 443 GLU A N 1
ATOM 3532 C CA . GLU A 1 443 ? 2.619 -0.304 -25.499 1.00 94.00 443 GLU A CA 1
ATOM 3533 C C . GLU A 1 443 ? 4.100 -0.325 -25.083 1.00 94.00 443 GLU A C 1
ATOM 3535 O O . GLU A 1 443 ? 4.929 0.354 -25.695 1.00 94.00 443 GLU A O 1
ATOM 3540 N N . THR A 1 444 ? 4.465 -1.163 -24.108 1.00 94.44 444 THR A N 1
ATOM 3541 C CA . THR A 1 444 ? 5.857 -1.356 -23.671 1.00 94.44 444 THR A CA 1
ATOM 3542 C C . THR A 1 444 ? 6.699 -1.992 -24.775 1.00 94.44 444 THR A C 1
ATOM 3544 O O . THR A 1 444 ? 7.838 -1.578 -24.991 1.00 94.44 444 THR A O 1
ATOM 3547 N N . THR A 1 445 ? 6.130 -2.932 -25.538 1.00 95.25 445 THR A N 1
ATOM 3548 C CA . THR A 1 445 ? 6.787 -3.520 -26.718 1.00 95.25 445 THR A CA 1
ATOM 3549 C C . THR A 1 445 ? 7.107 -2.450 -27.764 1.00 95.25 445 THR A C 1
ATOM 3551 O O . THR A 1 445 ? 8.247 -2.366 -28.217 1.00 95.25 445 THR A O 1
ATOM 3554 N N . ARG A 1 446 ? 6.156 -1.556 -28.079 1.00 95.00 446 ARG A N 1
ATOM 3555 C CA . ARG A 1 446 ? 6.391 -0.428 -28.998 1.00 95.00 446 ARG A CA 1
ATOM 3556 C C . ARG A 1 446 ? 7.485 0.523 -28.489 1.00 95.00 446 ARG A C 1
ATOM 3558 O O . ARG A 1 446 ? 8.328 0.952 -29.272 1.00 95.00 446 ARG A O 1
ATOM 3565 N N . ALA A 1 447 ? 7.511 0.826 -27.189 1.00 93.88 447 ALA A N 1
ATOM 3566 C CA . ALA A 1 447 ? 8.564 1.658 -26.592 1.00 93.88 447 ALA A CA 1
ATOM 3567 C C . ALA A 1 447 ? 9.959 0.999 -26.675 1.00 93.88 447 ALA A C 1
ATOM 3569 O O . ALA A 1 447 ? 10.960 1.685 -26.885 1.00 93.88 447 ALA A O 1
ATOM 3570 N N . PHE A 1 448 ? 10.035 -0.331 -26.565 1.00 95.06 448 PHE A N 1
ATOM 3571 C CA . PHE A 1 448 ? 11.276 -1.081 -26.781 1.00 95.06 448 PHE A CA 1
ATOM 3572 C C . PHE A 1 448 ? 11.717 -1.076 -28.255 1.00 95.06 448 PHE A C 1
ATOM 3574 O O . PHE A 1 448 ? 12.907 -0.945 -28.547 1.00 95.06 448 PHE A O 1
ATOM 3581 N N . GLU A 1 449 ? 10.779 -1.171 -29.201 1.00 93.94 449 GLU A N 1
ATOM 3582 C CA . GLU A 1 449 ? 11.069 -1.060 -30.637 1.00 93.94 449 GLU A CA 1
ATOM 3583 C C . GLU A 1 449 ? 11.607 0.325 -31.024 1.00 93.94 449 GLU A C 1
ATOM 3585 O O . GLU A 1 449 ? 12.549 0.412 -31.815 1.00 93.94 449 GLU A O 1
ATOM 3590 N N . GLU A 1 450 ? 11.081 1.401 -30.432 1.00 92.38 450 GLU A N 1
ATOM 3591 C CA . GLU A 1 450 ? 11.608 2.758 -30.614 1.00 92.38 450 GLU A CA 1
ATOM 3592 C C . GLU A 1 450 ? 13.070 2.858 -30.142 1.00 92.38 450 GLU A C 1
ATOM 3594 O O . GLU A 1 450 ? 13.946 3.272 -30.910 1.00 92.38 450 GLU A O 1
ATOM 3599 N N . LEU A 1 451 ? 13.361 2.381 -28.924 1.00 92.19 451 LEU A N 1
ATOM 3600 C CA . LEU A 1 451 ? 14.718 2.334 -28.369 1.00 92.19 451 LEU A CA 1
ATOM 3601 C C . LEU A 1 451 ? 15.669 1.502 -29.253 1.00 92.19 451 LEU A C 1
ATOM 3603 O O . LEU A 1 451 ? 16.809 1.902 -29.512 1.00 92.19 451 LEU A O 1
ATOM 3607 N N . ARG A 1 452 ? 15.198 0.367 -29.784 1.00 91.94 452 ARG A N 1
ATOM 3608 C CA . ARG A 1 452 ? 15.946 -0.486 -30.724 1.00 91.94 452 ARG A CA 1
ATOM 3609 C C . ARG A 1 452 ? 16.240 0.227 -32.048 1.00 91.94 452 ARG A C 1
ATOM 3611 O O . ARG A 1 452 ? 17.328 0.064 -32.603 1.00 91.94 452 ARG A O 1
ATOM 3618 N N . ASN A 1 453 ? 15.308 1.025 -32.561 1.00 89.38 453 ASN A N 1
ATOM 3619 C CA . ASN A 1 453 ? 15.514 1.801 -33.783 1.00 89.38 453 ASN A CA 1
ATOM 3620 C C . ASN A 1 453 ? 16.499 2.961 -33.555 1.00 89.38 453 ASN A C 1
ATOM 3622 O O . ASN A 1 453 ? 17.411 3.145 -34.364 1.00 89.38 453 ASN A O 1
ATOM 3626 N N . LYS A 1 454 ? 16.418 3.654 -32.411 1.00 85.06 454 LYS A N 1
ATOM 3627 C CA . LYS A 1 454 ? 17.418 4.654 -31.987 1.00 85.06 454 LYS A CA 1
ATOM 3628 C C . LYS A 1 454 ? 18.815 4.035 -31.814 1.00 85.06 454 LYS A C 1
ATOM 3630 O O . LYS A 1 454 ? 19.800 4.618 -32.263 1.00 85.06 454 LYS A O 1
ATOM 3635 N N . THR A 1 455 ? 18.896 2.803 -31.304 1.00 84.88 455 THR A N 1
ATOM 3636 C CA . THR A 1 455 ? 20.147 2.019 -31.222 1.00 84.88 455 THR A CA 1
ATOM 3637 C C . THR A 1 455 ? 20.766 1.748 -32.597 1.00 84.88 455 THR A C 1
ATOM 3639 O O . THR A 1 455 ? 21.964 1.943 -32.793 1.00 84.88 455 THR A O 1
ATOM 3642 N N . ARG A 1 456 ? 19.955 1.339 -33.582 1.00 84.06 456 ARG A N 1
ATOM 3643 C CA . ARG A 1 456 ? 20.415 1.119 -34.966 1.00 84.06 456 ARG A CA 1
ATOM 3644 C C . ARG A 1 456 ? 20.923 2.409 -35.613 1.00 84.06 456 ARG A C 1
ATOM 3646 O O . ARG A 1 456 ? 21.972 2.389 -36.248 1.00 84.06 456 ARG A O 1
ATOM 3653 N N . SER A 1 457 ? 20.209 3.519 -35.416 1.00 80.19 457 SER A N 1
ATOM 3654 C CA . SER A 1 457 ? 20.613 4.839 -35.921 1.00 80.19 457 SER A CA 1
ATOM 3655 C C . SER A 1 457 ? 21.960 5.289 -35.336 1.00 80.19 457 SER A C 1
ATOM 3657 O O . SER A 1 457 ? 22.845 5.708 -36.080 1.00 80.19 457 SER A O 1
ATOM 3659 N N . CYS A 1 458 ? 22.164 5.089 -34.026 1.00 71.00 458 CYS A N 1
ATOM 3660 C CA . CYS A 1 458 ? 23.444 5.337 -33.356 1.00 71.00 458 CYS A CA 1
ATOM 3661 C C . CYS A 1 458 ? 24.595 4.555 -34.006 1.00 71.00 458 CYS A C 1
ATOM 3663 O O . CYS A 1 458 ? 25.619 5.137 -34.352 1.00 71.00 458 CYS A O 1
ATOM 3665 N N . HIS A 1 459 ? 24.416 3.249 -34.230 1.00 71.38 459 HIS A N 1
ATOM 3666 C CA . HIS A 1 459 ? 25.466 2.407 -34.808 1.00 71.38 459 HIS A CA 1
ATOM 3667 C C . HIS A 1 459 ? 25.866 2.851 -36.228 1.00 71.38 459 HIS A C 1
ATOM 3669 O O . HIS A 1 459 ? 27.053 2.900 -36.543 1.00 71.38 459 HIS A O 1
ATOM 3675 N N . MET A 1 460 ? 24.894 3.249 -37.059 1.00 70.31 460 MET A N 1
ATOM 3676 C CA . MET A 1 460 ? 25.161 3.789 -38.400 1.00 70.31 460 MET A CA 1
ATOM 3677 C C . MET A 1 460 ? 25.903 5.136 -38.355 1.00 70.31 460 MET A C 1
ATOM 3679 O O . MET A 1 460 ? 26.794 5.368 -39.170 1.00 70.31 460 MET A O 1
ATOM 3683 N N . GLN A 1 461 ? 25.585 6.016 -37.397 1.00 65.06 461 GLN A N 1
ATOM 3684 C CA . GLN A 1 461 ? 26.317 7.277 -37.207 1.00 65.06 461 GLN A CA 1
ATOM 3685 C C . GLN A 1 461 ? 27.777 7.033 -36.794 1.00 65.06 461 GLN A C 1
ATOM 3687 O O . GLN A 1 461 ? 28.677 7.658 -37.356 1.00 65.06 461 GLN A O 1
ATOM 3692 N N . CYS A 1 462 ? 28.024 6.089 -35.880 1.00 61.53 462 CYS A N 1
ATOM 3693 C CA . CYS A 1 462 ? 29.375 5.714 -35.458 1.00 61.53 462 CYS A CA 1
ATOM 3694 C C . CYS A 1 462 ? 30.201 5.105 -36.606 1.00 61.53 462 CYS A C 1
ATOM 3696 O O . CYS A 1 462 ? 31.355 5.488 -36.786 1.00 61.53 462 CYS A O 1
ATOM 3698 N N . GLN A 1 463 ? 29.617 4.214 -37.419 1.00 61.44 463 GLN A N 1
ATOM 3699 C CA . GLN A 1 463 ? 30.307 3.647 -38.588 1.00 61.44 463 GLN A CA 1
ATOM 3700 C C . GLN A 1 463 ? 30.651 4.716 -39.637 1.00 61.44 463 GLN A C 1
ATOM 3702 O O . GLN A 1 463 ? 31.773 4.738 -40.136 1.00 61.44 463 GLN A O 1
ATOM 3707 N N . ASN A 1 464 ? 29.732 5.641 -39.934 1.00 60.72 464 ASN A N 1
ATOM 3708 C CA . ASN A 1 464 ? 29.986 6.710 -40.905 1.00 60.72 464 ASN A CA 1
ATOM 3709 C C . ASN A 1 464 ? 31.085 7.685 -40.435 1.00 60.72 464 ASN A C 1
ATOM 3711 O O . ASN A 1 464 ? 31.898 8.116 -41.248 1.00 60.72 464 ASN A O 1
ATOM 3715 N N . GLN A 1 465 ? 31.170 7.990 -39.133 1.00 59.09 465 GLN A N 1
ATOM 3716 C CA . GLN A 1 465 ? 32.262 8.808 -38.577 1.00 59.09 465 GLN A CA 1
ATOM 3717 C C . GLN A 1 465 ? 33.628 8.099 -38.598 1.00 59.09 465 GLN A C 1
ATOM 3719 O O . GLN A 1 465 ? 34.660 8.766 -38.684 1.00 59.09 465 GLN A O 1
ATOM 3724 N N . GLN A 1 466 ? 33.651 6.764 -38.557 1.00 57.91 466 GLN A N 1
ATOM 3725 C CA . GLN A 1 466 ? 34.874 5.959 -38.694 1.00 57.91 466 GLN A CA 1
ATOM 3726 C C . GLN A 1 466 ? 35.343 5.786 -40.148 1.00 57.91 466 GLN A C 1
ATOM 3728 O O . GLN A 1 466 ? 36.460 5.332 -40.358 1.00 57.91 466 GLN A O 1
ATOM 3733 N N . GLN A 1 467 ? 34.518 6.136 -41.143 1.00 56.69 467 GLN A N 1
ATOM 3734 C CA . GLN A 1 467 ? 34.876 6.099 -42.572 1.00 56.69 467 GLN A CA 1
ATOM 3735 C C . GLN A 1 467 ? 35.251 7.479 -43.147 1.00 56.69 467 GLN A C 1
ATOM 3737 O O . GLN A 1 467 ? 35.611 7.574 -44.318 1.00 56.69 467 GLN A O 1
ATOM 3742 N N . GLN A 1 468 ? 35.138 8.549 -42.349 1.00 51.47 468 GLN A N 1
ATOM 3743 C CA . GLN A 1 468 ? 35.481 9.928 -42.734 1.00 51.47 468 GLN A CA 1
ATOM 3744 C C . GLN A 1 468 ? 36.738 10.475 -42.028 1.00 51.47 468 GLN A C 1
ATOM 3746 O O . GLN A 1 468 ? 37.092 11.633 -42.246 1.00 51.47 468 GLN A O 1
ATOM 3751 N N . ASN A 1 469 ? 37.405 9.649 -41.214 1.00 43.78 469 ASN A N 1
ATOM 3752 C CA . ASN A 1 469 ? 38.751 9.870 -40.670 1.00 43.78 469 ASN A CA 1
ATOM 3753 C C . ASN A 1 469 ? 39.708 8.798 -41.210 1.00 43.78 469 ASN A C 1
ATOM 3755 O O . ASN A 1 469 ? 40.922 9.088 -41.253 1.00 43.78 469 ASN A O 1
#

Foldseek 3Di:
DDDDDDDDDDDDDDPVVVVVVVVVVVVVVVVVVVVVVVVVVVVVVVVVVVVVVVVVVVVVVVVVVVVVVVVVVVVVVVVVVVVVVVVVVVVVVPPPPDDDDDDDDDDDDDDDDDDDDDDDDDDDDDDDDDDDPPDDDDDDDDDDPDAADAADDADDADDDDDDDDDDDDDDDDDDDDDDDDDDDDDDDDDDDDDDDDDDDPDDDVVVVVVVVVVVVPVPDDDDDDDDDDDPPPVVVVVVVVVVVVVVLVVQLVSCLVRHVVVVVVLQVCLQPDADDDLVSLLRRLVSSVVSCVVGSDSVSNCVVDPHPVLSNVLSVVSNVLLVLLVVLLCCLLVLDDPPVPDDLVRSLVVLVVSLVVLLVSLVVLVVCCVPCVVSCVVNNHDCPSSDSQSSLVSLLSSLLVLLVSLLVVLVVDDADDVNVVSLVSSVVSLVVSCVVSVHHDPSSVVSVVSSVVSVVVNVVVVVVVVVVD

Sequence (469 aa):
MGKKIFSRLSFSRPKTDIVVEELRDKETRLQKEVRDLKTDKEDELKSKDAKLENFKERIRSLEIENIELKRKRFEEERMMMDDNKLRKTDHCFSQSQRFQGKVSSFRKSNNIALFVGSNNPEKLVSVDNPIHTRSTSLEQVYVRPKVARLPNPPPKPSSTVLLSSALKIPPMAKSSAPPPPPPPPPMPVKGGKAVGGGDKVKRVPEVVGLYHSLMRRDTQQKDSGGVGMLSVGNTRDMIGEIENRSSHLRAIKTDVEVQKEFIEYLRKEVDNAAFTNIEDVVAFMKWLDEELSYLVDERAVLKHFEWPEHKGDALREAVFGYCDLKKVESEAISFSDDHLRQNCGSALKKMQGLLEKLEHGAFHLSRMRESATKKYKTFSIPTNWMLDNGIKGASVKLAMKYMKRVSAELEYVGGGSEREELILQGVKFAFRVHQFAGGFDTETTRAFEELRNKTRSCHMQCQNQQQQN